Protein AF-A0A2G9V121-F1 (afdb_monomer_lite)

Sequence (448 aa):
MDGSIMDLPVLLLTNGVLLPNAKLKVPIKSRTNLATLDRFVVNKGAPGKSLMLVAYRIEKEKKVFDIGTVAMVEQVVCWSYNNFVQYTIHLVGVSRAKIEKFAIPISTVQQLYAIEGDTTAELRKEFRGNVKELALSLSFDRIEESFALKKFLNEDRLEDLADYSVSLISDISYPSLLDYLATLEIPKRVQLANDWLKEHLKAATSTRSRDIRIEQPYLPRIRSGTQRSPKSGLEELEARLQNAGLPDTVKERVWADFDRLKSMGQNSSEQHVLTSYLDLVASLPWSKSTPESIDIKKARELLDASHSGMEDVKKRVLEFLAVRKLSDSVTGPILCFAGPPGIGKTSIAKAIAQSLGRNFERISLGGIRDESDIRGHRRTYVAAMCGRIIQALKHAGSNNPLILLDEVDKLFSGLHGSPSAALLEVLDPEQNNSFTDQLVSLYQKTIP

InterPro domains:
  IPR003111 Lon protease, N-terminal domain [PF02190] (8-198)
  IPR003111 Lon protease, N-terminal domain [PS51787] (8-201)
  IPR003111 Lon protease, N-terminal domain [SM00464] (7-199)
  IPR003593 AAA+ ATPase domain [SM00382] (331-446)
  IPR003959 ATPase, AAA-type, core [PF00004] (335-433)
  IPR015947 PUA-like superfamily [SSF88697] (6-102)
  IPR027065 Lon protease [PTHR10046] (7-439)
  IPR027417 P-loop containing nucleoside triphosphate hydrolase [G3DSA:3.40.50.300] (296-446)
  IPR027417 P-loop containing nucleoside triphosphate hydrolase [SSF52540] (289-431)
  IPR046336 Lon protease, N-terminal domain superfamily [G3DSA:2.30.130.40] (5-110)

Foldseek 3Di:
DFFDKDKFFEDEDADDAAFAQDKDKDKDDDPLNVVSCCVQQVVVPPQFFHWHWYWYADPVPRDIQQKTFTWTFHDWDWDDDPNDIIIITMIHTHFMWGFPADDPRITIIGTDAADEDDADPVLLVLLLVLLLVVLVPDDPVCPVLSVVLVVCSVVVVQQSNLRSLVSPDPPDDRVVVSVLSVHRYSNVSSVVSSVSSVVRVVVVVVVVVPPPDDDDDDDDDDDDDDDDDDDDPLVVLVVLLVVLPDDPLQNVVLVVLSVVLVPDDPDDPVNVLSVVLSVLSSLFNAPFAFDFDLDLVLLLVLLVVQDPDPPVVSVVVSVVSVVVVVDPDPPDDDDDDDDDPPPCPVSNLVSVQVNGRAQEEEDEQAPDADLCLAQWDASPDDPTDWHPVSVRSSVSSHLDHRYHYHPPVRQDHHDHGGNVVSVCQCVPPVRVQFRHRNSNPSPDGDHD

Organism: Teladorsagia circumcincta (NCBI:txid45464)

Secondary structure (DSSP, 8-state):
--PPEEEEEEEEESS----TT-EEEEEE--HHHHHHHIIIIITTS--SS-EEEEEEB-TTTSPBPSEEEEEEEEEEEEEEETTEEEEEEEEEEEEEEEEEE--SSEEEEEEE--B--PPPHHHHHHHHHHHHHHHHHS-GGGHHHHHHHHHHHHHT-HHHHHHHHHHT-S---HHHHHHHHH--BHHHHHHHHHHHHHHHHHHHHHHHTTS----PPPPP--------PPPPHHHHHHHHHHHT---HHHHHHHHHHHHHHHHS-TT-HHHHHHHHHHHHHHHS-TT--------HHHHHHHHHHH-SS-HHHHHHHHHHHHHHHH-S-S--PPP---S-TTSSHHHHHHHHHHHHT--EEEEE-TT---THHHH---TTSTT----HHHHHHHHHTSSS-EEEEE-GGG----SS--HHHHHHHHH-TTTGGG---TTT--SS----

pLDDT: mean 79.65, std 15.43, range [31.7, 95.0]

Structure (mmCIF, N/CA/C/O backbone):
data_AF-A0A2G9V121-F1
#
_entry.id   AF-A0A2G9V121-F1
#
loop_
_atom_site.group_PDB
_atom_site.id
_atom_site.type_symbol
_atom_site.label_atom_id
_atom_site.label_alt_id
_atom_site.label_comp_id
_atom_site.label_asym_id
_atom_site.label_entity_id
_atom_site.label_seq_id
_atom_site.pdbx_PDB_ins_code
_atom_site.Cartn_x
_atom_site.Cartn_y
_atom_site.Cartn_z
_atom_site.occupancy
_atom_site.B_iso_or_equiv
_atom_site.auth_seq_id
_atom_site.auth_comp_id
_atom_site.auth_asym_id
_atom_site.auth_atom_id
_atom_site.pdbx_PDB_model_num
ATOM 1 N N . MET A 1 1 ? 15.937 -13.904 -38.214 1.00 46.16 1 MET A N 1
ATOM 2 C CA . MET A 1 1 ? 14.620 -13.459 -38.704 1.00 46.16 1 MET A CA 1
ATOM 3 C C . MET A 1 1 ? 13.665 -14.641 -38.680 1.00 46.16 1 MET A C 1
ATOM 5 O O . MET A 1 1 ? 13.389 -15.172 -39.733 1.00 46.16 1 MET A O 1
ATOM 9 N N . ASP A 1 2 ? 13.233 -15.073 -37.496 1.00 48.88 2 ASP A N 1
ATOM 10 C CA . ASP A 1 2 ? 11.986 -15.828 -37.296 1.00 48.88 2 ASP A CA 1
ATOM 11 C C . ASP A 1 2 ? 11.753 -15.877 -35.785 1.00 48.88 2 ASP A C 1
ATOM 13 O O . ASP A 1 2 ? 12.458 -16.568 -35.050 1.00 48.88 2 ASP A O 1
ATOM 17 N N . GLY A 1 3 ? 10.854 -15.023 -35.294 1.00 59.81 3 GLY A N 1
ATOM 18 C CA . GLY A 1 3 ? 10.474 -15.020 -33.884 1.00 59.81 3 GLY A CA 1
ATOM 19 C C . GLY A 1 3 ? 9.628 -16.233 -33.537 1.00 59.81 3 GLY A C 1
ATOM 20 O O . GLY A 1 3 ? 8.909 -16.755 -34.390 1.00 59.81 3 GLY A O 1
ATOM 21 N N . SER A 1 4 ? 9.691 -16.672 -32.281 1.00 77.69 4 SER A N 1
ATOM 22 C CA . SER A 1 4 ? 8.817 -17.729 -31.782 1.00 77.69 4 SER A CA 1
ATOM 23 C C . SER A 1 4 ? 7.350 -17.314 -31.929 1.00 77.69 4 SER A C 1
ATOM 25 O O . SER A 1 4 ? 6.946 -16.217 -31.528 1.00 77.69 4 SER A O 1
ATOM 27 N N . ILE A 1 5 ? 6.556 -18.203 -32.530 1.00 88.44 5 ILE A N 1
ATOM 28 C CA . ILE A 1 5 ? 5.102 -18.067 -32.594 1.00 88.44 5 ILE A CA 1
ATOM 29 C C . ILE A 1 5 ? 4.533 -18.573 -31.272 1.00 88.44 5 ILE A C 1
ATOM 31 O O . ILE A 1 5 ? 4.898 -19.650 -30.800 1.00 88.44 5 ILE A O 1
ATOM 35 N N . MET A 1 6 ? 3.660 -17.781 -30.660 1.00 89.31 6 MET A N 1
ATOM 36 C CA . MET A 1 6 ? 3.081 -18.061 -29.353 1.00 89.31 6 MET A CA 1
ATOM 37 C C . MET A 1 6 ? 1.593 -17.721 -29.346 1.00 89.31 6 MET A C 1
ATOM 39 O O . MET A 1 6 ? 1.171 -16.717 -29.918 1.00 89.31 6 MET A O 1
ATOM 43 N N . ASP A 1 7 ? 0.809 -18.535 -28.646 1.00 90.19 7 ASP A N 1
ATOM 44 C CA . ASP A 1 7 ? -0.599 -18.260 -28.377 1.00 90.19 7 ASP A CA 1
ATOM 45 C C . ASP A 1 7 ? -0.728 -17.595 -27.007 1.00 90.19 7 ASP A C 1
ATOM 47 O O . ASP A 1 7 ? -0.448 -18.208 -25.973 1.00 90.19 7 ASP A O 1
ATOM 51 N N . LEU A 1 8 ? -1.144 -16.328 -26.993 1.00 90.38 8 LEU A N 1
ATOM 52 C CA . LEU A 1 8 ? -1.209 -15.523 -25.777 1.00 90.38 8 LEU A CA 1
ATOM 53 C C . LEU A 1 8 ? -2.631 -15.030 -25.482 1.00 90.38 8 LEU A C 1
ATOM 55 O O . LEU A 1 8 ? -3.351 -14.617 -26.398 1.00 90.38 8 LEU A O 1
ATOM 59 N N . PRO A 1 9 ? -3.042 -15.017 -24.198 1.00 91.00 9 PRO A N 1
ATOM 60 C CA . PRO A 1 9 ? -4.257 -14.339 -23.771 1.00 91.00 9 PRO A CA 1
ATOM 61 C C . PRO A 1 9 ? -4.208 -12.848 -24.109 1.00 91.00 9 PRO A C 1
ATOM 63 O O . PRO A 1 9 ? -3.168 -12.217 -23.941 1.00 91.00 9 PRO A O 1
ATOM 66 N N . VAL A 1 10 ? -5.328 -12.268 -24.533 1.00 90.88 10 VAL A N 1
ATOM 67 C CA . VAL A 1 10 ? -5.368 -10.899 -25.064 1.00 90.88 10 VAL A CA 1
ATOM 68 C C . VAL A 1 10 ? -6.029 -9.921 -24.110 1.00 90.88 10 VAL A C 1
ATOM 70 O O . VAL A 1 10 ? -7.171 -10.114 -23.683 1.00 90.88 10 VAL A O 1
ATOM 73 N N . LEU A 1 11 ? -5.344 -8.807 -23.879 1.00 91.25 11 LEU A N 1
ATOM 74 C CA . LEU A 1 11 ? -5.900 -7.601 -23.300 1.00 91.25 11 LEU A CA 1
ATOM 75 C C . LEU A 1 11 ? -6.032 -6.526 -24.381 1.00 91.25 11 LEU A C 1
ATOM 77 O O . LEU A 1 11 ? -5.034 -6.060 -24.923 1.00 91.25 11 LEU A O 1
ATOM 81 N N . LEU A 1 12 ? -7.265 -6.119 -24.687 1.00 90.62 12 LEU A N 1
ATOM 82 C CA . LEU A 1 12 ? -7.519 -5.080 -25.684 1.00 90.62 12 LEU A CA 1
ATOM 83 C C . LEU A 1 12 ? -7.600 -3.707 -25.009 1.00 90.62 12 LEU A C 1
ATOM 85 O O . LEU A 1 12 ? -8.498 -3.468 -24.195 1.00 90.62 12 LEU A O 1
ATOM 89 N N . LEU A 1 13 ? -6.690 -2.801 -25.362 1.00 89.62 13 LEU A N 1
ATOM 90 C CA . LEU A 1 13 ? -6.665 -1.420 -24.887 1.00 89.62 13 LEU A CA 1
ATOM 91 C C . LEU A 1 13 ? -7.202 -0.466 -25.949 1.00 89.62 13 LEU A C 1
ATOM 93 O O . LEU A 1 13 ? -6.927 -0.609 -27.138 1.00 89.62 13 LEU A O 1
ATOM 97 N N . THR A 1 14 ? -7.965 0.527 -25.500 1.00 82.44 14 THR A N 1
ATOM 98 C CA . THR A 1 14 ? -8.457 1.623 -26.347 1.00 82.44 14 THR A CA 1
ATOM 99 C C . THR A 1 14 ? -7.655 2.906 -26.171 1.00 82.44 14 THR A C 1
ATOM 101 O O . THR A 1 14 ? -7.773 3.783 -27.006 1.00 82.44 14 THR A O 1
ATOM 104 N N . ASN A 1 15 ? -6.874 3.018 -25.093 1.00 80.44 15 ASN A N 1
ATOM 105 C CA . ASN A 1 15 ? -6.002 4.149 -24.791 1.00 80.44 15 ASN A CA 1
ATOM 106 C C . ASN A 1 15 ? -4.770 3.663 -24.024 1.00 80.44 15 ASN A C 1
ATOM 108 O O . ASN A 1 15 ? -4.854 2.694 -23.265 1.00 80.44 15 ASN A O 1
ATOM 112 N N . GLY A 1 16 ? -3.661 4.384 -24.194 1.00 84.06 16 GLY A N 1
ATOM 113 C CA . GLY A 1 16 ? -2.361 4.037 -23.625 1.00 84.06 16 GLY A CA 1
ATOM 114 C C . GLY A 1 16 ? -1.653 2.935 -24.418 1.00 84.06 16 GLY A C 1
ATOM 115 O O . GLY A 1 16 ? -2.279 1.981 -24.882 1.00 84.06 16 GLY A O 1
ATOM 116 N N . VAL A 1 17 ? -0.339 3.080 -24.577 1.00 89.62 17 VAL A N 1
ATOM 117 C CA . VAL A 1 17 ? 0.527 2.104 -25.251 1.00 89.62 17 VAL A CA 1
ATOM 118 C C . VAL A 1 17 ? 1.550 1.604 -24.243 1.00 89.62 17 VAL A C 1
ATOM 120 O O . VAL A 1 17 ? 2.197 2.401 -23.569 1.00 89.62 17 VAL A O 1
ATOM 123 N N . LEU A 1 18 ? 1.681 0.285 -24.114 1.00 93.31 18 LEU A N 1
ATOM 124 C CA . LEU A 1 18 ? 2.705 -0.327 -23.279 1.00 93.31 18 LEU A CA 1
ATOM 125 C C . LEU A 1 18 ? 3.950 -0.580 -24.133 1.00 93.31 18 LEU A C 1
ATOM 127 O O . LEU A 1 18 ? 3.932 -1.436 -25.015 1.00 93.31 18 LEU A O 1
ATOM 131 N N . LEU A 1 19 ? 5.029 0.150 -23.869 1.00 93.06 19 LEU A N 1
ATOM 132 C CA . LEU A 1 19 ? 6.326 -0.086 -24.507 1.00 93.06 19 LEU A CA 1
ATOM 133 C C . LEU A 1 19 ? 7.112 -1.183 -23.761 1.00 93.06 19 LEU A C 1
ATOM 135 O O . LEU A 1 19 ? 6.841 -1.436 -22.582 1.00 93.06 19 LEU A O 1
ATOM 139 N N . PRO A 1 20 ? 8.077 -1.859 -24.412 1.00 90.06 20 PRO A N 1
ATOM 140 C CA . PRO A 1 20 ? 8.964 -2.801 -23.729 1.00 90.06 20 PRO A CA 1
ATOM 141 C C . PRO A 1 20 ? 9.713 -2.155 -22.558 1.00 90.06 20 PRO A C 1
ATOM 143 O O . PRO A 1 20 ? 10.055 -0.976 -22.601 1.00 90.06 20 PRO A O 1
ATOM 146 N N . ASN A 1 21 ? 9.933 -2.925 -21.490 1.00 85.50 21 ASN A N 1
ATOM 147 C CA . ASN A 1 21 ? 10.511 -2.513 -20.202 1.00 85.50 21 ASN A CA 1
ATOM 148 C C . ASN A 1 21 ? 9.726 -1.448 -19.414 1.00 85.50 21 ASN A C 1
ATOM 150 O O . ASN A 1 21 ? 10.058 -1.179 -18.258 1.00 85.50 21 ASN A O 1
ATOM 154 N N . ALA A 1 22 ? 8.682 -0.854 -19.994 1.00 89.31 22 ALA A N 1
ATOM 155 C CA . ALA A 1 22 ? 7.814 0.084 -19.304 1.00 89.31 22 ALA A CA 1
ATOM 156 C C . ALA A 1 22 ? 6.776 -0.648 -18.442 1.00 89.31 22 ALA A C 1
ATOM 158 O O . ALA A 1 22 ? 6.449 -1.818 -18.672 1.00 89.31 22 ALA A O 1
ATOM 159 N N . LYS A 1 23 ? 6.230 0.067 -17.456 1.00 89.75 23 LYS A N 1
ATOM 160 C CA . LYS A 1 23 ? 5.113 -0.406 -16.633 1.00 89.75 23 LYS A CA 1
ATOM 161 C C . LYS A 1 23 ? 3.834 0.319 -17.025 1.00 89.75 23 LYS A C 1
ATOM 163 O O . LYS A 1 23 ? 3.841 1.534 -17.200 1.00 89.75 23 LYS A O 1
ATOM 168 N N . LEU A 1 24 ? 2.723 -0.408 -17.103 1.00 89.00 24 LEU A N 1
ATOM 169 C CA . LEU A 1 24 ? 1.406 0.172 -17.350 1.00 89.00 24 LEU A CA 1
ATOM 170 C C . LEU A 1 24 ? 0.375 -0.404 -16.379 1.00 89.00 24 LEU A C 1
ATOM 172 O O . LEU A 1 24 ? 0.212 -1.619 -16.264 1.00 89.00 24 LEU A O 1
ATOM 176 N N . LYS A 1 25 ? -0.349 0.487 -15.695 1.00 88.62 25 LYS A N 1
ATOM 177 C CA . LYS A 1 25 ? -1.475 0.131 -14.825 1.00 88.62 25 LYS A CA 1
ATOM 178 C C . LYS A 1 25 ? -2.771 0.323 -15.599 1.00 88.62 25 LYS A C 1
ATOM 180 O O . LYS A 1 25 ? -3.116 1.447 -15.957 1.00 88.62 25 LYS A O 1
ATOM 185 N N . VAL A 1 26 ? -3.496 -0.763 -15.853 1.00 87.81 26 VAL A N 1
ATOM 186 C CA . VAL A 1 26 ? -4.727 -0.731 -16.649 1.00 87.81 26 VAL A CA 1
ATOM 187 C C . VAL A 1 26 ? -5.933 -1.062 -15.767 1.00 87.81 26 VAL A C 1
ATOM 189 O O . VAL A 1 26 ? -6.055 -2.200 -15.307 1.00 87.81 26 VAL A O 1
ATOM 192 N N . PRO A 1 27 ? -6.867 -0.116 -15.552 1.00 85.62 27 PRO A N 1
ATOM 193 C CA . PRO A 1 27 ? -8.154 -0.430 -14.949 1.00 85.62 27 PRO A CA 1
ATOM 194 C C . PRO A 1 27 ? -9.027 -1.196 -15.953 1.00 85.62 27 PRO A C 1
ATOM 196 O O . PRO A 1 27 ? -9.346 -0.707 -17.040 1.00 85.62 27 PRO A O 1
ATOM 199 N N . ILE A 1 28 ? -9.446 -2.402 -15.588 1.00 84.81 28 ILE A N 1
ATOM 200 C CA . ILE A 1 28 ? -10.249 -3.273 -16.439 1.00 84.81 28 ILE A CA 1
ATOM 201 C C . ILE A 1 28 ? -11.730 -2.924 -16.291 1.00 84.81 28 ILE A C 1
ATOM 203 O O . ILE A 1 28 ? -12.356 -3.210 -15.274 1.00 84.81 28 ILE A O 1
ATOM 207 N N . LYS A 1 29 ? -12.298 -2.319 -17.341 1.00 78.31 29 LYS A N 1
ATOM 208 C CA . LYS A 1 29 ? -13.730 -1.968 -17.422 1.00 78.31 29 LYS A CA 1
ATOM 209 C C . LYS A 1 29 ? -14.515 -2.818 -18.425 1.00 78.31 29 LYS A C 1
ATOM 211 O O . LYS A 1 29 ? -15.720 -2.997 -18.285 1.00 78.31 29 LYS A O 1
ATOM 216 N N . SER A 1 30 ? -13.847 -3.323 -19.462 1.00 80.69 30 SER A N 1
ATOM 217 C CA . SER A 1 30 ? -14.492 -4.099 -20.526 1.00 80.69 30 SER A CA 1
ATOM 218 C C . SER A 1 30 ? -14.826 -5.514 -20.054 1.00 80.69 30 SER A C 1
ATOM 220 O O . SER A 1 30 ? -13.942 -6.216 -19.560 1.00 80.69 30 SER A O 1
ATOM 222 N N . ARG A 1 31 ? -16.069 -5.968 -20.287 1.00 79.81 31 ARG A N 1
ATOM 223 C CA . ARG A 1 31 ? -16.503 -7.356 -20.019 1.00 79.81 31 ARG A CA 1
ATOM 224 C C . ARG A 1 31 ? -15.590 -8.380 -20.695 1.00 79.81 31 ARG A C 1
ATOM 226 O O . ARG A 1 31 ? -15.293 -9.418 -20.120 1.00 79.81 31 ARG A O 1
ATOM 233 N N . THR A 1 32 ? -15.113 -8.054 -21.892 1.00 82.19 32 THR A N 1
ATOM 234 C CA . THR A 1 32 ? -14.213 -8.894 -22.680 1.00 82.19 32 THR A CA 1
ATOM 235 C C . THR A 1 32 ? -12.861 -9.083 -21.989 1.00 82.19 32 THR A C 1
ATOM 237 O O . THR A 1 32 ? -12.389 -10.207 -21.854 1.00 82.19 32 THR A O 1
ATOM 240 N N . ASN A 1 33 ? -12.274 -7.995 -21.481 1.00 85.00 33 ASN A N 1
ATOM 241 C CA . ASN A 1 33 ? -11.001 -8.042 -20.761 1.00 85.00 33 ASN A CA 1
ATOM 242 C C . ASN A 1 33 ? -11.153 -8.707 -19.382 1.00 85.00 33 ASN A C 1
ATOM 244 O O . ASN A 1 33 ? -10.253 -9.429 -18.963 1.00 85.00 33 ASN A O 1
ATOM 248 N N . LEU A 1 34 ? -12.292 -8.508 -18.699 1.00 82.62 34 LEU A N 1
ATOM 249 C CA . LEU A 1 34 ? -12.606 -9.208 -17.445 1.00 82.62 34 LEU A CA 1
ATOM 250 C C . LEU A 1 34 ? -12.666 -10.723 -17.652 1.00 82.62 34 LEU A C 1
ATOM 252 O O . LEU A 1 34 ? -12.063 -11.459 -16.881 1.00 82.62 34 LEU A O 1
ATOM 256 N N . ALA A 1 35 ? -13.332 -11.184 -18.715 1.00 80.00 35 ALA A N 1
ATOM 257 C CA . ALA A 1 35 ? -13.426 -12.607 -19.027 1.00 80.00 35 ALA A CA 1
ATOM 258 C C . ALA A 1 35 ? -12.051 -13.234 -19.318 1.00 80.00 35 ALA A C 1
ATOM 260 O O . ALA A 1 35 ? -11.772 -14.341 -18.856 1.00 80.00 35 ALA A O 1
ATOM 261 N N . THR A 1 36 ? -11.169 -12.534 -20.044 1.00 82.25 36 THR A N 1
ATOM 262 C CA . THR A 1 36 ? -9.789 -13.004 -20.250 1.00 82.25 36 THR A CA 1
ATOM 263 C C . THR A 1 36 ? -9.020 -13.061 -18.928 1.00 82.25 36 THR A C 1
ATOM 265 O O . THR A 1 36 ? -8.351 -14.054 -18.647 1.00 82.25 36 THR A O 1
ATOM 268 N N . LEU A 1 37 ? -9.119 -12.020 -18.100 1.00 79.75 37 LEU A N 1
ATOM 269 C CA . LEU A 1 37 ? -8.395 -11.936 -16.833 1.00 79.75 37 LEU A CA 1
ATOM 270 C C . LEU A 1 37 ? -8.833 -13.031 -15.851 1.00 79.75 37 LEU A C 1
ATOM 272 O O . LEU A 1 37 ? -7.988 -13.726 -15.287 1.00 79.75 37 LEU A O 1
ATOM 276 N N . ASP A 1 38 ? -10.139 -13.238 -15.698 1.00 75.88 38 ASP A N 1
ATOM 277 C CA . ASP A 1 38 ? -10.686 -14.268 -14.816 1.00 75.88 38 ASP A CA 1
ATOM 278 C C . ASP A 1 38 ? -10.258 -15.676 -15.268 1.00 75.88 38 ASP A C 1
ATOM 280 O O . ASP A 1 38 ? -9.747 -16.485 -14.489 1.00 75.88 38 ASP A O 1
ATOM 284 N N . ARG A 1 39 ? -10.354 -15.951 -16.574 1.00 75.06 39 ARG A N 1
ATOM 285 C CA . ARG A 1 39 ? -10.040 -17.268 -17.143 1.00 75.06 39 ARG A CA 1
ATOM 286 C C . ARG A 1 39 ? -8.549 -17.612 -17.135 1.00 75.06 39 ARG A C 1
ATOM 288 O O . ARG A 1 39 ? -8.207 -18.773 -16.921 1.00 75.06 39 ARG A O 1
ATOM 295 N N . PHE A 1 40 ? -7.668 -16.650 -17.417 1.00 72.62 40 PHE A N 1
ATOM 296 C CA . PHE A 1 40 ? -6.245 -16.933 -17.657 1.00 72.62 40 PHE A CA 1
ATOM 297 C C . PHE A 1 40 ? -5.311 -16.486 -16.537 1.00 72.62 40 PHE A C 1
ATOM 299 O O . PHE A 1 40 ? -4.218 -17.038 -16.441 1.00 72.62 40 PHE A O 1
ATOM 306 N N . VAL A 1 41 ? -5.726 -15.541 -15.690 1.00 69.56 41 VAL A N 1
ATOM 307 C CA . VAL A 1 41 ? -4.861 -14.958 -14.652 1.00 69.56 41 VAL A CA 1
ATOM 308 C C . VAL A 1 41 ? -5.352 -15.314 -13.250 1.00 69.56 41 VAL A C 1
ATOM 310 O O . VAL A 1 41 ? -4.553 -15.740 -12.421 1.00 69.56 41 VAL A O 1
ATOM 313 N N . VAL A 1 42 ? -6.657 -15.196 -12.980 1.00 66.69 42 VAL A N 1
ATOM 314 C CA . VAL A 1 42 ? -7.220 -15.437 -11.637 1.00 66.69 42 VAL A CA 1
ATOM 315 C C . VAL A 1 42 ? -7.375 -16.932 -11.349 1.00 66.69 42 VAL A C 1
ATOM 317 O O . VAL A 1 42 ? -6.866 -17.414 -10.340 1.00 66.69 42 VAL A O 1
ATOM 320 N N . ASN A 1 43 ? -8.001 -17.692 -12.252 1.00 58.66 43 ASN A N 1
ATOM 321 C CA . ASN A 1 43 ? -8.306 -19.111 -12.018 1.00 58.66 43 ASN A CA 1
ATOM 322 C C . ASN A 1 43 ? -7.101 -20.066 -12.134 1.00 58.66 43 ASN A C 1
ATOM 324 O O . ASN A 1 43 ? -7.180 -21.203 -11.677 1.00 58.66 43 ASN A O 1
ATOM 328 N N . LYS A 1 44 ? -5.975 -19.638 -12.725 1.00 55.47 44 LYS A N 1
ATOM 329 C CA . LYS A 1 44 ? -4.778 -20.487 -12.906 1.00 55.47 44 LYS A CA 1
ATOM 330 C C . LYS A 1 44 ? -3.792 -20.480 -11.727 1.00 55.47 44 LYS A C 1
ATOM 332 O O . LYS A 1 44 ? -2.777 -21.164 -11.801 1.00 55.47 44 LYS A O 1
ATOM 337 N N . GLY A 1 45 ? -4.054 -19.731 -10.652 1.00 45.41 45 GLY A N 1
ATOM 338 C CA . GLY A 1 45 ? -3.261 -19.802 -9.414 1.00 45.41 45 GLY A CA 1
ATOM 339 C C . GLY A 1 45 ? -1.826 -19.249 -9.479 1.00 45.41 45 GLY A C 1
ATOM 340 O O . GLY A 1 45 ? -1.099 -19.371 -8.499 1.00 45.41 45 GLY A O 1
ATOM 341 N N . ALA A 1 46 ? -1.408 -18.615 -10.584 1.00 48.94 46 ALA A N 1
ATOM 342 C CA . ALA A 1 46 ? -0.074 -18.019 -10.744 1.00 48.94 46 ALA A CA 1
ATOM 343 C C . ALA A 1 46 ? -0.140 -16.624 -11.414 1.00 48.94 46 ALA A C 1
ATOM 345 O O . ALA A 1 46 ? 0.142 -16.485 -12.609 1.00 48.94 46 ALA A O 1
ATOM 346 N N . PRO A 1 47 ? -0.531 -15.567 -10.671 1.00 51.94 47 PRO A N 1
ATOM 347 C CA . PRO A 1 47 ? -0.644 -14.212 -11.217 1.00 51.94 47 PRO A CA 1
ATOM 348 C C . PRO A 1 47 ? 0.712 -13.559 -11.533 1.00 51.94 47 PRO A C 1
ATOM 350 O O . PRO A 1 47 ? 0.758 -12.667 -12.372 1.00 51.94 47 PRO A O 1
ATOM 353 N N . GLY A 1 48 ? 1.812 -14.012 -10.921 1.00 52.38 48 GLY A N 1
ATOM 354 C CA . GLY A 1 48 ? 3.164 -13.560 -11.260 1.00 52.38 48 GLY A CA 1
ATOM 355 C C . GLY A 1 48 ? 3.799 -14.489 -12.293 1.00 52.38 48 GLY A C 1
ATOM 356 O O . GLY A 1 48 ? 3.977 -15.669 -11.998 1.00 52.38 48 GLY A O 1
ATOM 357 N N . LYS A 1 49 ? 4.182 -13.947 -13.460 1.00 57.97 49 LYS A N 1
ATOM 358 C CA . LYS A 1 49 ? 4.819 -14.614 -14.630 1.00 57.97 49 LYS A CA 1
ATOM 359 C C . LYS A 1 49 ? 3.892 -15.098 -15.752 1.00 57.97 49 LYS A C 1
ATOM 361 O O . LYS A 1 49 ? 4.375 -15.703 -16.707 1.00 57.97 49 LYS A O 1
ATOM 366 N N . SER A 1 50 ? 2.593 -14.812 -15.702 1.00 77.75 50 SER A N 1
ATOM 367 C CA . SER A 1 50 ? 1.727 -15.068 -16.861 1.00 77.75 50 SER A CA 1
ATOM 368 C C . SER A 1 50 ? 2.010 -14.043 -17.964 1.00 77.75 50 SER A C 1
ATOM 370 O O . SER A 1 50 ? 1.968 -12.837 -17.715 1.00 77.75 50 SER A O 1
ATOM 372 N N . LEU A 1 51 ? 2.313 -14.519 -19.174 1.00 88.06 51 LEU A N 1
ATOM 373 C CA . LEU A 1 51 ? 2.463 -13.676 -20.360 1.00 88.06 51 LEU A CA 1
ATOM 374 C C . LEU A 1 51 ? 1.100 -13.442 -21.012 1.00 88.06 51 LEU A C 1
ATOM 376 O O . LEU A 1 51 ? 0.276 -14.353 -21.107 1.00 88.06 51 LEU A O 1
ATOM 380 N N . MET A 1 52 ? 0.874 -12.220 -21.478 1.00 90.94 52 MET A N 1
ATOM 381 C CA . MET A 1 52 ? -0.324 -11.810 -22.202 1.00 90.94 52 MET A CA 1
ATOM 382 C C . MET A 1 52 ? 0.060 -10.901 -23.366 1.00 90.94 52 MET A C 1
ATOM 384 O O . MET A 1 52 ? 1.092 -10.234 -23.345 1.00 90.94 52 MET A O 1
ATOM 388 N N . LEU A 1 53 ? -0.794 -10.850 -24.379 1.00 93.56 53 LEU A N 1
ATOM 389 C CA . LEU A 1 53 ? -0.717 -9.883 -25.458 1.00 93.56 53 LEU A CA 1
ATOM 390 C C . LEU A 1 53 ? -1.525 -8.641 -25.089 1.00 93.56 53 LEU A C 1
ATOM 392 O O . LEU A 1 53 ? -2.732 -8.725 -24.867 1.00 93.56 53 LEU A O 1
ATOM 396 N N . VAL A 1 54 ? -0.886 -7.479 -25.107 1.00 94.12 54 VAL A N 1
ATOM 397 C CA . VAL A 1 54 ? -1.569 -6.186 -25.111 1.00 94.12 54 VAL A CA 1
ATOM 398 C C . VAL A 1 54 ? -1.786 -5.774 -26.562 1.00 94.12 54 VAL A C 1
ATOM 400 O O . VAL A 1 54 ? -0.831 -5.489 -27.285 1.00 94.12 54 VAL A O 1
ATOM 403 N N . ALA A 1 55 ? -3.047 -5.780 -26.986 1.00 93.31 55 ALA A N 1
ATOM 404 C CA . ALA A 1 55 ? -3.479 -5.373 -28.316 1.00 93.31 55 ALA A CA 1
ATOM 405 C C . ALA A 1 55 ? -4.130 -3.987 -28.262 1.00 93.31 55 ALA A C 1
ATOM 407 O O . ALA A 1 55 ? -4.801 -3.641 -27.286 1.00 93.31 55 ALA A O 1
ATOM 408 N N . TYR A 1 56 ? -3.974 -3.206 -29.327 1.00 92.81 56 TYR A N 1
ATOM 409 C CA . TYR A 1 56 ? -4.373 -1.799 -29.362 1.00 92.81 56 TYR A CA 1
ATOM 410 C C . TYR A 1 56 ? -5.482 -1.568 -30.380 1.00 92.81 56 TYR A C 1
ATOM 412 O O . TYR A 1 56 ? -5.399 -2.042 -31.512 1.00 92.81 56 TYR A O 1
ATOM 420 N N . ARG A 1 57 ? -6.538 -0.853 -29.989 1.00 88.56 57 ARG A N 1
ATOM 421 C CA . ARG A 1 57 ? -7.658 -0.541 -30.879 1.00 88.56 57 ARG A CA 1
ATOM 422 C C . ARG A 1 57 ? -7.484 0.830 -31.518 1.00 88.56 57 ARG A C 1
ATOM 424 O O . ARG A 1 57 ? -7.332 1.822 -30.819 1.00 88.56 57 ARG A O 1
ATOM 431 N N . ILE A 1 58 ? -7.633 0.896 -32.837 1.00 83.81 58 ILE A N 1
ATOM 432 C CA . ILE A 1 58 ? -7.604 2.154 -33.587 1.00 83.81 58 ILE A CA 1
ATOM 433 C C . ILE A 1 58 ? -9.038 2.691 -33.685 1.00 83.81 58 ILE A C 1
ATOM 435 O O . ILE A 1 58 ? -9.899 2.082 -34.329 1.00 83.81 58 ILE A O 1
ATOM 439 N N . GLU A 1 59 ? -9.314 3.826 -33.034 1.00 65.88 59 GLU A N 1
ATOM 440 C CA . GLU A 1 59 ? -10.673 4.383 -32.900 1.00 65.88 59 GLU A CA 1
ATOM 441 C C . GLU A 1 59 ? -11.364 4.656 -34.245 1.00 65.88 59 GLU A C 1
ATOM 443 O O . GLU A 1 59 ? -12.567 4.431 -34.370 1.00 65.88 59 GLU A O 1
ATOM 448 N N . LYS A 1 60 ? -10.612 5.071 -35.272 1.00 57.66 60 LYS A N 1
ATOM 449 C CA . LYS A 1 60 ? -11.171 5.446 -36.582 1.00 57.66 60 LYS A CA 1
ATOM 450 C C . LYS A 1 60 ? -11.664 4.263 -37.422 1.00 57.66 60 LYS A C 1
ATOM 452 O O . LYS A 1 60 ? -12.559 4.445 -38.237 1.00 57.66 60 LYS A O 1
ATOM 457 N N . GLU A 1 61 ? -11.133 3.056 -37.214 1.00 56.75 61 GLU A N 1
ATOM 458 C CA . GLU A 1 61 ? -11.397 1.913 -38.107 1.00 56.75 61 GLU A CA 1
ATOM 459 C C . GLU A 1 61 ? -12.074 0.720 -37.421 1.00 56.75 61 GLU A C 1
ATOM 461 O O . GLU A 1 61 ? -12.370 -0.278 -38.074 1.00 56.75 61 GLU A O 1
ATOM 466 N N . LYS A 1 62 ? -12.298 0.774 -36.097 1.00 65.75 62 LYS A N 1
ATOM 467 C CA . LYS A 1 62 ? -12.693 -0.387 -35.266 1.00 65.75 62 LYS A CA 1
ATOM 468 C C . LYS A 1 62 ? -11.756 -1.603 -35.404 1.00 65.75 62 LYS A C 1
ATOM 470 O O . LYS A 1 62 ? -12.095 -2.660 -34.867 1.00 65.75 62 LYS A O 1
ATOM 475 N N . LYS A 1 63 ? -10.598 -1.447 -36.050 1.00 83.56 63 LYS A N 1
ATOM 476 C CA . LYS A 1 63 ? -9.566 -2.468 -36.235 1.00 83.56 63 LYS A CA 1
ATOM 477 C C . LYS A 1 63 ? -8.586 -2.485 -35.068 1.00 83.56 63 LYS A C 1
ATOM 479 O O . LYS A 1 63 ? -8.479 -1.527 -34.297 1.00 83.56 63 LYS A O 1
ATOM 484 N N . VAL A 1 64 ? -7.904 -3.612 -34.944 1.00 87.19 64 VAL A N 1
ATOM 485 C CA . VAL A 1 64 ? -6.789 -3.808 -34.022 1.00 87.19 64 VAL A CA 1
ATOM 486 C C . VAL A 1 64 ? -5.509 -3.475 -34.777 1.00 87.19 64 VAL A C 1
ATOM 488 O O . VAL A 1 64 ? -5.408 -3.796 -35.955 1.00 87.19 64 VAL A O 1
ATOM 491 N N . PHE A 1 65 ? -4.579 -2.793 -34.119 1.00 91.50 65 PHE A N 1
ATOM 492 C CA . PHE A 1 65 ? -3.267 -2.493 -34.679 1.00 91.50 65 PHE A CA 1
ATOM 493 C C . PHE A 1 65 ? -2.451 -3.783 -34.834 1.00 91.50 65 PHE A C 1
ATOM 495 O O . PHE A 1 65 ? -2.484 -4.641 -33.951 1.00 91.50 65 PHE A O 1
ATOM 502 N N . ASP A 1 66 ? -1.720 -3.913 -35.941 1.00 91.31 66 ASP A N 1
ATOM 503 C CA . ASP A 1 66 ? -1.046 -5.165 -36.323 1.00 91.31 66 ASP A CA 1
ATOM 504 C C . ASP A 1 66 ? 0.092 -5.558 -35.367 1.00 91.31 66 ASP A C 1
ATOM 506 O O . ASP A 1 66 ? 0.497 -6.722 -35.312 1.00 91.31 66 ASP A O 1
ATOM 510 N N . ILE A 1 67 ? 0.609 -4.594 -34.600 1.00 93.38 67 ILE A N 1
ATOM 511 C CA . ILE A 1 67 ? 1.686 -4.795 -33.631 1.00 93.38 67 ILE A CA 1
ATOM 512 C C . ILE A 1 67 ? 1.140 -4.607 -32.214 1.00 93.38 67 ILE A C 1
ATOM 514 O O . ILE A 1 67 ? 0.535 -3.594 -31.875 1.00 93.38 67 ILE A O 1
ATOM 518 N N . GLY A 1 68 ? 1.370 -5.604 -31.370 1.00 93.69 68 GLY A N 1
ATOM 519 C CA . GLY A 1 68 ? 1.071 -5.579 -29.948 1.00 93.69 68 GLY A CA 1
ATOM 520 C C . GLY A 1 68 ? 2.332 -5.652 -29.096 1.00 93.69 68 GLY A C 1
ATOM 521 O O . GLY A 1 68 ? 3.458 -5.770 -29.589 1.00 93.69 68 GLY A O 1
ATOM 522 N N . THR A 1 69 ? 2.123 -5.629 -27.785 1.00 95.00 69 THR A N 1
ATOM 523 C CA . THR A 1 69 ? 3.197 -5.802 -26.803 1.00 95.00 69 THR A CA 1
ATOM 524 C C . THR A 1 69 ? 2.957 -7.081 -26.021 1.00 95.00 69 THR A C 1
ATOM 526 O O . THR A 1 69 ? 1.898 -7.255 -25.418 1.00 95.00 69 THR A O 1
ATOM 529 N N . VAL A 1 70 ? 3.942 -7.976 -25.999 1.00 93.75 70 VAL A N 1
ATOM 530 C CA . VAL A 1 70 ? 3.968 -9.091 -25.052 1.00 93.75 70 VAL A CA 1
ATOM 531 C C . VAL A 1 70 ? 4.281 -8.508 -23.687 1.00 93.75 70 VAL A C 1
ATOM 533 O O . VAL A 1 70 ? 5.319 -7.874 -23.495 1.00 93.75 70 VAL A O 1
ATOM 536 N N . ALA A 1 71 ? 3.373 -8.702 -22.745 1.00 93.25 71 ALA A N 1
ATOM 537 C CA . ALA A 1 71 ? 3.468 -8.168 -21.405 1.00 93.25 71 ALA A CA 1
ATOM 538 C C . ALA A 1 71 ? 3.434 -9.291 -20.379 1.00 93.25 71 ALA A C 1
ATOM 540 O O . ALA A 1 71 ? 2.688 -10.262 -20.513 1.00 93.25 71 ALA A O 1
ATOM 541 N N . MET A 1 72 ? 4.219 -9.129 -19.325 1.00 90.38 72 MET A N 1
ATOM 542 C CA . MET A 1 72 ? 4.130 -9.960 -18.141 1.00 90.38 72 MET A CA 1
ATOM 543 C C . MET A 1 72 ? 3.171 -9.310 -17.150 1.00 90.38 72 MET A C 1
ATOM 545 O O . MET A 1 72 ? 3.257 -8.109 -16.879 1.00 90.38 72 MET A O 1
ATOM 549 N N . VAL A 1 73 ? 2.278 -10.114 -16.582 1.00 88.69 73 VAL A N 1
ATOM 550 C CA . VAL A 1 73 ? 1.463 -9.688 -15.446 1.00 88.69 73 VAL A CA 1
ATOM 551 C C . VAL A 1 73 ? 2.349 -9.638 -14.205 1.00 88.69 73 VAL A C 1
ATOM 553 O O . VAL A 1 73 ? 2.862 -10.663 -13.754 1.00 88.69 73 VAL A O 1
ATOM 556 N N . GLU A 1 74 ? 2.559 -8.428 -13.687 1.00 83.25 74 GLU A N 1
ATOM 557 C CA . GLU A 1 74 ? 3.312 -8.187 -12.452 1.00 83.25 74 GLU A CA 1
ATOM 558 C C . GLU A 1 74 ? 2.395 -8.378 -11.244 1.00 83.25 74 GLU A C 1
ATOM 560 O O . GLU A 1 74 ? 2.733 -9.089 -10.300 1.00 83.25 74 GLU A O 1
ATOM 565 N N . GLN A 1 75 ? 1.199 -7.786 -11.297 1.00 80.69 75 GLN A N 1
ATOM 566 C CA . GLN A 1 75 ? 0.221 -7.862 -10.220 1.00 80.69 75 GLN A CA 1
ATOM 567 C C . GLN A 1 75 ? -1.196 -7.653 -10.755 1.00 80.69 75 GLN A C 1
ATOM 569 O O . GLN A 1 75 ? -1.424 -6.870 -11.677 1.00 80.69 75 GLN A O 1
ATOM 574 N N . VAL A 1 76 ? -2.174 -8.308 -10.133 1.00 81.56 76 VAL A N 1
ATOM 575 C CA . VAL A 1 76 ? -3.592 -7.975 -10.299 1.00 81.56 76 VAL A CA 1
ATOM 576 C C . VAL A 1 76 ? -4.108 -7.462 -8.966 1.00 81.56 76 VAL A C 1
ATOM 578 O O . VAL A 1 76 ? -4.128 -8.191 -7.977 1.00 81.56 76 VAL A O 1
ATOM 581 N N . VAL A 1 77 ? -4.526 -6.202 -8.944 1.00 79.06 77 VAL A N 1
ATOM 582 C CA . VAL A 1 77 ? -5.164 -5.571 -7.792 1.00 79.06 77 VAL A CA 1
ATOM 583 C C . VAL A 1 77 ? -6.665 -5.592 -8.022 1.00 79.06 77 VAL A C 1
ATOM 585 O O . VAL A 1 77 ? -7.158 -5.135 -9.048 1.00 79.06 77 VAL A O 1
ATOM 588 N N . CYS A 1 78 ? -7.404 -6.125 -7.063 1.00 73.62 78 CYS A N 1
ATOM 589 C CA . CYS A 1 78 ? -8.854 -6.075 -7.060 1.00 73.62 78 CYS A CA 1
ATOM 590 C C . CYS A 1 78 ? -9.278 -5.220 -5.876 1.00 73.62 78 CYS A C 1
ATOM 592 O O . CYS A 1 78 ? -8.906 -5.520 -4.744 1.00 73.62 78 CYS A O 1
ATOM 594 N N . TRP A 1 79 ? -10.060 -4.179 -6.132 1.00 66.81 79 TRP A N 1
ATOM 595 C CA . TRP A 1 79 ? -10.697 -3.408 -5.075 1.00 66.81 79 TRP A CA 1
ATOM 596 C C . TRP A 1 79 ? -12.202 -3.408 -5.308 1.00 66.81 79 TRP A C 1
ATOM 598 O O . TRP A 1 79 ? -12.678 -3.310 -6.440 1.00 66.81 79 TRP A O 1
ATOM 608 N N . SER A 1 80 ? -12.953 -3.593 -4.229 1.00 63.41 80 SER A N 1
ATOM 609 C CA . SER A 1 80 ? -14.410 -3.627 -4.260 1.00 63.41 80 SER A CA 1
ATOM 610 C C . SER A 1 80 ? -14.966 -2.538 -3.356 1.00 63.41 80 SER A C 1
ATOM 612 O O . SER A 1 80 ? -14.612 -2.484 -2.180 1.00 63.41 80 SER A O 1
ATOM 614 N N . TYR A 1 81 ? -15.849 -1.696 -3.884 1.00 44.94 81 TYR A N 1
ATOM 615 C CA . TYR A 1 81 ? -16.518 -0.632 -3.136 1.00 44.94 81 TYR A CA 1
ATOM 616 C C . TYR A 1 81 ? -17.992 -0.554 -3.550 1.00 44.94 81 TYR A C 1
ATOM 618 O O . TYR A 1 81 ? -18.285 -0.491 -4.738 1.00 44.94 81 TYR A O 1
ATOM 626 N N . ASN A 1 82 ? -18.934 -0.574 -2.599 1.00 42.03 82 ASN A N 1
ATOM 627 C CA . ASN A 1 82 ? -20.385 -0.497 -2.863 1.00 42.03 82 ASN A CA 1
ATOM 628 C C . ASN A 1 82 ? -20.882 -1.432 -3.994 1.00 42.03 82 ASN A C 1
ATOM 630 O O . ASN A 1 82 ? -21.537 -0.977 -4.927 1.00 42.03 82 ASN A O 1
ATOM 634 N N . ASN A 1 83 ? -20.558 -2.733 -3.943 1.00 51.72 83 ASN A N 1
ATOM 635 C CA . ASN A 1 83 ? -20.856 -3.730 -4.995 1.00 51.72 83 ASN A CA 1
ATOM 636 C C . ASN A 1 83 ? -20.191 -3.497 -6.368 1.00 51.72 83 ASN A C 1
ATOM 638 O O . ASN A 1 83 ? -20.383 -4.305 -7.277 1.00 51.72 83 ASN A O 1
ATOM 642 N N . PHE A 1 84 ? -19.363 -2.464 -6.530 1.00 54.53 84 PHE A N 1
ATOM 643 C CA . PHE A 1 84 ? -18.510 -2.309 -7.702 1.00 54.53 84 PHE A CA 1
ATOM 644 C C . PHE A 1 84 ? -17.175 -2.992 -7.448 1.00 54.53 84 PHE A C 1
ATOM 646 O O . PHE A 1 84 ? -16.393 -2.553 -6.608 1.00 54.53 84 PHE A O 1
ATOM 653 N N . VAL A 1 85 ? -16.921 -4.074 -8.178 1.00 64.62 85 VAL A N 1
ATOM 654 C CA . VAL A 1 85 ? -15.612 -4.725 -8.225 1.00 64.62 85 VAL A CA 1
ATOM 655 C C . VAL A 1 85 ? -14.846 -4.140 -9.400 1.00 64.62 85 VAL A C 1
ATOM 657 O O . VAL A 1 85 ? -15.287 -4.239 -10.546 1.00 64.62 85 VAL A O 1
ATOM 660 N N . GLN A 1 86 ? -13.702 -3.526 -9.122 1.00 73.81 86 GLN A N 1
ATOM 661 C CA . GLN A 1 86 ? -12.817 -3.001 -10.146 1.00 73.81 86 GLN A CA 1
ATOM 662 C C . GLN A 1 86 ? -11.465 -3.706 -10.058 1.00 73.81 86 GLN A C 1
ATOM 664 O O . GLN A 1 86 ? -10.792 -3.713 -9.028 1.00 73.81 86 GLN A O 1
ATOM 669 N N . TYR A 1 87 ? -11.066 -4.295 -11.181 1.00 81.50 87 TYR A N 1
ATOM 670 C CA . TYR A 1 87 ? -9.756 -4.908 -11.336 1.00 81.50 87 TYR A CA 1
ATOM 671 C C . TYR A 1 87 ? -8.809 -3.900 -11.975 1.00 81.50 87 TYR A C 1
ATOM 673 O O . TYR A 1 87 ? -9.151 -3.263 -12.971 1.00 81.50 87 TYR A O 1
ATOM 681 N N . THR A 1 88 ? -7.609 -3.783 -11.430 1.00 85.44 88 THR A N 1
ATOM 682 C CA . THR A 1 88 ? -6.494 -3.052 -12.022 1.00 85.44 88 THR A CA 1
ATOM 683 C C . THR A 1 88 ? -5.359 -4.039 -12.225 1.00 85.44 88 THR A C 1
ATOM 685 O O . THR A 1 88 ? -4.894 -4.661 -11.272 1.00 85.44 88 THR A O 1
ATOM 688 N N . ILE A 1 89 ? -4.921 -4.204 -13.469 1.00 87.50 89 ILE A N 1
ATOM 689 C CA . ILE A 1 89 ? -3.779 -5.056 -13.797 1.00 87.50 89 ILE A CA 1
ATOM 690 C C . ILE A 1 89 ? -2.528 -4.196 -13.957 1.00 87.50 89 ILE A C 1
ATOM 692 O O . ILE A 1 89 ? -2.561 -3.152 -14.610 1.00 87.50 89 ILE A O 1
ATOM 696 N N . HIS A 1 90 ? -1.437 -4.614 -13.328 1.00 89.38 90 HIS A N 1
ATOM 697 C CA . HIS A 1 90 ? -0.112 -4.031 -13.489 1.00 89.38 90 HIS A CA 1
ATOM 698 C C . HIS A 1 90 ? 0.665 -4.913 -14.463 1.00 89.38 90 HIS A C 1
ATOM 700 O O . HIS A 1 90 ? 0.856 -6.109 -14.224 1.00 89.38 90 HIS A O 1
ATOM 706 N N . LEU A 1 91 ? 1.058 -4.321 -15.585 1.00 90.69 91 LEU A N 1
ATOM 707 C CA . LEU A 1 91 ? 1.735 -4.996 -16.681 1.00 90.69 91 LEU A CA 1
ATOM 708 C C . LEU A 1 91 ? 3.134 -4.425 -16.855 1.00 90.69 91 LEU A C 1
ATOM 710 O O . LEU A 1 91 ? 3.315 -3.209 -16.794 1.00 90.69 91 LEU A O 1
ATOM 714 N N . VAL A 1 92 ? 4.090 -5.300 -17.140 1.00 91.06 92 VAL A N 1
ATOM 715 C CA . VAL A 1 92 ? 5.446 -4.932 -17.553 1.00 91.06 92 VAL A CA 1
ATOM 716 C C . VAL A 1 92 ? 5.631 -5.382 -18.995 1.00 91.06 92 VAL A C 1
ATOM 718 O O . VAL A 1 92 ? 5.426 -6.557 -19.306 1.00 91.06 92 VAL A O 1
ATOM 721 N N . GLY A 1 93 ? 5.991 -4.460 -19.886 1.00 91.06 93 GLY A N 1
ATOM 722 C CA . GLY A 1 93 ? 6.281 -4.787 -21.281 1.00 91.06 93 GLY A CA 1
ATOM 723 C C . GLY A 1 93 ? 7.546 -5.637 -21.386 1.00 91.06 93 GLY A C 1
ATOM 724 O O . GLY A 1 93 ? 8.566 -5.302 -20.793 1.00 91.06 93 GLY A O 1
ATOM 725 N N . VAL A 1 94 ? 7.490 -6.729 -22.145 1.00 90.25 94 VAL A N 1
ATOM 726 C CA . VAL A 1 94 ? 8.624 -7.644 -22.352 1.00 90.25 94 VAL A CA 1
ATOM 727 C C . VAL A 1 94 ? 9.197 -7.466 -23.751 1.00 90.25 94 VAL A C 1
ATOM 729 O O . VAL A 1 94 ? 10.394 -7.256 -23.910 1.00 90.25 94 VAL A O 1
ATOM 732 N N . SER A 1 95 ? 8.350 -7.545 -24.775 1.00 91.50 95 SER A N 1
ATOM 733 C CA . SER A 1 95 ? 8.787 -7.451 -26.168 1.00 91.50 95 SER A CA 1
ATOM 734 C C . SER A 1 95 ? 7.654 -7.020 -27.093 1.00 91.50 95 SER A C 1
ATOM 736 O O . SER A 1 95 ? 6.475 -7.063 -26.738 1.00 91.50 95 SER A O 1
ATOM 738 N N . ARG A 1 96 ? 8.019 -6.586 -28.300 1.00 93.44 96 ARG A N 1
ATOM 739 C CA . ARG A 1 96 ? 7.071 -6.321 -29.387 1.00 93.44 96 ARG A CA 1
ATOM 740 C C . ARG A 1 96 ? 6.642 -7.642 -30.014 1.00 93.44 96 ARG A C 1
ATOM 742 O O . ARG A 1 96 ? 7.446 -8.569 -30.110 1.00 93.44 96 ARG A O 1
ATOM 749 N N . ALA A 1 97 ? 5.406 -7.722 -30.484 1.00 94.00 97 ALA A N 1
ATOM 750 C CA . ALA A 1 97 ? 4.948 -8.868 -31.253 1.00 94.00 97 ALA A CA 1
ATOM 751 C C . ALA A 1 97 ? 3.993 -8.458 -32.368 1.00 94.00 97 ALA A C 1
ATOM 753 O O . ALA A 1 97 ? 3.150 -7.584 -32.190 1.00 94.00 97 ALA A O 1
ATOM 754 N N . LYS A 1 98 ? 4.109 -9.125 -33.511 1.00 94.94 98 LYS A N 1
ATOM 755 C CA . LYS A 1 98 ? 3.168 -9.018 -34.619 1.00 94.94 98 LYS A CA 1
ATOM 756 C C . LYS A 1 98 ? 1.993 -9.957 -34.377 1.00 94.94 98 LYS A C 1
ATOM 758 O O . LYS A 1 98 ? 2.188 -11.106 -33.980 1.00 94.94 98 LYS A O 1
ATOM 763 N N . ILE A 1 99 ? 0.778 -9.476 -34.603 1.00 94.00 99 ILE A N 1
ATOM 764 C CA . ILE A 1 99 ? -0.440 -10.267 -34.448 1.00 94.00 99 ILE A CA 1
ATOM 765 C C . ILE A 1 99 ? -0.721 -10.980 -35.770 1.00 94.00 99 ILE A C 1
ATOM 767 O O . ILE A 1 99 ? -1.172 -10.362 -36.727 1.00 94.00 99 ILE A O 1
ATOM 771 N N . GLU A 1 100 ? -0.467 -12.286 -35.823 1.00 92.88 100 GLU A N 1
ATOM 772 C CA . GLU A 1 100 ? -0.739 -13.098 -37.019 1.00 92.88 100 GLU A CA 1
ATOM 773 C C . GLU A 1 100 ? -2.226 -13.451 -37.115 1.00 92.88 100 GLU A C 1
ATOM 775 O O . GLU A 1 100 ? -2.835 -13.399 -38.184 1.00 92.88 100 GLU A O 1
ATOM 780 N N . LYS A 1 101 ? -2.847 -13.774 -35.974 1.00 90.75 101 LYS A N 1
ATOM 781 C CA . LYS A 1 101 ? -4.281 -14.052 -35.901 1.00 90.75 101 LYS A CA 1
ATOM 782 C C . LYS A 1 101 ? -4.884 -13.459 -34.641 1.00 90.75 101 LYS A C 1
ATOM 784 O O . LYS A 1 101 ? -4.647 -13.948 -33.536 1.00 90.75 101 LYS A O 1
ATOM 789 N N . PHE A 1 102 ? -5.720 -12.441 -34.826 1.00 91.25 102 PHE A N 1
ATOM 790 C CA . PHE A 1 102 ? -6.451 -11.821 -33.730 1.00 91.25 102 PHE A CA 1
ATOM 791 C C . PHE A 1 102 ? -7.723 -12.605 -33.388 1.00 91.25 102 PHE A C 1
ATOM 793 O O . PHE A 1 102 ? -8.650 -12.713 -34.193 1.00 91.25 102 PHE A O 1
ATOM 800 N N . ALA A 1 103 ? -7.785 -13.113 -32.165 1.00 88.00 103 ALA A N 1
ATOM 801 C CA . ALA A 1 103 ? -8.974 -13.675 -31.546 1.00 88.00 103 ALA A CA 1
ATOM 802 C C . ALA A 1 103 ? -8.972 -13.405 -30.033 1.00 88.00 103 ALA A C 1
ATOM 804 O O . ALA A 1 103 ? -7.935 -13.200 -29.401 1.00 88.00 103 ALA A O 1
ATOM 805 N N . ILE A 1 104 ? -10.163 -13.386 -29.439 1.00 84.00 104 ILE A N 1
ATOM 806 C CA . ILE A 1 104 ? -10.348 -13.212 -27.999 1.00 84.00 104 ILE A CA 1
ATOM 807 C C . ILE A 1 104 ? -11.038 -14.477 -27.474 1.00 84.00 104 ILE A C 1
ATOM 809 O O . ILE A 1 104 ? -12.062 -14.873 -28.032 1.00 84.00 104 ILE A O 1
ATOM 813 N N . PRO A 1 105 ? -10.518 -15.118 -26.414 1.00 84.25 105 PRO A N 1
ATOM 814 C CA . PRO A 1 105 ? -9.534 -14.571 -25.477 1.00 84.25 105 PRO A CA 1
ATOM 815 C C . PRO A 1 105 ? -8.061 -14.842 -25.811 1.00 84.25 105 PRO A C 1
ATOM 817 O O . PRO A 1 105 ? -7.218 -14.301 -25.108 1.00 84.25 105 PRO A O 1
ATOM 820 N N . ILE A 1 106 ? -7.740 -15.643 -26.834 1.00 89.12 106 ILE A N 1
ATOM 821 C CA . ILE A 1 106 ? -6.360 -16.018 -27.203 1.00 89.12 106 ILE A CA 1
ATOM 822 C C . ILE A 1 106 ? -6.077 -15.590 -28.645 1.00 89.12 106 ILE A C 1
ATOM 824 O O . ILE A 1 106 ? -6.876 -15.897 -29.527 1.00 89.12 106 ILE A O 1
ATOM 828 N N . SER A 1 107 ? -4.938 -14.934 -28.875 1.00 91.38 107 SER A N 1
ATOM 829 C CA . SER A 1 107 ? -4.419 -14.593 -30.207 1.00 91.38 107 SER A CA 1
ATOM 830 C C . SER A 1 107 ? -3.065 -15.240 -30.458 1.00 91.38 107 SER A C 1
ATOM 832 O O . SER A 1 107 ? -2.269 -15.397 -29.531 1.00 91.38 107 SER A O 1
ATOM 834 N N . THR A 1 108 ? -2.796 -15.547 -31.724 1.00 92.38 108 THR A N 1
ATOM 835 C CA . THR A 1 108 ? -1.504 -16.066 -32.178 1.00 92.38 108 THR A CA 1
ATOM 836 C C . THR A 1 108 ? -0.619 -14.899 -32.585 1.00 92.38 108 THR A C 1
ATOM 838 O O . THR A 1 108 ? -1.013 -14.072 -33.416 1.00 92.38 108 THR A O 1
ATOM 841 N N . VAL A 1 109 ? 0.571 -14.824 -31.994 1.00 93.69 109 VAL A N 1
ATOM 842 C CA . VAL A 1 109 ? 1.514 -13.727 -32.210 1.00 93.69 109 VAL A CA 1
ATOM 843 C C . VAL A 1 109 ? 2.915 -14.228 -32.501 1.00 93.69 109 VAL A C 1
ATOM 845 O O . VAL A 1 109 ? 3.320 -15.282 -32.019 1.00 93.69 109 VAL A O 1
ATOM 848 N N . GLN A 1 110 ? 3.667 -13.440 -33.260 1.00 92.69 110 GLN A N 1
ATOM 849 C CA . GLN A 1 110 ? 5.078 -13.666 -33.533 1.00 92.69 110 GLN A CA 1
ATOM 850 C C . GLN A 1 110 ? 5.907 -12.594 -32.827 1.00 92.69 110 GLN A C 1
ATOM 852 O O . GLN A 1 110 ? 5.692 -11.400 -33.041 1.00 92.69 110 GLN A O 1
ATOM 857 N N . GLN A 1 111 ? 6.862 -12.999 -31.990 1.00 90.44 111 GLN A N 1
ATOM 858 C CA . GLN A 1 111 ? 7.750 -12.046 -31.324 1.00 90.44 111 GLN A CA 1
ATOM 859 C C . GLN A 1 111 ? 8.638 -11.309 -32.341 1.00 90.44 111 GLN A C 1
ATOM 861 O O . GLN A 1 111 ? 9.234 -11.923 -33.224 1.00 90.44 111 GLN A O 1
ATOM 866 N N . LEU A 1 112 ? 8.747 -9.988 -32.200 1.00 88.38 112 LEU A N 1
ATOM 867 C CA . LEU A 1 112 ? 9.603 -9.142 -33.027 1.00 88.38 112 LEU A CA 1
ATOM 868 C C . LEU A 1 112 ? 10.868 -8.764 -32.256 1.00 88.38 112 LEU A C 1
ATOM 870 O O . LEU A 1 112 ? 10.813 -8.431 -31.070 1.00 88.38 112 LEU A O 1
ATOM 874 N N . TYR A 1 113 ? 11.999 -8.785 -32.956 1.00 85.50 113 TYR A N 1
ATOM 875 C CA . TYR A 1 113 ? 13.289 -8.341 -32.438 1.00 85.50 113 TYR A CA 1
ATOM 876 C C . TYR A 1 113 ? 13.682 -7.012 -33.071 1.00 85.50 113 TYR A C 1
ATOM 878 O O . TYR A 1 113 ? 13.274 -6.696 -34.192 1.00 85.50 113 TYR A O 1
ATOM 886 N N . ALA A 1 114 ? 14.477 -6.242 -32.338 1.00 84.81 114 ALA A N 1
ATOM 887 C CA . ALA A 1 114 ? 15.056 -5.014 -32.840 1.00 84.81 114 ALA A CA 1
ATOM 888 C C . ALA A 1 114 ? 15.971 -5.275 -34.035 1.00 84.81 114 ALA A C 1
ATOM 890 O O . ALA A 1 114 ? 16.671 -6.287 -34.094 1.00 84.81 114 ALA A O 1
ATOM 891 N N . ILE A 1 115 ? 15.979 -4.327 -34.967 1.00 87.12 115 ILE A N 1
ATOM 892 C CA . ILE A 1 115 ? 16.937 -4.310 -36.066 1.00 87.12 115 ILE A CA 1
ATOM 893 C C . ILE A 1 115 ? 18.068 -3.378 -35.646 1.00 87.12 115 ILE A C 1
ATOM 895 O O . ILE A 1 115 ? 17.863 -2.166 -35.498 1.00 87.12 115 ILE A O 1
ATOM 899 N N . GLU A 1 116 ? 19.241 -3.965 -35.411 1.00 82.38 116 GLU A N 1
ATOM 900 C CA . GLU A 1 116 ? 20.461 -3.215 -35.133 1.00 82.38 116 GLU A CA 1
ATOM 901 C C . GLU A 1 116 ? 20.847 -2.357 -36.339 1.00 82.38 116 GLU A C 1
ATOM 903 O O . GLU A 1 116 ? 20.662 -2.735 -37.496 1.00 82.38 116 GLU A O 1
ATOM 908 N N . GLY A 1 117 ? 21.377 -1.177 -36.053 1.00 80.56 117 GLY A N 1
ATOM 909 C CA . GLY A 1 117 ? 21.874 -0.252 -37.054 1.00 80.56 117 GLY A CA 1
ATOM 910 C C . GLY A 1 117 ? 22.767 0.791 -36.403 1.00 80.56 117 GLY A C 1
ATOM 911 O O . GLY A 1 117 ? 22.680 1.032 -35.194 1.00 80.56 117 GLY A O 1
ATOM 912 N N . ASP A 1 118 ? 23.612 1.424 -37.209 1.00 79.06 118 ASP A N 1
ATOM 913 C CA . ASP A 1 118 ? 24.556 2.413 -36.707 1.00 79.06 118 ASP A CA 1
ATOM 914 C C . ASP A 1 118 ? 23.840 3.712 -36.333 1.00 79.06 118 ASP A C 1
ATOM 916 O O . ASP A 1 118 ? 23.265 4.417 -37.162 1.00 79.06 118 ASP A O 1
ATOM 920 N N . THR A 1 119 ? 23.891 4.038 -35.044 1.00 80.94 119 THR A N 1
ATOM 921 C CA . THR A 1 119 ? 23.494 5.349 -34.528 1.00 80.94 119 THR A CA 1
ATOM 922 C C . THR A 1 119 ? 24.735 6.235 -34.497 1.00 80.94 119 THR A C 1
ATOM 924 O O . THR A 1 119 ? 25.759 5.835 -33.940 1.00 80.94 119 THR A O 1
ATOM 927 N N . THR A 1 120 ? 24.668 7.440 -35.068 1.00 86.19 120 THR A N 1
ATOM 928 C CA . THR A 1 120 ? 25.814 8.361 -35.067 1.00 86.19 120 THR A CA 1
ATOM 929 C C . THR A 1 120 ? 26.260 8.681 -33.637 1.00 86.19 120 THR A C 1
ATOM 931 O O . THR A 1 120 ? 25.445 8.829 -32.720 1.00 86.19 120 THR A O 1
ATOM 934 N N . ALA A 1 121 ? 27.575 8.802 -33.426 1.00 84.06 121 ALA A N 1
ATOM 935 C CA . ALA A 1 121 ? 28.142 9.086 -32.104 1.00 84.06 121 ALA A CA 1
ATOM 936 C C . ALA A 1 121 ? 27.603 10.401 -31.505 1.00 84.06 121 ALA A C 1
ATOM 938 O O . ALA A 1 121 ? 27.414 10.507 -30.292 1.00 84.06 121 ALA A O 1
ATOM 939 N N . GLU A 1 122 ? 27.311 11.377 -32.367 1.00 86.62 122 GLU A N 1
ATOM 940 C CA . GLU A 1 122 ? 26.697 12.655 -32.008 1.00 86.62 122 GLU A CA 1
ATOM 941 C C . GLU A 1 122 ? 25.286 12.467 -31.444 1.00 86.62 122 GLU A C 1
ATOM 943 O O . GLU A 1 122 ? 25.022 12.889 -30.315 1.00 86.62 122 GLU A O 1
ATOM 948 N N . LEU A 1 123 ? 24.413 11.757 -32.169 1.00 87.62 123 LEU A N 1
ATOM 949 C CA . LEU A 1 123 ? 23.040 11.490 -31.740 1.00 87.62 123 LEU A CA 1
ATOM 950 C C . LEU A 1 123 ? 23.008 10.679 -30.440 1.00 87.62 123 LEU A C 1
ATOM 952 O O . LEU A 1 123 ? 22.232 10.981 -29.536 1.00 87.62 123 LEU A O 1
ATOM 956 N N . ARG A 1 124 ? 23.899 9.690 -30.299 1.00 87.12 124 ARG A N 1
ATOM 957 C CA . ARG A 1 124 ? 24.023 8.888 -29.073 1.00 87.12 124 ARG A CA 1
ATOM 958 C C . ARG A 1 124 ? 24.381 9.749 -27.863 1.00 87.12 124 ARG A C 1
ATOM 960 O O . ARG A 1 124 ? 23.796 9.587 -26.791 1.00 87.12 124 ARG A O 1
ATOM 967 N N . LYS A 1 125 ? 25.357 10.647 -28.017 1.00 87.25 125 LYS A N 1
ATOM 968 C CA . LYS A 1 125 ? 25.805 11.540 -26.941 1.00 87.25 125 LYS A CA 1
ATOM 969 C C . LYS A 1 125 ? 24.709 12.529 -26.558 1.00 87.25 125 LYS A C 1
ATOM 971 O O . LYS A 1 125 ? 24.474 12.731 -25.367 1.00 87.25 125 LYS A O 1
ATOM 976 N N . GLU A 1 126 ? 24.045 13.113 -27.551 1.00 89.88 126 GLU A N 1
ATOM 977 C CA . GLU A 1 126 ? 22.953 14.059 -27.341 1.00 89.88 126 GLU A CA 1
ATOM 978 C C . GLU A 1 126 ? 21.772 13.400 -26.619 1.00 89.88 126 GLU A C 1
ATOM 980 O O . GLU A 1 126 ? 21.353 13.876 -25.564 1.00 89.88 126 GLU A O 1
ATOM 985 N N . PHE A 1 127 ? 21.305 12.254 -27.121 1.00 90.38 127 PHE A N 1
ATOM 986 C CA . PHE A 1 127 ? 20.206 11.500 -26.525 1.00 90.38 127 PHE A CA 1
ATOM 987 C C . PHE A 1 127 ? 20.493 11.140 -25.062 1.00 90.38 127 PHE A C 1
ATOM 989 O O . PHE A 1 127 ? 19.677 11.406 -24.183 1.00 90.38 127 PHE A O 1
ATOM 996 N N . ARG A 1 128 ? 21.694 10.628 -24.757 1.00 88.38 128 ARG A N 1
ATOM 997 C CA . ARG A 1 128 ? 22.102 10.323 -23.371 1.00 88.38 128 ARG A CA 1
ATOM 998 C C . ARG A 1 128 ? 22.111 11.565 -22.475 1.00 88.38 128 ARG A C 1
ATOM 1000 O O . ARG A 1 128 ? 21.773 11.458 -21.296 1.00 88.38 128 ARG A O 1
ATOM 1007 N N . GLY A 1 129 ? 22.491 12.724 -23.014 1.00 86.75 129 GLY A N 1
ATOM 1008 C CA . GLY A 1 129 ? 22.420 14.007 -22.313 1.00 86.75 129 GLY A CA 1
ATOM 1009 C C . GLY A 1 129 ? 20.986 14.365 -21.927 1.00 86.75 129 GLY A C 1
ATOM 1010 O O . GLY A 1 129 ? 20.709 14.579 -20.747 1.00 86.75 129 GLY A O 1
ATOM 1011 N N . ASN A 1 130 ? 20.071 14.320 -22.897 1.00 88.50 130 ASN A N 1
ATOM 1012 C CA . ASN A 1 130 ? 18.654 14.633 -22.693 1.00 88.50 130 ASN A CA 1
ATOM 1013 C C . ASN A 1 130 ? 17.980 13.649 -21.729 1.00 88.50 130 ASN A C 1
ATOM 1015 O O . ASN A 1 130 ? 17.204 14.050 -20.867 1.00 88.50 130 ASN A O 1
ATOM 1019 N N . VAL A 1 131 ? 18.317 12.359 -21.803 1.00 88.00 131 VAL A N 1
ATOM 1020 C CA . VAL A 1 131 ? 17.788 11.356 -20.868 1.00 88.00 131 VAL A CA 1
ATOM 1021 C C . VAL A 1 131 ? 18.306 11.573 -19.443 1.00 88.00 131 VAL A C 1
ATOM 1023 O O . VAL A 1 131 ? 17.562 11.397 -18.478 1.00 88.00 131 VAL A O 1
ATOM 1026 N N . LYS A 1 132 ? 19.566 11.995 -19.278 1.00 86.06 132 LYS A N 1
ATOM 1027 C CA . LYS A 1 132 ? 20.107 12.356 -17.960 1.00 86.06 132 LYS A CA 1
ATOM 1028 C C . LYS A 1 132 ? 19.384 13.569 -17.378 1.00 86.06 132 LYS A C 1
ATOM 1030 O O . LYS A 1 132 ? 19.098 13.583 -16.183 1.00 86.06 132 LYS A O 1
ATOM 1035 N N . GLU A 1 133 ? 19.085 14.563 -18.207 1.00 84.00 133 GLU A N 1
ATOM 1036 C CA . GLU A 1 133 ? 18.293 15.724 -17.805 1.00 84.00 133 GLU A CA 1
ATOM 1037 C C . GLU A 1 133 ? 16.864 15.323 -17.425 1.00 84.00 133 GLU A C 1
ATOM 1039 O O . GLU A 1 133 ? 16.403 15.698 -16.347 1.00 84.00 133 GLU A O 1
ATOM 1044 N N . LEU A 1 134 ? 16.214 14.462 -18.219 1.00 84.12 134 LEU A N 1
ATOM 1045 C CA . LEU A 1 134 ? 14.913 13.889 -17.874 1.00 84.12 134 LEU A CA 1
ATOM 1046 C C . LEU A 1 134 ? 14.972 13.204 -16.503 1.00 84.12 134 LEU A C 1
ATOM 1048 O O . LEU A 1 134 ? 14.181 13.540 -15.626 1.00 84.12 134 LEU A O 1
ATOM 1052 N N . ALA A 1 135 ? 15.948 12.321 -16.275 1.00 82.25 135 ALA A N 1
ATOM 1053 C CA . ALA A 1 135 ? 16.103 11.591 -15.017 1.00 82.25 135 ALA A CA 1
ATOM 1054 C C . ALA A 1 135 ? 16.302 12.501 -13.789 1.00 82.25 135 ALA A C 1
ATOM 1056 O O . ALA A 1 135 ? 15.953 12.097 -12.678 1.00 82.25 135 ALA A O 1
ATOM 1057 N N . LEU A 1 136 ? 16.873 13.698 -13.976 1.00 78.44 136 LEU A N 1
ATOM 1058 C CA . LEU A 1 136 ? 17.019 14.728 -12.939 1.00 78.44 136 LEU A CA 1
ATOM 1059 C C . LEU A 1 136 ? 15.761 15.592 -12.777 1.00 78.44 136 LEU A C 1
ATOM 1061 O O . LEU A 1 136 ? 15.531 16.131 -11.698 1.00 78.44 136 LEU A O 1
ATOM 1065 N N . SER A 1 137 ? 14.978 15.754 -13.843 1.00 77.62 137 SER A N 1
ATOM 1066 C CA . SER A 1 137 ? 13.752 16.558 -13.848 1.00 77.62 137 SER A CA 1
ATOM 1067 C C . SER A 1 137 ? 12.541 15.842 -13.241 1.00 77.62 137 SER A C 1
ATOM 1069 O O . SER A 1 137 ? 11.602 16.509 -12.806 1.00 77.62 137 SER A O 1
ATOM 1071 N N . LEU A 1 138 ? 12.560 14.503 -13.196 1.00 75.31 138 LEU A N 1
ATOM 1072 C CA . LEU A 1 138 ? 11.508 13.699 -12.574 1.00 75.31 138 LEU A CA 1
ATOM 1073 C C . LEU A 1 138 ? 11.366 14.059 -11.084 1.00 75.31 138 LEU A C 1
ATOM 1075 O O . LEU A 1 138 ? 12.353 14.172 -10.357 1.00 75.31 138 LEU A O 1
ATOM 1079 N N . SER A 1 139 ? 10.125 14.254 -10.634 1.00 61.88 139 SER A N 1
ATOM 1080 C CA . SER A 1 139 ? 9.797 14.594 -9.246 1.00 61.88 139 SER A CA 1
ATOM 1081 C C . SER A 1 139 ? 10.096 13.445 -8.272 1.00 61.88 139 SER A C 1
ATOM 1083 O O . SER A 1 139 ? 10.277 12.294 -8.671 1.00 61.88 139 SER A O 1
ATOM 1085 N N . PHE A 1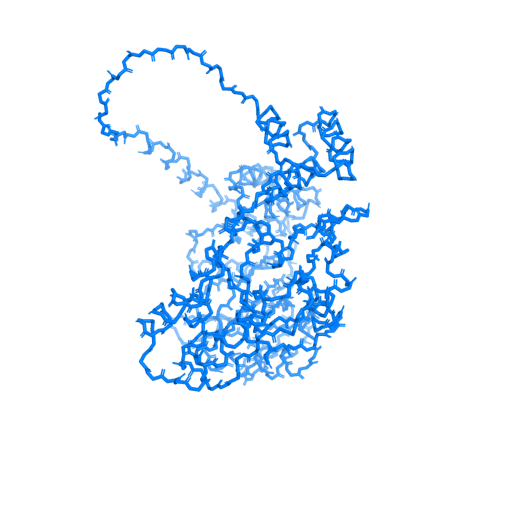 140 ? 10.091 13.754 -6.969 1.00 54.53 140 PHE A N 1
ATOM 1086 C CA . PHE A 1 140 ? 10.308 12.783 -5.886 1.00 54.53 140 PHE A CA 1
ATOM 1087 C C . PHE A 1 140 ? 9.365 11.566 -5.928 1.00 54.53 140 PHE A C 1
ATOM 1089 O O . PHE A 1 140 ? 9.744 10.497 -5.464 1.00 54.53 140 PHE A O 1
ATOM 1096 N N . ASP A 1 141 ? 8.182 11.677 -6.532 1.00 50.50 141 ASP A N 1
ATOM 1097 C CA . ASP A 1 141 ? 7.233 10.560 -6.639 1.00 50.50 141 ASP A CA 1
ATOM 1098 C C . ASP A 1 141 ? 7.586 9.549 -7.753 1.00 50.50 141 ASP A C 1
ATOM 1100 O O . ASP A 1 141 ? 6.923 8.521 -7.868 1.00 50.50 141 ASP A O 1
ATOM 1104 N N . ARG A 1 142 ? 8.619 9.815 -8.574 1.00 68.19 142 ARG A N 1
ATOM 1105 C CA . ARG A 1 142 ? 9.074 8.959 -9.695 1.00 68.19 142 ARG A CA 1
ATOM 1106 C C . ARG A 1 142 ? 10.535 8.501 -9.566 1.00 68.19 142 ARG A C 1
ATOM 1108 O O . ARG A 1 142 ? 11.311 8.484 -10.528 1.00 68.19 142 ARG A O 1
ATOM 1115 N N . ILE A 1 143 ? 10.952 8.183 -8.337 1.00 66.69 143 ILE A N 1
ATOM 1116 C CA . ILE A 1 143 ? 12.330 7.761 -8.027 1.00 66.69 143 ILE A CA 1
ATOM 1117 C C . ILE A 1 143 ? 12.677 6.416 -8.681 1.00 66.69 143 ILE A C 1
ATOM 1119 O O . ILE A 1 143 ? 13.809 6.249 -9.144 1.00 66.69 143 ILE A O 1
ATOM 1123 N N . GLU A 1 144 ? 11.730 5.474 -8.752 1.00 70.25 144 GLU A N 1
ATOM 1124 C CA . GLU A 1 144 ? 11.950 4.176 -9.408 1.00 70.25 144 GLU A CA 1
ATOM 1125 C C . GLU A 1 144 ? 12.313 4.363 -10.886 1.00 70.25 144 GLU A C 1
ATOM 1127 O O . GLU A 1 144 ? 13.267 3.756 -11.379 1.00 70.25 144 GLU A O 1
ATOM 1132 N N . GLU A 1 145 ? 11.613 5.264 -11.573 1.00 76.69 145 GLU A N 1
ATOM 1133 C CA . GLU A 1 145 ? 11.833 5.565 -12.982 1.00 76.69 145 GLU A CA 1
ATOM 1134 C C . GLU A 1 145 ? 13.154 6.305 -13.219 1.00 76.69 145 GLU A C 1
ATOM 1136 O O . GLU A 1 145 ? 13.885 5.988 -14.160 1.00 76.69 145 GLU A O 1
ATOM 1141 N N . SER A 1 146 ? 13.531 7.220 -12.319 1.00 74.88 146 SER A N 1
ATOM 1142 C CA . SER A 1 146 ? 14.856 7.857 -12.342 1.00 74.88 146 SER A CA 1
ATOM 1143 C C . SER A 1 146 ? 15.986 6.832 -12.164 1.00 74.88 146 SER A C 1
ATOM 1145 O O . SER A 1 146 ? 17.011 6.900 -12.851 1.00 74.88 146 SER A O 1
ATOM 1147 N N . PHE A 1 147 ? 15.813 5.847 -11.275 1.00 74.75 147 PHE A N 1
ATOM 1148 C CA . PHE A 1 147 ? 16.807 4.795 -11.054 1.00 74.75 147 PHE A CA 1
ATOM 1149 C C . PHE A 1 147 ? 16.911 3.839 -12.250 1.00 74.75 147 PHE A C 1
ATOM 1151 O O . PHE A 1 147 ? 18.020 3.494 -12.663 1.00 74.75 147 PHE A O 1
ATOM 1158 N N . ALA A 1 148 ? 15.778 3.463 -12.850 1.00 75.19 148 ALA A N 1
ATOM 1159 C CA . ALA A 1 148 ? 15.742 2.652 -14.064 1.00 75.19 148 ALA A CA 1
ATOM 1160 C C . ALA A 1 148 ? 16.459 3.347 -15.234 1.00 75.19 148 ALA A C 1
ATOM 1162 O O . ALA A 1 148 ? 17.315 2.733 -15.872 1.00 75.19 148 ALA A O 1
ATOM 1163 N N . LEU A 1 149 ? 16.216 4.646 -15.451 1.00 80.75 149 LEU A N 1
ATOM 1164 C CA . LEU A 1 149 ? 16.940 5.434 -16.457 1.00 80.75 149 LEU A CA 1
ATOM 1165 C C . LEU A 1 149 ? 18.452 5.449 -16.204 1.00 80.75 149 LEU A C 1
ATOM 1167 O O . LEU A 1 149 ? 19.235 5.234 -17.129 1.00 80.75 149 LEU A O 1
ATOM 1171 N N . LYS A 1 150 ? 18.886 5.657 -14.954 1.00 78.31 150 LYS A N 1
ATOM 1172 C CA . LYS A 1 150 ? 20.316 5.622 -14.589 1.00 78.31 150 LYS A CA 1
ATOM 1173 C C . LYS A 1 150 ? 20.940 4.250 -14.841 1.00 78.31 150 LYS A C 1
ATOM 1175 O O . LYS A 1 150 ? 22.069 4.179 -15.322 1.00 78.31 150 LYS A O 1
ATOM 1180 N N . LYS A 1 151 ? 20.209 3.170 -14.554 1.00 78.56 151 LYS A N 1
ATOM 1181 C CA . LYS A 1 151 ? 20.651 1.801 -14.836 1.00 78.56 151 LYS A CA 1
ATOM 1182 C C . LYS A 1 151 ? 20.842 1.581 -16.340 1.00 78.56 151 LYS A C 1
ATOM 1184 O O .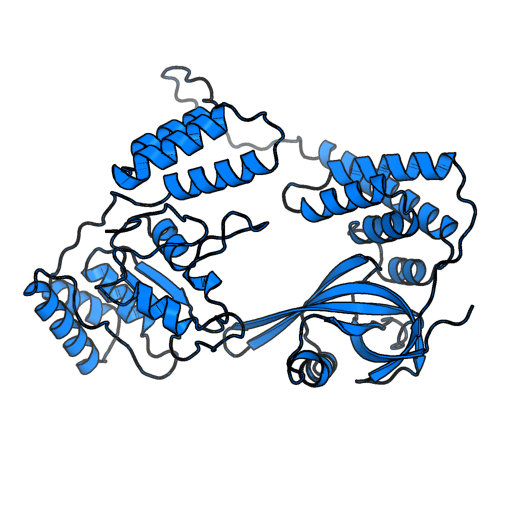 LYS A 1 151 ? 21.929 1.184 -16.749 1.00 78.56 151 LYS A O 1
ATOM 1189 N N . PHE A 1 152 ? 19.846 1.917 -17.160 1.00 81.06 152 PHE A N 1
ATOM 1190 C CA . PHE A 1 152 ? 19.942 1.778 -18.618 1.00 81.06 152 PHE A CA 1
ATOM 1191 C C . PHE A 1 152 ? 21.040 2.660 -19.230 1.00 81.06 152 PHE A C 1
ATOM 1193 O O . PHE A 1 152 ? 21.740 2.227 -20.145 1.00 81.06 152 PHE A O 1
ATOM 1200 N N . LEU A 1 153 ? 21.259 3.867 -18.693 1.00 82.12 153 LEU A N 1
ATOM 1201 C CA . LEU A 1 153 ? 22.385 4.721 -19.086 1.00 82.12 153 LEU A CA 1
ATOM 1202 C C . LEU A 1 153 ? 23.736 4.032 -18.833 1.00 82.12 153 LEU A C 1
ATOM 1204 O O . LEU A 1 153 ? 24.628 4.127 -19.678 1.00 82.12 153 LEU A O 1
ATOM 1208 N N . ASN A 1 154 ? 23.897 3.336 -17.707 1.00 76.00 154 ASN A N 1
ATOM 1209 C CA . ASN A 1 154 ? 25.144 2.645 -17.366 1.00 76.00 154 ASN A CA 1
ATOM 1210 C C . ASN A 1 154 ? 25.377 1.383 -18.210 1.00 76.00 154 ASN A C 1
ATOM 1212 O O . ASN A 1 154 ? 26.515 1.105 -18.571 1.00 76.00 154 ASN A O 1
ATOM 1216 N N . GLU A 1 155 ? 24.315 0.646 -18.542 1.00 77.44 155 GLU A N 1
ATOM 1217 C CA . GLU A 1 155 ? 24.380 -0.586 -19.349 1.00 77.44 155 GLU A CA 1
ATOM 1218 C C . GLU A 1 155 ? 24.507 -0.322 -20.862 1.00 77.44 155 GLU A C 1
ATOM 1220 O O . GLU A 1 155 ? 24.725 -1.251 -21.633 1.00 77.44 155 GLU A O 1
ATOM 1225 N N . ASP A 1 156 ? 24.376 0.939 -21.289 1.00 76.31 156 ASP A N 1
ATOM 1226 C CA . ASP A 1 156 ? 24.528 1.399 -22.679 1.00 76.31 156 ASP A CA 1
ATOM 1227 C C . ASP A 1 156 ? 23.591 0.709 -23.694 1.00 76.31 156 ASP A C 1
ATOM 1229 O O . ASP A 1 156 ? 23.859 0.648 -24.896 1.00 76.31 156 ASP A O 1
ATOM 1233 N N . ARG A 1 157 ? 22.436 0.241 -23.204 1.00 79.88 157 ARG A N 1
ATOM 1234 C CA . ARG A 1 157 ? 21.370 -0.376 -24.002 1.00 79.88 157 ARG A CA 1
ATOM 1235 C C . ARG A 1 157 ? 20.450 0.701 -24.580 1.00 79.88 157 ARG A C 1
ATOM 1237 O O . ARG A 1 157 ? 19.455 1.084 -23.969 1.00 79.88 157 ARG A O 1
ATOM 1244 N N . LEU A 1 158 ? 20.807 1.221 -25.757 1.00 83.94 158 LEU A N 1
ATOM 1245 C CA . LEU A 1 158 ? 20.102 2.347 -26.394 1.00 83.94 158 LEU A CA 1
ATOM 1246 C C . LEU A 1 158 ? 18.639 2.054 -26.735 1.00 83.94 158 LEU A C 1
ATOM 1248 O O . LEU A 1 158 ? 17.809 2.950 -26.622 1.00 83.94 158 LEU A O 1
ATOM 1252 N N . GLU A 1 159 ? 18.328 0.819 -27.128 1.00 84.75 159 GLU A N 1
ATOM 1253 C CA . GLU A 1 159 ? 16.952 0.387 -27.387 1.00 84.75 159 GLU A CA 1
ATOM 1254 C C . GLU A 1 159 ? 16.077 0.541 -26.138 1.00 84.75 159 GLU A C 1
ATOM 1256 O O . GLU A 1 159 ? 15.047 1.213 -26.191 1.00 84.75 159 GLU A O 1
ATOM 1261 N N . ASP A 1 160 ? 16.502 -0.046 -25.017 1.00 86.75 160 ASP A N 1
ATOM 1262 C CA . ASP A 1 160 ? 15.707 -0.041 -23.789 1.00 86.75 160 ASP A CA 1
ATOM 1263 C C . ASP A 1 160 ? 15.608 1.376 -23.224 1.00 86.75 160 ASP A C 1
ATOM 1265 O O . ASP A 1 160 ? 14.562 1.781 -22.723 1.00 86.75 160 ASP A O 1
ATOM 1269 N N . LEU A 1 161 ? 16.684 2.159 -23.363 1.00 88.12 161 LEU A N 1
ATOM 1270 C CA . LEU A 1 161 ? 16.712 3.560 -22.968 1.00 88.12 161 LEU A CA 1
ATOM 1271 C C . LEU A 1 161 ? 15.719 4.403 -23.778 1.00 88.12 161 LEU A C 1
ATOM 1273 O O . LEU A 1 161 ? 15.039 5.249 -23.198 1.00 88.12 161 LEU A O 1
ATOM 1277 N N . ALA A 1 162 ? 15.621 4.183 -25.092 1.00 90.19 162 ALA A N 1
ATOM 1278 C CA . ALA A 1 162 ? 14.661 4.863 -25.960 1.00 90.19 162 ALA A CA 1
ATOM 1279 C C . ALA A 1 162 ? 13.221 4.498 -25.594 1.00 90.19 162 ALA A C 1
ATOM 1281 O O . ALA A 1 162 ? 12.430 5.393 -25.290 1.00 90.19 162 ALA A O 1
ATOM 1282 N N . ASP A 1 163 ? 12.918 3.201 -25.523 1.00 90.12 163 ASP A N 1
ATOM 1283 C CA . ASP A 1 163 ? 11.575 2.715 -25.206 1.00 90.12 163 ASP A CA 1
ATOM 1284 C C . ASP A 1 163 ? 11.117 3.196 -23.817 1.00 90.12 163 ASP A C 1
ATOM 1286 O O . ASP A 1 163 ? 9.994 3.683 -23.652 1.00 90.12 163 ASP A O 1
ATOM 1290 N N . TYR A 1 164 ? 12.002 3.128 -22.818 1.00 88.94 164 TYR A N 1
ATOM 1291 C CA . TYR A 1 164 ? 11.680 3.536 -21.455 1.00 88.94 164 TYR A CA 1
ATOM 1292 C C . TYR A 1 164 ? 11.520 5.054 -21.331 1.00 88.94 164 TYR A C 1
ATOM 1294 O O . TYR A 1 164 ? 10.570 5.512 -20.702 1.00 88.94 164 TYR A O 1
ATOM 1302 N N . SER A 1 165 ? 12.382 5.850 -21.971 1.00 88.75 165 SER A N 1
ATOM 1303 C CA . SER A 1 165 ? 12.284 7.317 -21.920 1.00 88.75 165 SER A CA 1
ATOM 1304 C C . SER A 1 165 ? 10.984 7.823 -22.541 1.00 88.75 165 SER A C 1
ATOM 1306 O O . SER A 1 165 ? 10.314 8.660 -21.944 1.00 88.75 165 SER A O 1
ATOM 1308 N N . VAL A 1 166 ? 10.586 7.273 -23.695 1.00 91.00 166 VAL A N 1
ATOM 1309 C CA . VAL A 1 166 ? 9.319 7.624 -24.360 1.00 91.00 166 VAL A CA 1
ATOM 1310 C C . VAL A 1 166 ? 8.119 7.273 -23.483 1.00 91.00 166 VAL A C 1
ATOM 1312 O O . VAL A 1 166 ? 7.170 8.049 -23.416 1.00 91.00 166 VAL A O 1
ATOM 1315 N N . SER A 1 167 ? 8.174 6.160 -22.744 1.00 89.31 167 SER A N 1
ATOM 1316 C CA . SER A 1 167 ? 7.083 5.754 -21.846 1.00 89.31 167 SER A CA 1
ATOM 1317 C C . SER A 1 167 ? 6.807 6.734 -20.694 1.00 89.31 167 SER A C 1
ATOM 1319 O O . SER A 1 167 ? 5.723 6.708 -20.112 1.00 89.31 167 SER A O 1
ATOM 1321 N N . LEU A 1 168 ? 7.772 7.599 -20.363 1.00 86.06 168 LEU A N 1
ATOM 1322 C CA . LEU A 1 168 ? 7.657 8.586 -19.287 1.00 86.06 168 LEU A CA 1
ATOM 1323 C C . LEU A 1 168 ? 7.093 9.931 -19.761 1.00 86.06 168 LEU A C 1
ATOM 1325 O O . LEU A 1 168 ? 6.698 10.744 -18.924 1.00 86.06 168 LEU A O 1
ATOM 1329 N N . ILE A 1 169 ? 7.040 10.166 -21.074 1.00 86.12 169 ILE A N 1
ATOM 1330 C CA . ILE A 1 169 ? 6.550 11.413 -21.665 1.00 86.12 169 ILE A CA 1
ATOM 1331 C C . ILE A 1 169 ? 5.025 11.329 -21.802 1.00 86.12 169 ILE A C 1
ATOM 1333 O O . ILE A 1 169 ? 4.496 10.468 -22.503 1.00 86.12 169 ILE A O 1
ATOM 1337 N N . SER A 1 170 ? 4.300 12.237 -21.148 1.00 76.12 170 SER A N 1
ATOM 1338 C CA . SER A 1 170 ? 2.828 12.257 -21.150 1.00 76.12 170 SER A CA 1
ATOM 1339 C C . SER A 1 170 ? 2.201 12.866 -22.404 1.00 76.12 170 SER A C 1
ATOM 1341 O O . SER A 1 170 ? 1.023 12.632 -22.667 1.00 76.12 170 SER A O 1
ATOM 1343 N N . ASP A 1 171 ? 2.965 13.645 -23.169 1.00 78.88 171 ASP A N 1
ATOM 1344 C CA . ASP A 1 171 ? 2.416 14.590 -24.152 1.00 78.88 171 ASP A CA 1
ATOM 1345 C C . ASP A 1 171 ? 2.389 14.033 -25.588 1.00 78.88 171 ASP A C 1
ATOM 1347 O O . ASP A 1 171 ? 2.176 14.769 -26.551 1.00 78.88 171 ASP A O 1
ATOM 1351 N N . ILE A 1 172 ? 2.604 12.725 -25.751 1.00 86.56 172 ILE A N 1
ATOM 1352 C CA . ILE A 1 172 ? 2.671 12.071 -27.062 1.00 86.56 172 ILE A CA 1
ATOM 1353 C C . ILE A 1 172 ? 1.287 11.554 -27.458 1.00 86.56 172 ILE A C 1
ATOM 1355 O O . ILE A 1 172 ? 0.588 10.902 -26.679 1.00 86.56 172 ILE A O 1
ATOM 1359 N N . SER A 1 173 ? 0.891 11.818 -28.704 1.00 89.25 173 SER A N 1
ATOM 1360 C CA . SER A 1 173 ? -0.392 11.351 -29.228 1.00 89.25 173 SER A CA 1
ATOM 1361 C C . SER A 1 173 ? -0.448 9.819 -29.329 1.00 89.25 173 SER A C 1
ATOM 1363 O O . SER A 1 173 ? 0.539 9.161 -29.664 1.00 89.25 173 SER A O 1
ATOM 1365 N N . TYR A 1 174 ? -1.626 9.239 -29.084 1.00 88.12 174 TYR A N 1
ATOM 1366 C CA . TYR A 1 174 ? -1.825 7.788 -29.147 1.00 88.12 174 TYR A CA 1
ATOM 1367 C C . TYR A 1 174 ? -1.433 7.164 -30.505 1.00 88.12 174 TYR A C 1
ATOM 1369 O O . TYR A 1 174 ? -0.709 6.169 -30.487 1.00 88.12 174 TYR A O 1
ATOM 1377 N N . PRO A 1 175 ? -1.805 7.735 -31.674 1.00 88.75 175 PRO A N 1
ATOM 1378 C CA . PRO A 1 175 ? -1.333 7.233 -32.968 1.00 88.75 175 PRO A CA 1
ATOM 1379 C C . PRO A 1 175 ? 0.195 7.248 -33.099 1.00 88.75 175 PRO A C 1
ATOM 1381 O O . PRO A 1 175 ? 0.779 6.249 -33.503 1.00 88.75 175 PRO A O 1
ATOM 1384 N N . SER A 1 176 ? 0.853 8.330 -32.668 1.00 90.31 176 SER A N 1
ATOM 1385 C CA . SER A 1 176 ? 2.317 8.436 -32.721 1.00 90.31 176 SER A CA 1
ATOM 1386 C C . SER A 1 176 ? 3.016 7.380 -31.860 1.00 90.31 176 SER A C 1
ATOM 1388 O O . SER A 1 176 ? 4.058 6.862 -32.253 1.00 90.31 176 SER A O 1
ATOM 1390 N N . LEU A 1 177 ? 2.444 7.022 -30.704 1.00 90.56 177 LEU A N 1
ATOM 1391 C CA . LEU A 1 177 ? 2.968 5.937 -29.867 1.00 90.56 177 LEU A CA 1
ATOM 1392 C C . LEU A 1 177 ? 2.811 4.556 -30.520 1.00 90.56 177 LEU A C 1
ATOM 1394 O O . LEU A 1 177 ? 3.672 3.698 -30.328 1.00 90.56 177 LEU A O 1
ATOM 1398 N N . LEU A 1 178 ? 1.742 4.328 -31.290 1.00 91.19 178 LEU A N 1
ATOM 1399 C CA . LEU A 1 178 ? 1.568 3.088 -32.055 1.00 91.19 178 LEU A CA 1
ATOM 1400 C C . LEU A 1 178 ? 2.581 2.993 -33.201 1.00 91.19 178 LEU A C 1
ATOM 1402 O O . LEU A 1 178 ? 3.212 1.950 -33.370 1.00 91.19 178 LEU A O 1
ATOM 1406 N N . ASP A 1 179 ? 2.807 4.092 -33.921 1.00 91.31 179 ASP A N 1
ATOM 1407 C CA . ASP A 1 179 ? 3.831 4.161 -34.970 1.00 91.31 179 ASP A CA 1
ATOM 1408 C C . ASP A 1 179 ? 5.243 3.949 -34.390 1.00 91.31 179 ASP A C 1
ATOM 1410 O O . ASP A 1 179 ? 6.070 3.228 -34.957 1.00 91.31 179 ASP A O 1
ATOM 1414 N N . TYR A 1 180 ? 5.511 4.502 -33.202 1.00 93.94 180 TYR A N 1
ATOM 1415 C CA . TYR A 1 180 ? 6.751 4.248 -32.470 1.00 93.94 180 TYR A CA 1
ATOM 1416 C C . TYR A 1 180 ? 6.898 2.774 -32.078 1.00 93.94 180 TYR A C 1
ATOM 1418 O O . TYR A 1 180 ? 7.958 2.178 -32.277 1.00 93.94 180 TYR A O 1
ATOM 1426 N N . LEU A 1 181 ? 5.832 2.156 -31.556 1.00 92.19 181 LEU A N 1
ATOM 1427 C CA . LEU A 1 181 ? 5.824 0.731 -31.225 1.00 92.19 181 LEU A CA 1
ATOM 1428 C C . LEU A 1 181 ? 6.119 -0.130 -32.464 1.00 92.19 181 LEU A C 1
ATOM 1430 O O . LEU A 1 181 ? 6.834 -1.126 -32.345 1.00 92.19 181 LEU A O 1
ATOM 1434 N N . ALA A 1 182 ? 5.623 0.274 -33.636 1.00 92.44 182 ALA A N 1
ATOM 1435 C CA . ALA A 1 182 ? 5.851 -0.407 -34.906 1.00 92.44 182 ALA A CA 1
ATOM 1436 C C . ALA A 1 182 ? 7.276 -0.260 -35.465 1.00 92.44 182 ALA A C 1
ATOM 1438 O O . ALA A 1 182 ? 7.691 -1.040 -36.325 1.00 92.44 182 ALA A O 1
ATOM 1439 N N . THR A 1 183 ? 8.048 0.712 -34.979 1.00 93.00 183 THR A N 1
ATOM 1440 C CA . THR A 1 183 ? 9.401 0.980 -35.470 1.00 93.00 183 THR A CA 1
ATOM 1441 C C . THR A 1 183 ? 10.405 -0.002 -34.856 1.00 93.00 183 THR A C 1
ATOM 1443 O O . THR A 1 183 ? 10.701 0.059 -33.665 1.00 93.00 183 THR A O 1
ATOM 1446 N N . LEU A 1 184 ? 10.966 -0.906 -35.669 1.00 90.25 184 LEU A N 1
ATOM 1447 C CA . LEU A 1 184 ? 11.924 -1.929 -35.207 1.00 90.25 184 LEU A CA 1
ATOM 1448 C C . LEU A 1 184 ? 13.388 -1.467 -35.244 1.00 90.25 184 LEU A C 1
ATOM 1450 O O . LEU A 1 184 ? 14.213 -1.948 -34.462 1.00 90.25 184 LEU A O 1
ATOM 1454 N N . GLU A 1 185 ? 13.709 -0.527 -36.131 1.00 91.50 185 GLU A N 1
ATOM 1455 C CA . GLU A 1 185 ? 15.061 0.008 -36.306 1.00 91.50 185 GLU A CA 1
ATOM 1456 C C . GLU A 1 185 ? 15.477 0.860 -35.102 1.00 91.50 185 GLU A C 1
ATOM 1458 O O . GLU A 1 185 ? 14.845 1.876 -34.793 1.00 91.50 185 GLU A O 1
ATOM 1463 N N . ILE A 1 186 ? 16.563 0.463 -34.432 1.00 90.12 186 ILE A N 1
ATOM 1464 C CA . ILE A 1 186 ? 17.080 1.171 -33.250 1.00 90.12 186 ILE A CA 1
ATOM 1465 C C . ILE A 1 186 ? 17.431 2.638 -33.565 1.00 90.12 186 ILE A C 1
ATOM 1467 O O . ILE A 1 186 ? 16.979 3.506 -32.815 1.00 90.12 186 ILE A O 1
ATOM 1471 N N . PRO A 1 187 ? 18.140 2.974 -34.665 1.00 91.81 187 PRO A N 1
ATOM 1472 C CA . PRO A 1 187 ? 18.507 4.366 -34.944 1.00 91.81 187 PRO A CA 1
ATOM 1473 C C . PRO A 1 187 ? 17.291 5.288 -35.098 1.00 91.81 187 PRO A C 1
ATOM 1475 O O . PRO A 1 187 ? 17.265 6.382 -34.536 1.00 91.81 187 PRO A O 1
ATOM 1478 N N . LYS A 1 188 ? 16.243 4.823 -35.795 1.00 91.44 188 LYS A N 1
ATOM 1479 C CA . LYS A 1 188 ? 14.991 5.579 -35.956 1.00 91.44 188 LYS A CA 1
ATOM 1480 C C . LYS A 1 188 ? 14.273 5.772 -34.620 1.00 91.44 188 LYS A C 1
ATOM 1482 O O . LYS A 1 188 ? 13.796 6.870 -34.347 1.00 91.44 188 LYS A O 1
ATOM 1487 N N . ARG A 1 189 ? 14.236 4.743 -33.763 1.00 91.81 189 ARG A N 1
ATOM 1488 C CA . ARG A 1 189 ? 13.651 4.850 -32.415 1.00 91.81 189 ARG A CA 1
ATOM 1489 C C . ARG A 1 189 ? 14.385 5.854 -31.538 1.00 91.81 189 ARG A C 1
ATOM 1491 O O . ARG A 1 189 ? 13.734 6.642 -30.857 1.00 91.81 189 ARG A O 1
ATOM 1498 N N . VAL A 1 190 ? 15.717 5.838 -31.557 1.00 92.00 190 VAL A N 1
ATOM 1499 C CA . VAL A 1 190 ? 16.538 6.788 -30.794 1.00 92.00 190 VAL A CA 1
ATOM 1500 C C . VAL A 1 190 ? 16.315 8.213 -31.296 1.00 92.00 190 VAL A C 1
ATOM 1502 O O . VAL A 1 190 ? 16.154 9.114 -30.479 1.00 92.00 190 VAL A O 1
ATOM 1505 N N . GLN A 1 191 ? 16.239 8.416 -32.614 1.00 92.62 191 GLN A N 1
ATOM 1506 C CA . GLN A 1 191 ? 15.953 9.727 -33.198 1.00 92.62 191 GLN A CA 1
ATOM 1507 C C . GLN A 1 191 ? 14.589 10.265 -32.740 1.00 92.62 191 GLN A C 1
ATOM 1509 O O . GLN A 1 191 ? 14.526 11.350 -32.168 1.00 92.62 191 GLN A O 1
ATOM 1514 N N . LEU A 1 192 ? 13.519 9.477 -32.906 1.00 92.75 192 LEU A N 1
ATOM 1515 C CA . LEU A 1 192 ? 12.166 9.860 -32.483 1.00 92.75 192 LEU A CA 1
ATOM 1516 C C . LEU A 1 192 ? 12.095 10.150 -30.978 1.00 92.75 192 LEU A C 1
ATOM 1518 O O . LEU A 1 192 ? 11.529 11.159 -30.563 1.00 92.75 192 LEU A O 1
ATOM 1522 N N . ALA A 1 193 ? 12.712 9.294 -30.157 1.00 91.69 193 ALA A N 1
ATOM 1523 C CA . ALA A 1 193 ? 12.767 9.489 -28.713 1.00 91.69 193 ALA A CA 1
ATOM 1524 C C . ALA A 1 193 ? 13.516 10.777 -28.340 1.00 91.69 193 ALA A C 1
ATOM 1526 O O . ALA A 1 193 ? 13.062 11.524 -27.478 1.00 91.69 193 ALA A O 1
ATOM 1527 N N . ASN A 1 194 ? 14.645 11.058 -28.994 1.00 92.12 194 ASN A N 1
ATOM 1528 C CA . ASN A 1 194 ? 15.429 12.268 -28.762 1.00 92.12 194 ASN A CA 1
ATOM 1529 C C . ASN A 1 194 ? 14.645 13.536 -29.121 1.00 92.12 194 ASN A C 1
ATOM 1531 O O . ASN A 1 194 ? 14.663 14.499 -28.356 1.00 92.12 194 ASN A O 1
ATOM 1535 N N . ASP A 1 195 ? 13.936 13.530 -30.248 1.00 91.56 195 ASP A N 1
ATOM 1536 C CA . ASP A 1 195 ? 13.159 14.682 -30.704 1.00 91.56 195 ASP A CA 1
ATOM 1537 C C . ASP A 1 195 ? 12.000 14.987 -29.741 1.00 91.56 195 ASP A C 1
ATOM 1539 O O . ASP A 1 195 ? 11.856 16.127 -29.291 1.00 91.56 195 ASP A O 1
ATOM 1543 N N . TRP A 1 196 ? 11.257 13.965 -29.306 1.00 91.75 196 TRP A N 1
ATOM 1544 C CA . TRP A 1 196 ? 10.193 14.134 -28.309 1.00 91.75 196 TRP A CA 1
ATOM 1545 C C . TRP A 1 196 ? 10.712 14.541 -26.928 1.00 91.75 196 TRP A C 1
ATOM 1547 O O . TRP A 1 196 ? 10.100 15.378 -26.263 1.00 91.75 196 TRP A O 1
ATOM 1557 N N . LEU A 1 197 ? 11.863 14.016 -26.496 1.00 89.25 197 LEU A N 1
ATOM 1558 C CA . LEU A 1 197 ? 12.494 14.445 -25.245 1.00 89.25 197 LEU A CA 1
ATOM 1559 C C . LEU A 1 197 ? 12.864 15.927 -25.276 1.00 89.25 197 LEU A C 1
ATOM 1561 O O . LEU A 1 197 ? 12.613 16.640 -24.305 1.00 89.25 197 LEU A O 1
ATOM 1565 N N . LYS A 1 198 ? 13.431 16.412 -26.387 1.00 89.50 198 LYS A N 1
ATOM 1566 C CA . LYS A 1 198 ? 13.773 17.833 -26.540 1.00 89.50 198 LYS A CA 1
ATOM 1567 C C . LYS A 1 198 ? 12.539 18.719 -26.432 1.00 89.50 198 LYS A C 1
ATOM 1569 O O . LYS A 1 198 ? 12.600 19.763 -25.785 1.00 89.50 198 LYS A O 1
ATOM 1574 N N . GLU A 1 199 ? 11.438 18.336 -27.072 1.00 87.69 199 GLU A N 1
ATOM 1575 C CA . GLU A 1 199 ? 10.181 19.085 -26.992 1.00 87.69 199 GLU A CA 1
ATOM 1576 C C . GLU A 1 199 ? 9.629 19.108 -25.563 1.00 87.69 199 GLU A C 1
ATOM 1578 O O . GLU A 1 199 ? 9.293 20.180 -25.053 1.00 87.69 199 GLU A O 1
ATOM 1583 N N . HIS A 1 200 ? 9.634 17.961 -24.880 1.00 86.25 200 HIS A N 1
ATOM 1584 C CA . HIS A 1 200 ? 9.156 17.850 -23.504 1.00 86.25 200 HIS A CA 1
ATOM 1585 C C . HIS A 1 200 ? 10.001 18.678 -22.514 1.00 86.25 200 HIS A C 1
ATOM 1587 O O . HIS A 1 200 ? 9.457 19.427 -21.700 1.00 86.25 200 HIS A O 1
ATOM 1593 N N . LEU A 1 201 ? 11.335 18.635 -22.621 1.00 84.50 201 LEU A N 1
ATOM 1594 C CA . LEU A 1 201 ? 12.241 19.424 -21.773 1.00 84.50 201 LEU A CA 1
ATOM 1595 C C . LEU A 1 201 ? 12.111 20.937 -22.031 1.00 84.50 201 LEU A C 1
ATOM 1597 O O . LEU A 1 201 ? 12.116 21.740 -21.089 1.00 84.50 201 LEU A O 1
ATOM 1601 N N . LYS A 1 202 ? 11.914 21.353 -23.290 1.00 83.75 202 LYS A N 1
ATOM 1602 C CA . LYS A 1 202 ? 11.622 22.758 -23.630 1.00 83.75 202 LYS A CA 1
ATOM 1603 C C . LYS A 1 202 ? 10.310 23.226 -22.999 1.00 83.75 202 LYS A C 1
ATOM 1605 O O . LYS A 1 202 ? 10.273 24.310 -22.410 1.00 83.75 202 LYS A O 1
ATOM 1610 N N . ALA A 1 203 ? 9.258 22.410 -23.074 1.00 76.88 203 ALA A N 1
ATOM 1611 C CA . ALA A 1 203 ? 7.972 22.712 -22.455 1.00 76.88 203 ALA A CA 1
ATOM 1612 C C . ALA A 1 203 ? 8.104 22.859 -20.928 1.00 76.88 203 ALA A C 1
ATOM 1614 O O . ALA A 1 203 ? 7.685 23.880 -20.378 1.00 76.88 203 ALA A O 1
ATOM 1615 N N . ALA A 1 204 ? 8.788 21.925 -20.258 1.00 67.50 204 ALA A N 1
ATOM 1616 C CA . ALA A 1 204 ? 9.021 21.958 -18.811 1.00 67.50 204 ALA A CA 1
ATOM 1617 C C . ALA A 1 204 ? 9.786 23.215 -18.342 1.00 67.50 204 ALA A C 1
ATOM 1619 O O . ALA A 1 204 ? 9.499 23.775 -17.280 1.00 67.50 204 ALA A O 1
ATOM 1620 N N . THR A 1 205 ? 10.723 23.705 -19.157 1.00 62.91 205 THR A N 1
ATOM 1621 C CA . THR A 1 205 ? 11.500 24.919 -18.860 1.00 62.91 205 THR A CA 1
ATOM 1622 C C . THR A 1 205 ? 10.653 26.191 -19.007 1.00 62.91 205 THR A C 1
ATOM 1624 O O . THR A 1 205 ? 10.777 27.117 -18.205 1.00 62.91 205 THR A O 1
ATOM 1627 N N . SER A 1 206 ? 9.736 26.221 -19.981 1.00 57.16 206 SER A N 1
ATOM 1628 C CA . SER A 1 206 ? 8.837 27.360 -20.221 1.00 57.16 206 SER A CA 1
ATOM 1629 C C . SER A 1 206 ? 7.753 27.532 -19.145 1.00 57.16 206 SER A C 1
ATOM 1631 O O . SER A 1 206 ? 7.390 28.663 -18.811 1.00 57.16 206 SER A O 1
ATOM 1633 N N . THR A 1 207 ? 7.288 26.435 -18.538 1.00 52.03 207 THR A N 1
ATOM 1634 C CA . THR A 1 207 ? 6.313 26.455 -17.433 1.00 52.03 207 THR A CA 1
ATOM 1635 C C . THR A 1 207 ? 6.927 27.027 -16.152 1.00 52.03 207 THR A C 1
ATOM 1637 O O . THR A 1 207 ? 6.311 27.867 -15.499 1.00 52.03 207 THR A O 1
ATOM 1640 N N . ARG A 1 208 ? 8.202 26.714 -15.856 1.00 47.41 208 ARG A N 1
ATOM 1641 C CA . ARG A 1 208 ? 8.940 27.307 -14.719 1.00 47.41 208 ARG A CA 1
ATOM 1642 C C . ARG A 1 208 ? 9.065 28.835 -14.788 1.00 47.41 208 ARG A C 1
ATOM 1644 O O . ARG A 1 208 ? 9.244 29.470 -13.756 1.00 47.41 208 ARG A O 1
ATOM 1651 N N . SER A 1 209 ? 8.970 29.435 -15.977 1.00 39.50 209 SER A N 1
ATOM 1652 C CA . SER A 1 209 ? 9.029 30.895 -16.154 1.00 39.50 209 SER A CA 1
ATOM 1653 C C . SER A 1 209 ? 7.682 31.606 -15.953 1.00 39.50 209 SER A C 1
ATOM 1655 O O . SER A 1 209 ? 7.670 32.827 -15.807 1.00 39.50 209 SER A O 1
ATOM 1657 N N . ARG A 1 210 ? 6.548 30.887 -15.960 1.00 38.69 210 ARG A N 1
ATOM 1658 C CA . ARG A 1 210 ? 5.200 31.487 -15.863 1.00 38.69 210 ARG A CA 1
ATOM 1659 C C . ARG A 1 210 ? 4.609 31.481 -14.448 1.00 38.69 210 ARG A C 1
ATOM 1661 O O . ARG A 1 210 ? 3.793 32.350 -14.162 1.00 38.69 210 ARG A O 1
ATOM 1668 N N . ASP A 1 211 ? 5.100 30.632 -13.547 1.00 37.22 211 ASP A N 1
ATOM 1669 C CA . ASP A 1 211 ? 4.566 30.501 -12.178 1.00 37.22 211 ASP A CA 1
ATOM 1670 C C . ASP A 1 211 ? 5.212 31.438 -11.128 1.00 37.22 211 ASP A C 1
ATOM 1672 O O . ASP A 1 211 ? 5.020 31.264 -9.927 1.00 37.22 211 ASP A O 1
ATOM 1676 N N . ILE A 1 212 ? 5.939 32.486 -11.551 1.00 42.25 212 ILE A N 1
ATOM 1677 C CA . ILE A 1 212 ? 6.518 33.515 -10.652 1.00 42.25 212 ILE A CA 1
ATOM 1678 C C . ILE A 1 212 ? 5.768 34.858 -10.768 1.00 42.25 212 ILE A C 1
ATOM 1680 O O . ILE A 1 212 ? 6.358 35.937 -10.707 1.00 42.25 212 ILE A O 1
ATOM 1684 N N . ARG A 1 213 ? 4.440 34.839 -10.930 1.00 35.69 213 ARG A N 1
ATOM 1685 C CA . ARG A 1 213 ? 3.612 36.047 -10.763 1.00 35.69 213 ARG A CA 1
ATOM 1686 C C . ARG A 1 213 ? 2.562 35.824 -9.673 1.00 35.69 213 ARG A C 1
ATOM 1688 O O . ARG A 1 213 ? 1.625 35.056 -9.819 1.00 35.69 213 ARG A O 1
ATOM 1695 N N . ILE A 1 214 ? 2.845 36.481 -8.554 1.00 43.50 214 ILE A N 1
ATOM 1696 C CA . ILE A 1 214 ? 2.273 36.390 -7.208 1.00 43.50 214 ILE A CA 1
ATOM 1697 C C . ILE A 1 214 ? 0.824 36.890 -7.150 1.00 43.50 214 ILE A C 1
ATOM 1699 O O . ILE A 1 214 ? 0.561 37.967 -7.670 1.00 43.50 214 ILE A O 1
ATOM 1703 N N . GLU A 1 215 ? -0.024 36.241 -6.343 1.00 31.88 215 GLU A N 1
ATOM 1704 C CA . GLU A 1 215 ? -0.966 36.945 -5.453 1.00 31.88 215 GLU A CA 1
ATOM 1705 C C . GLU A 1 215 ? -0.985 36.268 -4.068 1.00 31.88 215 GLU A C 1
ATOM 1707 O O . GLU A 1 215 ? -1.635 35.249 -3.853 1.00 31.88 215 GLU A O 1
ATOM 1712 N N . GLN A 1 216 ? -0.234 36.826 -3.111 1.00 32.47 216 GLN A N 1
ATOM 1713 C CA . GLN A 1 216 ? -0.416 36.550 -1.682 1.00 32.47 216 GLN A CA 1
ATOM 1714 C C . GLN A 1 216 ? -1.302 37.654 -1.084 1.00 32.47 216 GLN A C 1
ATOM 1716 O O . GLN A 1 216 ? -0.959 38.831 -1.237 1.00 32.47 216 GLN A O 1
ATOM 1721 N N . PRO A 1 217 ? -2.394 37.332 -0.364 1.00 36.06 217 PRO A N 1
ATOM 1722 C CA . PRO A 1 217 ? -3.140 38.333 0.381 1.00 36.06 217 PRO A CA 1
ATOM 1723 C C . PRO A 1 217 ? -2.313 38.819 1.577 1.00 36.06 217 PRO A C 1
ATOM 1725 O O . PRO A 1 217 ? -1.763 38.028 2.343 1.00 36.06 217 PRO A O 1
ATOM 1728 N N . TYR A 1 218 ? -2.249 40.139 1.737 1.00 32.81 218 TYR A N 1
ATOM 1729 C CA . TYR A 1 218 ? -1.643 40.823 2.876 1.00 32.81 218 TYR A CA 1
ATOM 1730 C C . TYR A 1 218 ? -2.247 40.342 4.206 1.00 32.81 218 TYR A C 1
ATOM 1732 O O . TYR A 1 218 ? -3.436 40.534 4.454 1.00 32.81 218 TYR A O 1
ATOM 1740 N N . LEU A 1 219 ? -1.409 39.814 5.104 1.00 31.70 219 LEU A N 1
ATOM 1741 C CA . LEU A 1 219 ? -1.710 39.728 6.536 1.00 31.70 219 LEU A CA 1
ATOM 1742 C C . LEU A 1 219 ? -0.963 40.847 7.285 1.00 31.70 219 LEU A C 1
ATOM 1744 O O . LEU A 1 219 ? 0.205 41.115 6.975 1.00 31.70 219 LEU A O 1
ATOM 1748 N N . PRO A 1 220 ? -1.597 41.526 8.261 1.00 34.31 220 PRO A N 1
ATOM 1749 C CA . PRO A 1 220 ? -0.982 42.652 8.942 1.00 34.31 220 PRO A CA 1
ATOM 1750 C C . PRO A 1 220 ? 0.179 42.183 9.821 1.00 34.31 220 PRO A C 1
ATOM 1752 O O . PRO A 1 220 ? 0.058 41.251 10.616 1.00 34.31 220 PRO A O 1
ATOM 1755 N N . ARG A 1 221 ? 1.315 42.873 9.692 1.00 36.53 221 ARG A N 1
ATOM 1756 C CA . ARG A 1 221 ? 2.510 42.685 10.521 1.00 36.53 221 ARG A CA 1
ATOM 1757 C C . ARG A 1 221 ? 2.188 42.923 11.997 1.00 36.53 221 ARG A C 1
ATOM 1759 O O . ARG A 1 221 ? 2.101 44.071 12.428 1.00 36.53 221 ARG A O 1
ATOM 1766 N N . ILE A 1 222 ? 2.165 41.852 12.783 1.00 36.59 222 ILE A N 1
ATOM 1767 C CA . ILE A 1 222 ? 2.438 41.931 14.218 1.00 36.59 222 ILE A CA 1
ATOM 1768 C C . ILE A 1 222 ? 3.957 41.845 14.382 1.00 36.59 222 ILE A C 1
ATOM 1770 O O . ILE A 1 222 ? 4.578 40.812 14.136 1.00 36.59 222 ILE A O 1
ATOM 1774 N N . ARG A 1 223 ? 4.575 42.974 14.738 1.00 42.06 223 ARG A N 1
ATOM 1775 C CA . ARG A 1 223 ? 5.962 43.022 15.206 1.00 42.06 223 ARG A CA 1
ATOM 1776 C C . ARG A 1 223 ? 5.988 42.630 16.681 1.00 42.06 223 ARG A C 1
ATOM 1778 O O . ARG A 1 223 ? 5.524 43.418 17.493 1.00 42.06 223 ARG A O 1
ATOM 1785 N N . SER A 1 224 ? 6.619 41.506 17.011 1.00 37.53 224 SER A N 1
ATOM 1786 C CA . SER A 1 224 ? 7.440 41.351 18.224 1.00 37.53 224 SER A CA 1
ATOM 1787 C C . SER A 1 224 ? 8.029 39.941 18.312 1.00 37.53 224 SER A C 1
ATOM 1789 O O . SER A 1 224 ? 7.280 38.971 18.272 1.00 37.53 224 SER A O 1
ATOM 1791 N N . GLY A 1 225 ? 9.342 39.853 18.542 1.00 36.44 225 GLY A N 1
ATOM 1792 C CA . GLY A 1 225 ? 9.940 38.725 19.263 1.00 36.44 225 GLY A CA 1
ATOM 1793 C C . GLY A 1 225 ? 10.788 37.760 18.439 1.00 36.44 225 GLY A C 1
ATOM 1794 O O . GLY A 1 225 ? 10.262 36.866 17.795 1.00 36.44 225 GLY A O 1
ATOM 1795 N N . THR A 1 226 ? 12.106 37.953 18.550 1.00 37.06 226 THR A N 1
ATOM 1796 C CA . THR A 1 226 ? 13.182 36.945 18.474 1.00 37.06 226 THR A CA 1
ATOM 1797 C C . THR A 1 226 ? 13.255 36.030 17.248 1.00 37.06 226 THR A C 1
ATOM 1799 O O . THR A 1 226 ? 12.552 35.034 17.105 1.00 37.06 226 THR A O 1
ATOM 1802 N N . GLN A 1 227 ? 14.257 36.315 16.411 1.00 40.44 227 GLN A N 1
ATOM 1803 C CA . GLN A 1 227 ? 14.765 35.384 15.411 1.00 40.44 227 GLN A CA 1
ATOM 1804 C C . GLN A 1 227 ? 15.114 34.034 16.055 1.00 40.44 227 GLN A C 1
ATOM 1806 O O . GLN A 1 227 ? 15.997 33.955 16.908 1.00 40.44 227 GLN A O 1
ATOM 1811 N N . ARG A 1 228 ? 14.442 32.968 15.618 1.00 37.81 228 ARG A N 1
ATOM 1812 C CA . ARG A 1 228 ? 14.976 31.608 15.678 1.00 37.81 228 ARG A CA 1
ATOM 1813 C C . ARG A 1 228 ? 15.390 31.241 14.261 1.00 37.81 228 ARG A C 1
ATOM 1815 O O . ARG A 1 228 ? 14.572 31.294 13.346 1.00 37.81 228 ARG A O 1
ATOM 1822 N N . SER A 1 229 ? 16.667 30.929 14.094 1.00 39.88 229 SER A N 1
ATOM 1823 C CA . SER A 1 229 ? 17.207 30.287 12.901 1.00 39.88 229 SER A CA 1
ATOM 1824 C C . SER A 1 229 ? 16.384 29.035 12.547 1.00 39.88 229 SER A C 1
ATOM 1826 O O . SER A 1 229 ? 15.903 28.354 13.459 1.00 39.88 229 SER A O 1
ATOM 1828 N N . PRO A 1 230 ? 16.197 28.708 11.256 1.00 42.16 230 PRO A N 1
ATOM 1829 C CA . PRO A 1 230 ? 15.614 27.427 10.873 1.00 42.16 230 PRO A CA 1
A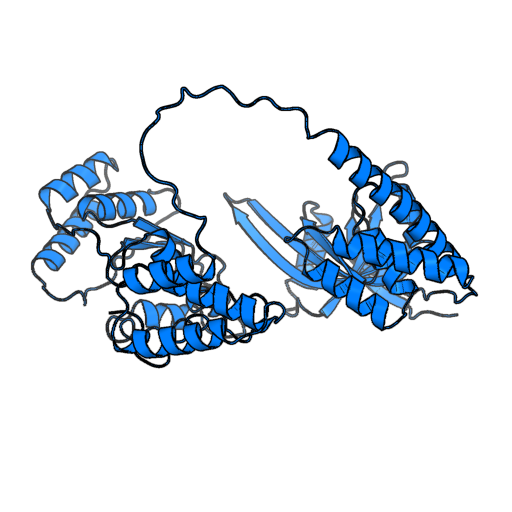TOM 1830 C C . PRO A 1 230 ? 16.532 26.308 11.386 1.00 42.16 230 PRO A C 1
ATOM 1832 O O . PRO A 1 230 ? 17.707 26.254 11.024 1.00 42.16 230 PRO A O 1
ATOM 1835 N N . LYS A 1 231 ? 16.017 25.465 12.288 1.00 52.31 231 LYS A N 1
ATOM 1836 C CA . LYS A 1 231 ? 16.737 24.297 12.814 1.00 52.31 231 LYS A CA 1
ATOM 1837 C C . LYS A 1 231 ? 17.033 23.320 11.676 1.00 52.31 231 LYS A C 1
ATOM 1839 O O . LYS A 1 231 ? 16.218 23.174 10.766 1.00 52.31 231 LYS A O 1
ATOM 1844 N N . SER A 1 232 ? 18.182 22.649 11.724 1.00 71.00 232 SER A N 1
ATOM 1845 C CA . SER A 1 232 ? 18.477 21.562 10.784 1.00 71.00 232 SER A CA 1
ATOM 1846 C C . SER A 1 232 ? 17.457 20.422 10.956 1.00 71.00 232 SER A C 1
ATOM 1848 O O . SER A 1 232 ? 16.987 20.174 12.066 1.00 71.00 232 SER A O 1
ATOM 1850 N N . GLY A 1 233 ? 17.099 19.701 9.884 1.00 76.50 233 GLY A N 1
ATOM 1851 C CA . GLY A 1 233 ? 16.112 18.605 9.966 1.00 76.50 233 GLY A CA 1
ATOM 1852 C C . GLY A 1 233 ? 16.484 17.504 10.976 1.00 76.50 233 GLY A C 1
ATOM 1853 O O . GLY A 1 233 ? 15.610 16.859 11.548 1.00 76.50 233 GLY A O 1
ATOM 1854 N N . LEU A 1 234 ? 17.781 17.339 11.266 1.00 82.25 234 LEU A N 1
ATOM 1855 C CA . LEU A 1 234 ? 18.273 16.433 12.309 1.00 82.25 234 LEU A CA 1
ATOM 1856 C C . LEU A 1 234 ? 17.968 16.935 13.728 1.00 82.25 234 LEU A C 1
ATOM 1858 O O . LEU A 1 234 ? 17.603 16.131 14.580 1.00 82.25 234 LEU A O 1
ATOM 1862 N N . GLU A 1 235 ? 18.071 18.241 13.988 1.00 85.75 235 GLU A N 1
ATOM 1863 C CA . GLU A 1 235 ? 17.714 18.830 15.290 1.00 85.75 235 GLU A CA 1
ATOM 1864 C C . GLU A 1 235 ? 16.209 18.744 15.569 1.00 85.75 235 GLU A C 1
ATOM 1866 O O . GLU A 1 235 ? 15.791 18.599 16.719 1.00 85.75 235 GLU A O 1
ATOM 1871 N N . GLU A 1 236 ? 15.378 18.846 14.528 1.00 87.19 236 GLU A N 1
ATOM 1872 C CA . GLU A 1 236 ? 13.932 18.663 14.663 1.00 87.19 236 GLU A CA 1
ATOM 1873 C C . GLU A 1 236 ? 13.585 17.210 15.008 1.00 87.19 236 GLU A C 1
ATOM 1875 O O . GLU A 1 236 ? 12.799 16.966 15.929 1.00 87.19 236 GLU A O 1
ATOM 1880 N N . LEU A 1 237 ? 14.214 16.248 14.326 1.00 87.88 237 LEU A N 1
ATOM 1881 C CA . LEU A 1 237 ? 14.055 14.825 14.622 1.00 87.88 237 LEU A CA 1
ATOM 1882 C C . LEU A 1 237 ? 14.527 14.488 16.045 1.00 87.88 237 LEU A C 1
ATOM 1884 O O . LEU A 1 237 ? 13.817 13.794 16.771 1.00 87.88 237 LEU A O 1
ATOM 1888 N N . GLU A 1 238 ? 15.665 15.038 16.479 1.00 90.44 238 GLU A N 1
ATOM 1889 C CA . GLU A 1 238 ? 16.183 14.883 17.845 1.00 90.44 238 GLU A CA 1
ATOM 1890 C C . GLU A 1 238 ? 15.175 15.364 18.891 1.00 90.44 238 GLU A C 1
ATOM 1892 O O . GLU A 1 238 ? 14.847 14.644 19.837 1.00 90.44 238 GLU A O 1
ATOM 1897 N N . ALA A 1 239 ? 14.629 16.566 18.693 1.00 90.62 239 ALA A N 1
ATOM 1898 C CA . ALA A 1 239 ? 13.641 17.138 19.596 1.00 90.62 239 ALA A CA 1
ATOM 1899 C C . ALA A 1 239 ? 12.353 16.299 19.640 1.00 90.62 239 ALA A C 1
ATOM 1901 O O . ALA A 1 239 ? 11.762 16.126 20.707 1.00 90.62 239 ALA A O 1
ATOM 1902 N N . ARG A 1 240 ? 11.903 15.757 18.502 1.00 89.94 240 ARG A N 1
ATOM 1903 C CA . ARG A 1 240 ? 10.721 14.883 18.452 1.00 89.94 240 ARG A CA 1
ATOM 1904 C C . ARG A 1 240 ? 10.968 13.557 19.173 1.00 89.94 240 ARG A C 1
ATOM 1906 O O . ARG A 1 240 ? 10.110 13.142 19.945 1.00 89.94 240 ARG A O 1
ATOM 1913 N N . LEU A 1 241 ? 12.138 12.941 18.998 1.00 89.62 241 LEU A N 1
ATOM 1914 C CA . LEU A 1 241 ? 12.516 11.703 19.692 1.00 89.62 241 LEU A CA 1
ATOM 1915 C C . LEU A 1 241 ? 12.616 11.889 21.212 1.00 89.62 241 LEU A C 1
ATOM 1917 O O . LEU A 1 241 ? 12.143 11.035 21.961 1.00 89.62 241 LEU A O 1
ATOM 1921 N N . GLN A 1 242 ? 13.158 13.017 21.681 1.00 89.06 242 GLN A N 1
ATOM 1922 C CA . GLN A 1 242 ? 13.200 13.342 23.115 1.00 89.06 242 GLN A CA 1
ATOM 1923 C C . GLN A 1 242 ? 11.798 13.491 23.715 1.00 89.06 242 GLN A C 1
ATOM 1925 O O . GLN A 1 242 ? 11.544 13.017 24.821 1.00 89.06 242 GLN A O 1
ATOM 1930 N N . ASN A 1 243 ? 10.881 14.116 22.975 1.00 88.19 243 ASN A N 1
ATOM 1931 C CA . ASN A 1 243 ? 9.516 14.371 23.433 1.00 88.19 243 ASN A CA 1
ATOM 1932 C C . ASN A 1 243 ? 8.562 13.179 23.244 1.00 88.19 243 ASN A C 1
ATOM 1934 O O . ASN A 1 243 ? 7.454 13.210 23.775 1.00 88.19 243 ASN A O 1
ATOM 1938 N N . ALA A 1 244 ? 8.963 12.135 22.512 1.00 84.56 244 ALA A N 1
ATOM 1939 C CA . ALA A 1 244 ? 8.106 10.988 22.207 1.00 84.56 244 ALA A CA 1
ATOM 1940 C C . ALA A 1 244 ? 7.788 10.108 23.432 1.00 84.56 244 ALA A C 1
ATOM 1942 O O . ALA A 1 244 ? 6.835 9.335 23.388 1.00 84.56 244 ALA A O 1
ATOM 1943 N N . GLY A 1 245 ? 8.554 10.222 24.526 1.00 85.25 245 GLY A N 1
ATOM 1944 C CA . GLY A 1 245 ? 8.330 9.436 25.745 1.00 85.25 245 GLY A CA 1
ATOM 1945 C C . GLY A 1 245 ? 8.646 7.948 25.573 1.00 85.25 245 GLY A C 1
ATOM 1946 O O . GLY A 1 245 ? 7.870 7.100 26.006 1.00 85.25 245 GLY A O 1
ATOM 1947 N N . LEU A 1 246 ? 9.767 7.641 24.911 1.00 86.81 246 LEU A N 1
ATOM 1948 C CA . LEU A 1 246 ? 10.215 6.272 24.642 1.00 86.81 246 LEU A CA 1
ATOM 1949 C C . LEU A 1 246 ? 10.496 5.503 25.950 1.00 86.81 246 LEU A C 1
ATOM 1951 O O . LEU A 1 246 ? 11.219 6.033 26.800 1.00 86.81 246 LEU A O 1
ATOM 1955 N N . PRO A 1 247 ? 10.011 4.255 26.092 1.00 85.19 247 PRO A N 1
ATOM 1956 C CA . PRO A 1 247 ? 10.408 3.366 27.183 1.00 85.19 247 PRO A CA 1
ATOM 1957 C C . PRO A 1 247 ? 11.916 3.095 27.164 1.00 85.19 247 PRO A C 1
ATOM 1959 O O . PRO A 1 247 ? 12.512 3.023 26.087 1.00 85.19 247 PRO A O 1
ATOM 1962 N N . ASP A 1 248 ? 12.529 2.876 28.331 1.00 81.81 248 ASP A N 1
ATOM 1963 C CA . ASP A 1 248 ? 13.984 2.677 28.449 1.00 81.81 248 ASP A CA 1
ATOM 1964 C C . ASP A 1 248 ? 14.496 1.523 27.568 1.00 81.81 248 ASP A C 1
ATOM 1966 O O . ASP A 1 248 ? 15.532 1.653 26.919 1.00 81.81 248 ASP A O 1
ATOM 1970 N N . THR A 1 249 ? 13.705 0.450 27.438 1.00 77.50 249 THR A N 1
ATOM 1971 C CA . THR A 1 249 ? 13.998 -0.717 26.580 1.00 77.50 249 THR A CA 1
ATOM 1972 C C . THR A 1 249 ? 14.161 -0.377 25.101 1.00 77.50 249 THR A C 1
ATOM 1974 O O . THR A 1 249 ? 14.894 -1.050 24.382 1.00 77.50 249 THR A O 1
ATOM 1977 N N . VAL A 1 250 ? 13.468 0.658 24.629 1.00 82.50 250 VAL A N 1
ATOM 1978 C CA . VAL A 1 250 ? 13.476 1.099 23.230 1.00 82.50 250 VAL A CA 1
ATOM 1979 C C . VAL A 1 250 ? 14.442 2.265 23.037 1.00 82.50 250 VAL A C 1
ATOM 1981 O O . VAL A 1 250 ? 15.086 2.390 21.993 1.00 82.50 250 VAL A O 1
ATOM 1984 N N . LYS A 1 251 ? 14.557 3.114 24.060 1.00 86.00 251 LYS A N 1
ATOM 1985 C CA . LYS A 1 251 ? 15.297 4.371 24.040 1.00 86.00 251 LYS A CA 1
ATOM 1986 C C . LYS A 1 251 ? 16.763 4.170 23.666 1.00 86.00 251 LYS A C 1
ATOM 1988 O O . LYS A 1 251 ? 17.223 4.835 22.743 1.00 86.00 251 LYS A O 1
ATOM 1993 N N . GLU A 1 252 ? 17.472 3.240 24.308 1.00 86.00 252 GLU A N 1
ATOM 1994 C CA . GLU A 1 252 ? 18.894 2.974 24.020 1.00 86.00 252 GLU A CA 1
ATOM 1995 C C . GLU A 1 252 ? 19.139 2.662 22.538 1.00 86.00 252 GLU A C 1
ATOM 1997 O O . GLU A 1 252 ? 20.033 3.225 21.905 1.00 86.00 252 GLU A O 1
ATOM 2002 N N . ARG A 1 253 ? 18.289 1.815 21.951 1.00 84.31 253 ARG A N 1
ATOM 2003 C CA . ARG A 1 253 ? 18.414 1.397 20.554 1.00 84.31 253 ARG A CA 1
ATOM 2004 C C . ARG A 1 253 ? 18.073 2.512 19.573 1.00 84.31 253 ARG A C 1
ATOM 2006 O O . ARG A 1 253 ? 18.751 2.658 18.561 1.00 84.31 253 ARG A O 1
ATOM 2013 N N . VAL A 1 254 ? 17.034 3.293 19.861 1.00 88.94 254 VAL A N 1
ATOM 2014 C CA . VAL A 1 254 ? 16.631 4.432 19.024 1.00 88.94 254 VAL A CA 1
ATOM 2015 C C . VAL A 1 254 ? 17.716 5.510 19.006 1.00 88.94 254 VAL A C 1
ATOM 2017 O O . VAL A 1 254 ? 18.004 6.053 17.941 1.00 88.94 254 VAL A O 1
ATOM 2020 N N . TRP A 1 255 ? 18.365 5.773 20.144 1.00 90.62 255 TRP A N 1
ATOM 2021 C CA . TRP A 1 255 ? 19.494 6.705 20.210 1.00 90.62 255 TRP A CA 1
ATOM 2022 C C . TRP A 1 255 ? 20.733 6.181 19.485 1.00 90.62 255 TRP A C 1
ATOM 2024 O O . TRP A 1 255 ? 21.330 6.936 18.725 1.00 90.62 255 TRP A O 1
ATOM 2034 N N . ALA A 1 256 ? 21.057 4.890 19.604 1.00 87.75 256 ALA A N 1
ATOM 2035 C CA . ALA A 1 256 ? 22.136 4.281 18.822 1.00 87.75 256 ALA A CA 1
ATOM 2036 C C . ALA A 1 256 ? 21.894 4.399 17.301 1.00 87.75 256 ALA A C 1
ATOM 2038 O O . ALA A 1 256 ? 22.805 4.731 16.539 1.00 87.75 256 ALA A O 1
ATOM 2039 N N . ASP A 1 257 ? 20.652 4.179 16.856 1.00 87.06 257 ASP A N 1
ATOM 2040 C CA . ASP A 1 257 ? 20.236 4.357 15.461 1.00 87.06 257 ASP A CA 1
ATOM 2041 C C . ASP A 1 257 ? 20.311 5.836 15.024 1.00 87.06 257 ASP A C 1
ATOM 2043 O O . ASP A 1 257 ? 20.711 6.131 13.897 1.00 87.06 257 ASP A O 1
ATOM 2047 N N . PHE A 1 258 ? 19.986 6.781 15.907 1.00 90.25 258 PHE A N 1
ATOM 2048 C CA . PHE A 1 258 ? 20.099 8.216 15.636 1.00 90.25 258 PHE A CA 1
ATOM 2049 C C . PHE A 1 258 ? 21.558 8.707 15.577 1.00 90.25 258 PHE A C 1
ATOM 2051 O O . PHE A 1 258 ? 21.908 9.479 14.683 1.00 90.25 258 PHE A O 1
ATOM 2058 N N . ASP A 1 259 ? 22.441 8.214 16.446 1.00 88.56 259 ASP A N 1
ATOM 2059 C CA . ASP A 1 259 ? 23.879 8.516 16.401 1.00 88.56 259 ASP A CA 1
ATOM 2060 C C . ASP A 1 259 ? 24.536 7.934 15.141 1.00 88.56 259 ASP A C 1
ATOM 2062 O O . ASP A 1 259 ? 25.369 8.576 14.486 1.00 88.56 259 ASP A O 1
ATOM 2066 N N . ARG A 1 260 ? 24.093 6.741 14.724 1.00 86.19 260 ARG A N 1
ATOM 2067 C CA . ARG A 1 260 ? 24.456 6.178 13.421 1.00 86.19 260 ARG A CA 1
ATOM 2068 C C . ARG A 1 260 ? 23.974 7.082 12.283 1.00 86.19 260 ARG A C 1
ATOM 2070 O O . ARG A 1 260 ? 24.744 7.342 11.367 1.00 86.19 260 ARG A O 1
ATOM 2077 N N . LEU A 1 261 ? 22.750 7.612 12.345 1.00 85.88 261 LEU A N 1
ATOM 2078 C CA . LEU A 1 261 ? 22.242 8.550 11.337 1.00 85.88 261 LEU A CA 1
ATOM 2079 C C . LEU A 1 261 ? 23.085 9.836 11.268 1.00 85.88 261 LEU A C 1
ATOM 2081 O O . LEU A 1 261 ? 23.382 10.301 10.170 1.00 85.88 261 LEU A O 1
ATOM 2085 N N . LYS A 1 262 ? 23.505 10.386 12.417 1.00 85.06 262 LYS A N 1
ATOM 2086 C CA . LYS A 1 262 ? 24.359 11.589 12.501 1.00 85.06 262 LYS A CA 1
ATOM 2087 C C . LYS A 1 262 ? 25.733 11.398 11.853 1.00 85.06 262 LYS A C 1
ATOM 2089 O O . LYS A 1 262 ? 26.290 12.352 11.316 1.00 85.06 262 LYS A O 1
ATOM 2094 N N . SER A 1 263 ? 26.280 10.185 11.913 1.00 81.69 263 SER A N 1
ATOM 2095 C CA . SER A 1 263 ? 27.598 9.850 11.353 1.00 81.69 263 SER A CA 1
ATOM 2096 C C . SER A 1 263 ? 27.560 9.415 9.880 1.00 81.69 263 SER A C 1
ATOM 2098 O O . SER A 1 263 ? 28.613 9.304 9.250 1.00 81.69 263 SER A O 1
ATOM 2100 N N . MET A 1 264 ? 26.373 9.199 9.300 1.00 80.56 264 MET A N 1
ATOM 2101 C CA . MET A 1 264 ? 26.210 8.839 7.887 1.00 80.56 264 MET A CA 1
ATOM 2102 C C . MET A 1 264 ? 26.385 10.046 6.949 1.00 80.56 264 MET A C 1
ATOM 2104 O O . MET A 1 264 ? 25.907 11.147 7.212 1.00 80.56 264 MET A O 1
ATOM 2108 N N . GLY A 1 265 ? 27.034 9.829 5.799 1.00 69.62 265 GLY A N 1
ATOM 2109 C CA . GLY A 1 265 ? 27.133 10.837 4.737 1.00 69.62 265 GLY A CA 1
ATOM 2110 C C . GLY A 1 265 ? 25.797 11.064 4.015 1.00 69.62 265 GLY A C 1
ATOM 2111 O O . GLY A 1 265 ? 25.054 10.111 3.791 1.00 69.62 265 GLY A O 1
ATOM 2112 N N . GLN A 1 266 ? 25.536 12.308 3.588 1.00 60.44 266 GLN A N 1
ATOM 2113 C CA . GLN A 1 266 ? 24.231 12.805 3.097 1.00 60.44 266 GLN A CA 1
ATOM 2114 C C . GLN A 1 266 ? 23.650 12.142 1.819 1.00 60.44 266 GLN A C 1
ATOM 2116 O O . GLN A 1 266 ? 22.600 12.561 1.347 1.00 60.44 266 GLN A O 1
ATOM 2121 N N . ASN A 1 267 ? 24.308 11.129 1.238 1.00 59.09 267 ASN A N 1
ATOM 2122 C CA . ASN A 1 267 ? 23.950 10.528 -0.060 1.00 59.09 267 ASN A CA 1
ATOM 2123 C C . ASN A 1 267 ? 23.753 8.994 -0.013 1.00 59.09 267 ASN A C 1
ATOM 2125 O O . ASN A 1 267 ? 23.860 8.330 -1.046 1.00 59.09 267 ASN A O 1
ATOM 2129 N N . SER A 1 268 ? 23.502 8.402 1.161 1.00 68.19 268 SER A N 1
ATOM 2130 C CA . SER A 1 268 ? 23.304 6.947 1.298 1.00 68.19 268 SER A CA 1
ATOM 2131 C C . SER A 1 268 ? 21.826 6.546 1.212 1.00 68.19 268 SER A C 1
ATOM 2133 O O . SER A 1 268 ? 20.976 7.134 1.879 1.00 68.19 268 SER A O 1
ATOM 2135 N N . SER A 1 269 ? 21.516 5.480 0.466 1.00 63.41 269 SER A N 1
ATOM 2136 C CA . SER A 1 269 ? 20.182 4.855 0.458 1.00 63.41 269 SER A CA 1
ATOM 2137 C C . SER A 1 269 ? 19.762 4.335 1.840 1.00 63.41 269 SER A C 1
ATOM 2139 O O . SER A 1 269 ? 18.571 4.292 2.142 1.00 63.41 269 SER A O 1
ATOM 2141 N N . GLU A 1 270 ? 20.721 4.003 2.711 1.00 69.31 270 GLU A N 1
ATOM 2142 C CA . GLU A 1 270 ? 20.450 3.596 4.095 1.00 69.31 270 GLU A CA 1
ATOM 2143 C C . GLU A 1 270 ? 19.980 4.760 4.973 1.00 69.31 270 GLU A C 1
ATOM 2145 O O . GLU A 1 270 ? 19.182 4.553 5.891 1.00 69.31 270 GLU A O 1
ATOM 2150 N N . GLN A 1 271 ? 20.441 5.982 4.681 1.00 77.75 271 GLN A N 1
ATOM 2151 C CA . GLN A 1 271 ? 20.103 7.171 5.458 1.00 77.75 271 GLN A CA 1
ATOM 2152 C C . GLN A 1 271 ? 18.600 7.438 5.389 1.00 77.75 271 GLN A C 1
ATOM 2154 O O . GLN A 1 271 ? 17.962 7.600 6.422 1.00 77.75 271 GLN A O 1
ATOM 2159 N N . HIS A 1 272 ? 18.008 7.391 4.192 1.00 73.69 272 HIS A N 1
ATOM 2160 C CA . HIS A 1 272 ? 16.574 7.624 4.010 1.00 73.69 272 HIS A CA 1
ATOM 2161 C C . HIS A 1 272 ? 15.700 6.587 4.723 1.00 73.69 272 HIS A C 1
ATOM 2163 O O . HIS A 1 272 ? 14.687 6.949 5.324 1.00 73.69 272 HIS A O 1
ATOM 2169 N N . VAL A 1 273 ? 16.098 5.311 4.701 1.00 75.94 273 VAL A N 1
ATOM 2170 C CA . VAL A 1 273 ? 15.378 4.238 5.407 1.00 75.94 273 VAL A CA 1
ATOM 2171 C C . VAL A 1 273 ? 15.453 4.450 6.920 1.00 75.94 273 VAL A C 1
ATOM 2173 O O . VAL A 1 273 ? 14.449 4.314 7.616 1.00 75.94 273 VAL A O 1
ATOM 2176 N N . LEU A 1 274 ? 16.630 4.814 7.435 1.00 81.00 274 LEU A N 1
ATOM 2177 C CA . LEU A 1 274 ? 16.851 5.078 8.855 1.00 81.00 274 LEU A CA 1
ATOM 2178 C C . LEU A 1 274 ? 16.136 6.354 9.331 1.00 81.00 274 LEU A C 1
ATOM 2180 O O . LEU A 1 274 ? 15.497 6.317 10.378 1.00 81.00 274 LEU A O 1
ATOM 2184 N N . THR A 1 275 ? 16.156 7.439 8.553 1.00 83.31 275 THR A N 1
ATOM 2185 C CA . THR A 1 275 ? 15.380 8.657 8.834 1.00 83.31 275 THR A CA 1
ATOM 2186 C C . THR A 1 275 ? 13.886 8.359 8.865 1.00 83.31 275 THR A C 1
ATOM 2188 O O . THR A 1 275 ? 13.238 8.678 9.852 1.00 83.31 275 THR A O 1
ATOM 2191 N N . SER A 1 276 ? 13.350 7.668 7.851 1.00 81.75 276 SER A N 1
ATOM 2192 C CA . SER A 1 276 ? 11.919 7.326 7.785 1.00 81.75 276 SER A CA 1
ATOM 2193 C C . SER A 1 276 ? 11.477 6.448 8.960 1.00 81.75 276 SER A C 1
ATOM 2195 O O . SER A 1 276 ? 10.388 6.625 9.506 1.00 81.75 276 SER A O 1
ATOM 2197 N N . TYR A 1 277 ? 12.337 5.515 9.378 1.00 85.56 277 TYR A N 1
ATOM 2198 C CA . TYR A 1 277 ? 12.120 4.693 10.565 1.00 85.56 277 TYR A CA 1
ATOM 2199 C C . TYR A 1 277 ? 12.104 5.534 11.850 1.00 85.56 277 TYR A C 1
ATOM 2201 O O . TYR A 1 277 ? 11.164 5.425 12.636 1.00 85.56 277 TYR A O 1
ATOM 2209 N N . LEU A 1 278 ? 13.100 6.401 12.057 1.00 87.94 278 LEU A N 1
ATOM 2210 C CA . LEU A 1 278 ? 13.161 7.263 13.240 1.00 87.94 278 LEU A CA 1
ATOM 2211 C C . LEU A 1 278 ? 12.001 8.264 13.275 1.00 87.94 278 LEU A C 1
ATOM 2213 O O . LEU A 1 278 ? 11.451 8.519 14.343 1.00 87.94 278 LEU A O 1
ATOM 2217 N N . ASP A 1 279 ? 11.566 8.765 12.119 1.00 87.56 279 ASP A N 1
ATOM 2218 C CA . ASP A 1 279 ? 10.374 9.602 11.989 1.00 87.56 279 ASP A CA 1
ATOM 2219 C C . ASP A 1 279 ? 9.094 8.859 12.375 1.00 87.56 279 ASP A C 1
ATOM 2221 O O . ASP A 1 279 ? 8.230 9.423 13.056 1.00 87.56 279 ASP A O 1
ATOM 2225 N N . LEU A 1 280 ? 8.965 7.596 11.954 1.00 87.44 280 LEU A N 1
ATOM 2226 C CA . LEU A 1 280 ? 7.853 6.738 12.349 1.00 87.44 280 LEU A CA 1
ATOM 2227 C C . LEU A 1 280 ? 7.855 6.541 13.866 1.00 87.44 280 LEU A C 1
ATOM 2229 O O . LEU A 1 280 ? 6.848 6.844 14.504 1.00 87.44 280 LEU A O 1
ATOM 2233 N N . VAL A 1 281 ? 8.984 6.123 14.443 1.00 88.69 281 VAL A N 1
ATOM 2234 C CA . VAL A 1 281 ? 9.144 5.917 15.891 1.00 88.69 281 VAL A CA 1
ATOM 2235 C C . VAL A 1 281 ? 8.824 7.192 16.672 1.00 88.69 281 VAL A C 1
ATOM 2237 O O . VAL A 1 281 ? 8.073 7.134 17.642 1.00 88.69 281 VAL A O 1
ATOM 2240 N N . ALA A 1 282 ? 9.308 8.350 16.218 1.00 89.25 282 ALA A N 1
ATOM 2241 C CA . ALA A 1 282 ? 9.032 9.644 16.839 1.00 89.25 282 ALA A CA 1
ATOM 2242 C C . ALA A 1 282 ? 7.554 10.066 16.752 1.00 89.25 282 ALA A C 1
ATOM 2244 O O . ALA A 1 282 ? 7.113 10.924 17.511 1.00 89.25 282 ALA A O 1
ATOM 2245 N N . SER A 1 283 ? 6.796 9.521 15.795 1.00 89.31 283 SER A N 1
ATOM 2246 C CA . SER A 1 283 ? 5.373 9.831 15.603 1.00 89.31 283 SER A CA 1
ATOM 2247 C C . SER A 1 283 ? 4.421 8.921 16.381 1.00 89.31 283 SER A C 1
ATOM 2249 O O . SER A 1 283 ? 3.229 9.218 16.450 1.00 89.31 283 SER A O 1
ATOM 2251 N N . LEU A 1 284 ? 4.917 7.819 16.950 1.00 90.31 284 LEU A N 1
ATOM 2252 C CA . LEU A 1 284 ? 4.079 6.885 17.693 1.00 90.31 284 LEU A CA 1
ATOM 2253 C C . LEU A 1 284 ? 3.734 7.431 19.088 1.00 90.31 284 LEU A C 1
ATOM 2255 O O . LEU A 1 284 ? 4.570 8.064 19.735 1.00 90.31 284 LEU A O 1
ATOM 2259 N N . PRO A 1 285 ? 2.510 7.187 19.582 1.00 89.81 285 PRO A N 1
ATOM 2260 C CA . PRO A 1 285 ? 2.032 7.757 20.836 1.00 89.81 285 PRO A CA 1
ATOM 2261 C C . PRO A 1 285 ? 2.469 6.946 22.070 1.00 89.81 285 PRO A C 1
ATOM 2263 O O . PRO A 1 285 ? 1.623 6.555 22.864 1.00 89.81 285 PRO A O 1
ATOM 2266 N N . TRP A 1 286 ? 3.770 6.704 22.262 1.00 88.25 286 TRP A N 1
ATOM 2267 C CA . TRP A 1 286 ? 4.308 5.812 23.309 1.00 88.25 286 TRP A CA 1
ATOM 2268 C C . TRP A 1 286 ? 3.729 6.061 24.709 1.00 88.25 286 TRP A C 1
ATOM 2270 O O . TRP A 1 286 ? 3.239 5.139 25.359 1.00 88.25 286 TRP A O 1
ATOM 2280 N N . SER A 1 287 ? 3.735 7.319 25.151 1.00 86.69 287 SER A N 1
ATOM 2281 C CA . SER A 1 287 ? 3.284 7.738 26.486 1.00 86.69 287 SER A CA 1
ATOM 2282 C C . SER A 1 287 ? 1.982 8.545 26.477 1.00 86.69 287 SER A C 1
ATOM 2284 O O . SER A 1 287 ? 1.536 9.025 27.520 1.00 86.69 287 SER A O 1
ATOM 2286 N N . LYS A 1 288 ? 1.363 8.730 25.306 1.00 87.69 288 LYS A N 1
ATOM 2287 C CA . LYS A 1 288 ? 0.189 9.590 25.150 1.00 87.69 288 LYS A CA 1
ATOM 2288 C C . LYS A 1 288 ? -1.084 8.752 25.168 1.00 87.69 288 LYS A C 1
ATOM 2290 O O . LYS A 1 288 ? -1.403 8.085 24.190 1.00 87.69 288 LYS A O 1
ATOM 2295 N N . SER A 1 289 ? -1.847 8.849 26.249 1.00 90.50 289 SER A N 1
ATOM 2296 C CA . SER A 1 289 ? -3.151 8.192 26.392 1.00 90.50 289 SER A CA 1
ATOM 2297 C C . SER A 1 289 ? -4.287 9.211 26.356 1.00 90.50 289 SER A C 1
ATOM 2299 O O . SER A 1 289 ? -4.152 10.329 26.855 1.00 90.50 289 SER A O 1
ATOM 2301 N N . THR A 1 290 ? -5.430 8.833 25.789 1.00 90.94 290 THR A N 1
ATOM 2302 C CA . THR A 1 290 ? -6.674 9.586 25.978 1.00 90.94 290 THR A CA 1
ATOM 2303 C C . THR A 1 290 ? -7.222 9.349 27.385 1.00 90.94 290 THR A C 1
ATOM 2305 O O . THR A 1 290 ? -7.165 8.205 27.849 1.00 90.94 290 THR A O 1
ATOM 2308 N N . PRO A 1 291 ? -7.777 10.378 28.054 1.00 87.12 291 PRO A N 1
ATOM 2309 C CA . PRO A 1 291 ? -8.424 10.210 29.349 1.00 87.12 291 PRO A CA 1
ATOM 2310 C C . PRO A 1 291 ? -9.642 9.296 29.197 1.00 87.12 291 PRO A C 1
ATOM 2312 O O . PRO A 1 291 ? -10.623 9.649 28.544 1.00 87.12 291 PRO A O 1
ATOM 2315 N N . GLU A 1 292 ? -9.563 8.108 29.786 1.00 83.06 292 GLU A N 1
ATOM 2316 C CA . GLU A 1 292 ? -10.641 7.128 29.748 1.00 83.06 292 GLU A CA 1
ATOM 2317 C C . GLU A 1 292 ? -11.608 7.341 30.914 1.00 83.06 292 GLU A C 1
ATOM 2319 O O . GLU A 1 292 ? -11.199 7.517 32.061 1.00 83.06 292 GLU A O 1
ATOM 2324 N N . SER A 1 293 ? -12.907 7.290 30.625 1.00 83.44 293 SER A N 1
ATOM 2325 C CA . SER A 1 293 ? -13.948 7.302 31.649 1.00 83.44 293 SER A CA 1
ATOM 2326 C C . SER A 1 293 ? -15.084 6.366 31.259 1.00 83.44 293 SER A C 1
ATOM 2328 O O . SER A 1 293 ? -15.663 6.496 30.182 1.00 83.44 293 SER A O 1
ATOM 2330 N N . ILE A 1 294 ? -15.416 5.421 32.143 1.00 85.25 294 ILE A N 1
ATOM 2331 C CA . ILE A 1 294 ? -16.532 4.493 31.942 1.00 85.25 294 ILE A CA 1
ATOM 2332 C C . ILE A 1 294 ? -17.751 4.986 32.733 1.00 85.25 294 ILE A C 1
ATOM 2334 O O . ILE A 1 294 ? -17.946 4.668 33.916 1.00 85.25 294 ILE A O 1
ATOM 2338 N N . ASP A 1 295 ? -18.601 5.761 32.057 1.00 90.00 295 ASP A N 1
ATOM 2339 C CA . ASP A 1 295 ? -19.919 6.164 32.548 1.00 90.00 295 ASP A CA 1
ATOM 2340 C C . ASP A 1 295 ? -21.029 5.475 31.746 1.00 90.00 295 ASP A C 1
ATOM 2342 O O . ASP A 1 295 ? -21.277 5.778 30.579 1.00 90.00 295 ASP A O 1
ATOM 2346 N N . ILE A 1 296 ? -21.719 4.543 32.406 1.00 92.06 296 ILE A N 1
ATOM 2347 C CA . ILE A 1 296 ? -22.791 3.737 31.817 1.00 92.06 296 ILE A CA 1
ATOM 2348 C C . ILE A 1 296 ? -23.995 4.614 31.436 1.00 92.06 296 ILE A C 1
ATOM 2350 O O . ILE A 1 296 ? -24.646 4.339 30.430 1.00 92.06 296 ILE A O 1
ATOM 2354 N N . LYS A 1 297 ? -24.291 5.681 32.196 1.00 91.56 297 LYS A N 1
ATOM 2355 C CA . LYS A 1 297 ? -25.417 6.579 31.885 1.00 91.56 297 LYS A CA 1
ATOM 2356 C C . LYS A 1 297 ? -25.133 7.360 30.608 1.00 91.56 297 LYS A C 1
ATOM 2358 O O . LYS A 1 297 ? -25.923 7.303 29.670 1.00 91.56 297 LYS A O 1
ATOM 2363 N N . LYS A 1 298 ? -23.951 7.977 30.537 1.00 90.56 298 LYS A N 1
ATOM 2364 C CA . LYS A 1 298 ? -23.474 8.680 29.340 1.00 90.56 298 LYS A CA 1
ATOM 2365 C C . LYS A 1 298 ? -23.390 7.751 28.124 1.00 90.56 298 LYS A C 1
ATOM 2367 O O . LYS A 1 298 ? -23.768 8.141 27.022 1.00 90.56 298 LYS A O 1
ATOM 2372 N N . ALA A 1 299 ? -22.915 6.517 28.311 1.00 91.12 299 ALA A N 1
ATOM 2373 C CA . ALA A 1 299 ? -22.865 5.523 27.242 1.00 91.12 299 ALA A CA 1
ATOM 2374 C C . ALA A 1 299 ? -24.261 5.188 26.706 1.00 91.12 299 ALA A C 1
ATOM 2376 O O . ALA A 1 299 ? -24.439 5.120 25.493 1.00 91.12 299 ALA A O 1
ATOM 2377 N N . ARG A 1 300 ? -25.258 5.038 27.587 1.00 91.56 300 ARG A N 1
ATOM 2378 C CA . ARG A 1 300 ? -26.649 4.805 27.187 1.00 91.56 300 ARG A CA 1
ATOM 2379 C C . ARG A 1 300 ? -27.202 5.966 26.365 1.00 91.56 300 ARG A C 1
ATOM 2381 O O . ARG A 1 300 ? -27.689 5.734 25.267 1.00 91.56 300 ARG A O 1
ATOM 2388 N N . GLU A 1 301 ? -27.053 7.195 26.851 1.00 91.94 301 GLU A N 1
ATOM 2389 C CA . GLU A 1 301 ? -27.517 8.399 26.147 1.00 91.94 301 GLU A CA 1
ATOM 2390 C C . GLU A 1 301 ? -26.896 8.528 24.749 1.00 91.94 301 GLU A C 1
ATOM 2392 O O . GLU A 1 301 ? -27.602 8.791 23.777 1.00 91.94 301 GLU A O 1
ATOM 2397 N N . LEU A 1 302 ? -25.587 8.287 24.619 1.00 90.12 302 LEU A N 1
ATOM 2398 C CA . LEU A 1 302 ? -24.892 8.346 23.330 1.00 90.12 302 LEU A CA 1
ATOM 2399 C C . LEU A 1 302 ? -25.298 7.215 22.380 1.00 90.12 302 LEU A C 1
ATOM 2401 O O . LEU A 1 302 ? -25.429 7.453 21.178 1.00 90.12 302 LEU A O 1
ATOM 2405 N N . LEU A 1 303 ? -25.501 5.997 22.888 1.00 90.38 303 LEU A N 1
ATOM 2406 C CA . LEU A 1 303 ? -25.990 4.869 22.090 1.00 90.38 303 LEU A CA 1
ATOM 2407 C C . LEU A 1 303 ? -27.421 5.120 21.595 1.00 90.38 303 LEU A C 1
ATOM 2409 O O . LEU A 1 303 ? -27.713 4.858 20.426 1.00 90.38 303 LEU A O 1
ATOM 2413 N N . ASP A 1 304 ? -28.281 5.669 22.454 1.00 89.44 304 ASP A N 1
ATOM 2414 C CA . ASP A 1 304 ? -29.669 6.010 22.134 1.00 89.44 304 ASP A CA 1
ATOM 2415 C C . ASP A 1 304 ? -29.772 7.170 21.142 1.00 89.44 304 ASP A C 1
ATOM 2417 O O . ASP A 1 304 ? -30.556 7.096 20.197 1.00 89.44 304 ASP A O 1
ATOM 2421 N N . ALA A 1 305 ? -28.926 8.192 21.286 1.00 88.81 305 ALA A N 1
ATOM 2422 C CA . ALA A 1 305 ? -28.836 9.291 20.330 1.00 88.81 305 ALA A CA 1
ATOM 2423 C C . ALA A 1 305 ? -28.277 8.843 18.971 1.00 88.81 305 ALA A C 1
ATOM 2425 O O . ALA A 1 305 ? -28.664 9.373 17.930 1.00 88.81 305 ALA A O 1
ATOM 2426 N N . SER A 1 306 ? -27.356 7.875 18.968 1.00 83.56 306 SER A N 1
ATOM 2427 C CA . SER A 1 306 ? -26.691 7.442 17.742 1.00 83.56 306 SER A CA 1
ATOM 2428 C C . SER A 1 306 ? -27.587 6.573 16.865 1.00 83.56 306 SER A C 1
ATOM 2430 O O . SER A 1 306 ? -27.490 6.689 15.645 1.00 83.56 306 SER A O 1
ATOM 2432 N N . HIS A 1 307 ? -28.381 5.653 17.431 1.00 81.88 307 HIS A N 1
ATOM 2433 C CA . HIS A 1 307 ? -29.189 4.673 16.683 1.00 81.88 307 HIS A CA 1
ATOM 2434 C C . HIS A 1 307 ? -30.585 4.509 17.299 1.00 81.88 307 HIS A C 1
ATOM 2436 O O . HIS A 1 307 ? -30.716 4.254 18.496 1.00 81.88 307 HIS A O 1
ATOM 2442 N N . SER A 1 308 ? -31.632 4.576 16.469 1.00 79.56 308 SER A N 1
ATOM 2443 C CA . SER A 1 308 ? -32.995 4.233 16.893 1.00 79.56 308 SER A CA 1
ATOM 2444 C C . SER A 1 308 ? -33.192 2.709 16.899 1.00 79.56 308 SER A C 1
ATOM 2446 O O . SER A 1 308 ? -32.793 2.014 15.964 1.00 79.56 308 SER A O 1
ATOM 2448 N N . GLY A 1 309 ? -33.781 2.175 17.973 1.00 84.38 309 GLY A N 1
ATOM 2449 C CA . GLY A 1 309 ? -33.968 0.733 18.170 1.00 84.38 309 GLY A CA 1
ATOM 2450 C C . GLY A 1 309 ? -32.705 -0.002 18.637 1.00 84.38 309 GLY A C 1
ATOM 2451 O O . GLY A 1 309 ? -31.843 0.578 19.291 1.00 84.38 309 GLY A O 1
ATOM 2452 N N . MET A 1 310 ? -32.603 -1.298 18.312 1.00 85.44 310 MET A N 1
ATOM 2453 C CA . MET A 1 310 ? -31.512 -2.193 18.745 1.00 85.44 310 MET A CA 1
ATOM 2454 C C . MET A 1 310 ? -31.344 -2.305 20.268 1.00 85.44 310 MET A C 1
ATOM 2456 O O . MET A 1 310 ? -30.223 -2.435 20.762 1.00 85.44 310 MET A O 1
ATOM 2460 N N . GLU A 1 311 ? -32.453 -2.282 21.008 1.00 87.81 311 GLU A N 1
ATOM 2461 C CA . GLU A 1 311 ? -32.450 -2.303 22.478 1.00 87.81 311 GLU A CA 1
ATOM 2462 C C . GLU A 1 311 ? -31.639 -3.471 23.052 1.00 87.81 311 GLU A C 1
ATOM 2464 O O . GLU A 1 311 ? -30.826 -3.272 23.953 1.00 87.81 311 GLU A O 1
ATOM 2469 N N . ASP A 1 312 ? -31.759 -4.665 22.466 1.00 88.44 312 ASP A N 1
ATOM 2470 C CA . ASP A 1 312 ? -31.007 -5.845 22.906 1.00 88.44 312 ASP A CA 1
ATOM 2471 C C . ASP A 1 312 ? -29.490 -5.683 22.712 1.00 88.44 312 ASP A C 1
ATOM 2473 O O . ASP A 1 312 ? -28.700 -6.023 23.595 1.00 88.44 312 ASP A O 1
ATOM 2477 N N . VAL A 1 313 ? -29.064 -5.110 21.579 1.00 89.94 313 VAL A N 1
ATOM 2478 C CA . VAL A 1 313 ? -27.640 -4.873 21.278 1.00 89.94 313 VAL A CA 1
ATOM 2479 C C . VAL A 1 313 ? -27.084 -3.794 22.198 1.00 89.94 313 VAL A C 1
ATOM 2481 O O . VAL A 1 313 ? -26.025 -3.983 22.794 1.00 89.94 313 VAL A O 1
ATOM 2484 N N . LYS A 1 314 ? -27.805 -2.679 22.361 1.00 90.25 314 LYS A N 1
ATOM 2485 C CA . LYS A 1 314 ? -27.414 -1.592 23.265 1.00 90.25 314 LYS A CA 1
ATOM 2486 C C . LYS A 1 314 ? -27.305 -2.085 24.701 1.00 90.25 314 LYS A C 1
ATOM 2488 O O . LYS A 1 314 ? -26.304 -1.816 25.360 1.00 90.25 314 LYS A O 1
ATOM 2493 N N . LYS A 1 315 ? -28.282 -2.866 25.170 1.00 91.44 315 LYS A N 1
ATOM 2494 C CA . LYS A 1 315 ? -28.247 -3.497 26.492 1.00 91.44 315 LYS A CA 1
ATOM 2495 C C . LYS A 1 315 ? -27.003 -4.370 26.652 1.00 91.44 315 LYS A C 1
ATOM 2497 O O . LYS A 1 315 ? -26.301 -4.232 27.649 1.00 91.44 315 LYS A O 1
ATOM 2502 N N . ARG A 1 316 ? -26.670 -5.191 25.650 1.00 90.88 316 ARG A N 1
ATOM 2503 C CA . ARG A 1 316 ? -25.477 -6.049 25.684 1.00 90.88 316 ARG A CA 1
ATOM 2504 C C . ARG A 1 316 ? -24.168 -5.257 25.715 1.00 90.88 316 ARG A C 1
ATOM 2506 O O . ARG A 1 316 ? -23.239 -5.634 26.425 1.00 90.88 316 ARG A O 1
ATOM 2513 N N . VAL A 1 317 ? -24.099 -4.143 24.985 1.00 91.19 317 VAL A N 1
ATOM 2514 C CA . VAL A 1 317 ? -22.962 -3.210 25.035 1.00 91.19 317 VAL A CA 1
ATOM 2515 C C . VAL A 1 317 ? -22.833 -2.588 26.428 1.00 91.19 317 VAL A C 1
ATOM 2517 O O . VAL A 1 317 ? -21.734 -2.535 26.972 1.00 91.19 317 VAL A O 1
ATOM 2520 N N . LEU A 1 318 ? -23.940 -2.152 27.036 1.00 91.56 318 LEU A N 1
ATOM 2521 C CA . LEU A 1 318 ? -23.932 -1.583 28.387 1.00 91.56 318 LEU A CA 1
ATOM 2522 C C . LEU A 1 318 ? -23.513 -2.614 29.444 1.00 91.56 318 LEU A C 1
ATOM 2524 O O . LEU A 1 318 ? -22.735 -2.275 30.331 1.00 91.56 318 LEU A O 1
ATOM 2528 N N . GLU A 1 319 ? -23.964 -3.867 29.329 1.00 90.00 319 GLU A N 1
ATOM 2529 C CA . GLU A 1 319 ? -23.507 -4.980 30.175 1.00 90.00 319 GLU A CA 1
ATOM 2530 C C . GLU A 1 319 ? -21.995 -5.194 30.044 1.00 90.00 319 GLU A C 1
ATOM 2532 O O . GLU A 1 319 ? -21.294 -5.298 31.049 1.00 90.00 319 GLU A O 1
ATOM 2537 N N . PHE A 1 320 ? -21.476 -5.197 28.813 1.00 88.75 320 PHE A N 1
ATOM 2538 C CA . PHE A 1 320 ? -20.043 -5.325 28.550 1.00 88.75 320 PHE A CA 1
ATOM 2539 C C . PHE A 1 320 ? -19.233 -4.193 29.204 1.00 88.75 320 PHE A C 1
ATOM 2541 O O . PHE A 1 320 ? -18.236 -4.446 29.882 1.00 88.75 320 PHE A O 1
ATOM 2548 N N . LEU A 1 321 ? -19.687 -2.944 29.060 1.00 88.00 321 LEU A N 1
ATOM 2549 C CA . LEU A 1 321 ? -19.056 -1.783 29.693 1.00 88.00 321 LEU A CA 1
ATOM 2550 C C . LEU A 1 321 ? -19.149 -1.829 31.225 1.00 88.00 321 LEU A C 1
ATOM 2552 O O . LEU A 1 321 ? -18.208 -1.422 31.903 1.00 88.00 321 LEU A O 1
ATOM 2556 N N . ALA A 1 322 ? -20.249 -2.345 31.777 1.00 88.12 322 ALA A N 1
ATOM 2557 C CA . ALA A 1 322 ? -20.425 -2.505 33.217 1.00 88.12 322 ALA A CA 1
ATOM 2558 C C . ALA A 1 322 ? -19.453 -3.537 33.804 1.00 88.12 322 ALA A C 1
ATOM 2560 O O . ALA A 1 322 ? -18.830 -3.267 34.827 1.00 88.12 322 ALA A O 1
ATOM 2561 N N . VAL A 1 323 ? -19.267 -4.678 33.132 1.00 85.81 323 VAL A N 1
ATOM 2562 C CA . VAL A 1 323 ? -18.272 -5.688 33.533 1.00 85.81 323 VAL A CA 1
ATOM 2563 C C . VAL A 1 323 ? -16.864 -5.100 33.472 1.00 85.81 323 VAL A C 1
ATOM 2565 O O . VAL A 1 323 ? -16.099 -5.241 34.421 1.00 85.81 323 VAL A O 1
ATOM 2568 N N . ARG A 1 324 ? -16.545 -4.364 32.402 1.00 81.38 324 ARG A N 1
ATOM 2569 C CA . ARG A 1 324 ? -15.246 -3.698 32.251 1.00 81.38 324 ARG A CA 1
ATOM 2570 C C . ARG A 1 324 ? -14.994 -2.618 33.307 1.00 81.38 324 ARG A C 1
ATOM 2572 O O . ARG A 1 324 ? -13.852 -2.370 33.652 1.00 81.38 324 ARG A O 1
ATOM 2579 N N . LYS A 1 325 ? -16.042 -1.984 33.835 1.00 84.19 325 LYS A N 1
ATOM 2580 C CA . LYS A 1 325 ? -15.928 -1.027 34.946 1.00 84.19 325 LYS A CA 1
ATOM 2581 C C . LYS A 1 325 ? -15.588 -1.699 36.281 1.00 84.19 325 LYS A C 1
ATOM 2583 O O . LYS A 1 325 ? -15.021 -1.047 37.148 1.00 84.19 325 LYS A O 1
ATOM 2588 N N . LEU A 1 326 ? -15.991 -2.957 36.461 1.00 82.31 326 LEU A N 1
ATOM 2589 C CA . LEU A 1 326 ? -15.754 -3.735 37.682 1.00 82.31 326 LEU A CA 1
ATOM 2590 C C . LEU A 1 326 ? -14.441 -4.525 37.639 1.00 82.31 326 LEU A C 1
ATOM 2592 O O . LEU A 1 326 ? -13.958 -4.950 38.684 1.00 82.31 326 LEU A O 1
ATOM 2596 N N . SER A 1 327 ? -13.898 -4.761 36.445 1.00 72.69 327 SER A N 1
ATOM 2597 C CA . SER A 1 327 ? -12.641 -5.474 36.239 1.00 72.69 327 SER A CA 1
ATOM 2598 C C . SER A 1 327 ? -11.501 -4.485 36.007 1.00 72.69 327 SER A C 1
ATOM 2600 O O . SER A 1 327 ? -11.527 -3.729 35.041 1.00 72.69 327 SER A O 1
ATOM 2602 N N . ASP A 1 328 ? -10.474 -4.533 36.856 1.00 58.28 328 ASP A N 1
ATOM 2603 C CA . ASP A 1 328 ? -9.244 -3.746 36.675 1.00 58.28 328 ASP A CA 1
ATOM 2604 C C . ASP A 1 328 ? -8.337 -4.301 35.556 1.00 58.28 328 ASP A C 1
ATOM 2606 O O . ASP A 1 328 ? -7.365 -3.663 35.153 1.00 58.28 328 ASP A O 1
ATOM 2610 N N . SER A 1 329 ? -8.642 -5.493 35.027 1.00 58.81 329 SER A N 1
ATOM 2611 C CA . SER A 1 329 ? -7.865 -6.146 33.971 1.00 58.81 329 SER A CA 1
ATOM 2612 C C . SER A 1 329 ? -8.468 -5.911 32.583 1.00 58.81 329 SER A C 1
ATOM 2614 O O . SER A 1 329 ? -9.654 -6.146 32.358 1.00 58.81 329 SER A O 1
ATOM 2616 N N . VAL A 1 330 ? -7.629 -5.536 31.612 1.00 59.22 330 VAL A N 1
ATOM 2617 C CA . VAL A 1 330 ? -8.005 -5.388 30.186 1.00 59.22 330 VAL A CA 1
ATOM 2618 C C . VAL A 1 330 ? -8.280 -6.744 29.506 1.00 59.22 330 VAL A C 1
ATOM 2620 O O . VAL A 1 330 ? -8.802 -6.791 28.394 1.00 59.22 330 VAL A O 1
ATOM 2623 N N . THR A 1 331 ? -7.982 -7.857 30.179 1.00 59.03 331 THR A N 1
ATOM 2624 C CA . THR A 1 331 ? -8.219 -9.232 29.722 1.00 59.03 331 THR A CA 1
ATOM 2625 C C . THR A 1 331 ? -9.713 -9.563 29.770 1.00 59.03 331 THR A C 1
ATOM 2627 O O . THR A 1 331 ? -10.214 -10.175 30.713 1.00 59.03 331 THR A O 1
ATOM 2630 N N . GLY A 1 332 ? -10.447 -9.113 28.759 1.00 66.50 332 GLY A N 1
ATOM 2631 C CA . GLY A 1 332 ? -11.862 -9.401 28.576 1.00 66.50 332 GLY A CA 1
ATOM 2632 C C . GLY A 1 332 ? -12.150 -9.882 27.154 1.00 66.50 332 GLY A C 1
ATOM 2633 O O . GLY A 1 332 ? -11.344 -9.667 26.249 1.00 66.50 332 GLY A O 1
ATOM 2634 N N . PRO A 1 333 ? -13.301 -10.534 26.933 1.00 73.81 333 PRO A N 1
ATOM 2635 C CA . PRO A 1 333 ? -13.693 -10.984 25.605 1.00 73.81 333 PRO A CA 1
ATOM 2636 C C . PRO A 1 333 ? -13.821 -9.800 24.638 1.00 73.81 333 PRO A C 1
ATOM 2638 O O . PRO A 1 333 ? -14.285 -8.721 25.005 1.00 73.81 333 PRO A O 1
ATOM 2641 N N . ILE A 1 334 ? -13.439 -10.004 23.380 1.00 85.62 334 ILE A N 1
ATOM 2642 C CA . ILE A 1 334 ? -13.564 -8.982 22.337 1.00 85.62 334 ILE A CA 1
ATOM 2643 C C . ILE A 1 334 ? -15.024 -8.895 21.888 1.00 85.62 334 ILE A C 1
ATOM 2645 O O . ILE A 1 334 ? -15.676 -9.907 21.624 1.00 85.62 334 ILE A O 1
ATOM 2649 N N . LEU A 1 335 ? -15.543 -7.672 21.775 1.00 88.94 335 LEU A N 1
ATOM 2650 C CA . LEU A 1 335 ? -16.906 -7.442 21.313 1.00 88.94 335 LEU A CA 1
ATOM 2651 C C . LEU A 1 335 ? -17.000 -7.660 19.795 1.00 88.94 335 LEU A C 1
ATOM 2653 O O . LEU A 1 335 ? -16.392 -6.927 19.017 1.00 88.94 335 LEU A O 1
ATOM 2657 N N . CYS A 1 336 ? -17.791 -8.649 19.373 1.00 90.94 336 CYS A N 1
ATOM 2658 C CA . CYS A 1 336 ? -18.015 -8.966 17.963 1.00 90.94 336 CYS A CA 1
ATOM 2659 C C . CYS A 1 336 ? -19.453 -8.635 17.541 1.00 90.94 336 CYS A C 1
ATOM 2661 O O . CYS A 1 336 ? -20.414 -9.146 18.117 1.00 90.94 336 CYS A O 1
ATOM 2663 N N . PHE A 1 337 ? -19.605 -7.801 16.507 1.00 90.31 337 PHE A N 1
ATOM 2664 C CA . PHE A 1 337 ? -20.905 -7.445 15.934 1.00 90.31 337 PHE A CA 1
ATOM 2665 C C . PHE A 1 337 ? -21.183 -8.240 14.646 1.00 90.31 337 PHE A C 1
ATOM 2667 O O . PHE A 1 337 ? -20.666 -7.926 13.569 1.00 90.31 337 PHE A O 1
ATOM 2674 N N . ALA A 1 338 ? -22.065 -9.236 14.721 1.00 89.38 338 ALA A N 1
ATOM 2675 C CA . ALA A 1 338 ? -22.516 -10.024 13.569 1.00 89.38 338 ALA A CA 1
ATOM 2676 C C . ALA A 1 338 ? -23.843 -9.489 12.995 1.00 89.38 338 ALA A C 1
ATOM 2678 O O . ALA A 1 338 ? -24.666 -8.939 13.719 1.00 89.38 338 ALA A O 1
ATOM 2679 N N . GLY A 1 339 ? -24.041 -9.608 11.678 1.00 87.75 339 GLY A N 1
ATOM 2680 C CA . GLY A 1 339 ? -25.247 -9.117 10.994 1.00 87.75 339 GLY A CA 1
ATOM 2681 C C . GLY A 1 339 ? -24.986 -8.591 9.575 1.00 87.75 339 GLY A C 1
ATOM 2682 O O . GLY A 1 339 ? -23.819 -8.428 9.204 1.00 87.75 339 GLY A O 1
ATOM 2683 N N . PRO A 1 340 ? -26.041 -8.330 8.784 1.00 85.25 340 PRO A N 1
ATOM 2684 C CA . PRO A 1 340 ? -25.919 -7.867 7.401 1.00 85.25 340 PRO A CA 1
ATOM 2685 C C . PRO A 1 340 ? -25.244 -6.485 7.288 1.00 85.25 340 PRO A C 1
ATOM 2687 O O . PRO A 1 340 ? -25.183 -5.736 8.270 1.00 85.25 340 PRO A O 1
ATOM 2690 N N . PRO A 1 341 ? -24.714 -6.123 6.104 1.00 84.69 341 PRO A N 1
ATOM 2691 C CA . PRO A 1 341 ? -24.147 -4.797 5.876 1.00 84.69 341 PRO A CA 1
ATOM 2692 C C . PRO A 1 341 ? -25.223 -3.707 5.996 1.00 84.69 341 PRO A C 1
ATOM 2694 O O . PRO A 1 341 ? -26.393 -3.936 5.706 1.00 84.69 341 PRO A O 1
ATOM 2697 N N . GLY A 1 342 ? -24.820 -2.504 6.414 1.00 83.19 342 GLY A N 1
ATOM 2698 C CA . GLY A 1 342 ? -25.711 -1.337 6.476 1.00 83.19 342 GLY A CA 1
ATOM 2699 C C . GLY A 1 342 ? -26.546 -1.195 7.755 1.00 83.19 342 GLY A C 1
ATOM 2700 O O . GLY A 1 342 ? -27.234 -0.194 7.903 1.00 83.19 342 GLY A O 1
ATOM 2701 N N . ILE A 1 343 ? -26.442 -2.121 8.714 1.00 85.25 343 ILE A N 1
ATOM 2702 C CA . ILE A 1 343 ? -27.193 -2.055 9.986 1.00 85.25 343 ILE A CA 1
ATOM 2703 C C . ILE A 1 343 ? -26.576 -1.126 11.046 1.00 85.25 343 ILE A C 1
ATOM 2705 O O . ILE A 1 343 ? -27.080 -1.055 12.157 1.00 85.25 343 ILE A O 1
ATOM 2709 N N . GLY A 1 344 ? -25.467 -0.442 10.752 1.00 85.94 344 GLY A N 1
ATOM 2710 C CA . GLY A 1 344 ? -24.884 0.526 11.692 1.00 85.94 344 GLY A CA 1
ATOM 2711 C C . GLY A 1 344 ? -23.912 -0.039 12.741 1.00 85.94 344 GLY A C 1
ATOM 2712 O O . GLY A 1 344 ? -23.732 0.538 13.811 1.00 85.94 344 GLY A O 1
ATOM 2713 N N . LYS A 1 345 ? -23.220 -1.147 12.447 1.00 90.62 345 LYS A N 1
ATOM 2714 C CA . LYS A 1 345 ? -22.185 -1.711 13.343 1.00 90.62 345 LYS A CA 1
ATOM 2715 C C . LYS A 1 345 ? -21.057 -0.715 13.639 1.00 90.62 345 LYS A C 1
ATOM 2717 O O . LYS A 1 345 ? -20.678 -0.503 14.788 1.00 90.62 345 LYS A O 1
ATOM 2722 N N . THR A 1 346 ? -20.541 -0.071 12.591 1.00 89.50 346 THR A N 1
ATOM 2723 C CA . THR A 1 346 ? -19.447 0.907 12.682 1.00 89.50 346 THR A CA 1
ATOM 2724 C C . THR A 1 346 ? -19.842 2.132 13.500 1.00 89.50 346 THR A C 1
ATOM 2726 O O . THR A 1 346 ? -19.039 2.671 14.256 1.00 89.50 346 THR A O 1
ATOM 2729 N N . SER A 1 347 ? -21.089 2.573 13.373 1.00 89.06 347 SER A N 1
ATOM 2730 C CA . SER A 1 347 ? -21.618 3.715 14.110 1.00 89.06 347 SER A CA 1
ATOM 2731 C C . SER A 1 347 ? -21.832 3.407 15.589 1.00 89.06 347 SER A C 1
ATOM 2733 O O . SER A 1 347 ? -21.501 4.254 16.415 1.00 89.06 347 SER A O 1
ATOM 2735 N N . ILE A 1 348 ? -22.274 2.194 15.943 1.00 90.88 348 ILE A N 1
ATOM 2736 C CA . ILE A 1 348 ? -22.303 1.743 17.344 1.00 90.88 348 ILE A CA 1
ATOM 2737 C C . ILE A 1 348 ? -20.887 1.742 17.934 1.00 90.88 348 ILE A C 1
ATOM 2739 O O . ILE A 1 348 ? -20.675 2.293 19.011 1.00 90.88 348 ILE A O 1
ATOM 2743 N N . ALA A 1 349 ? -19.892 1.205 17.220 1.00 92.25 349 ALA A N 1
ATOM 2744 C CA . ALA A 1 349 ? -18.501 1.216 17.683 1.00 92.25 349 ALA A CA 1
ATOM 2745 C C . ALA A 1 349 ? -17.962 2.644 17.907 1.00 92.25 349 ALA A C 1
ATOM 2747 O O . ALA A 1 349 ? -17.290 2.912 18.905 1.00 92.25 349 ALA A O 1
ATOM 2748 N N . LYS A 1 350 ? -18.314 3.585 17.021 1.00 92.12 350 LYS A N 1
ATOM 2749 C CA . LYS A 1 350 ? -17.965 5.004 17.168 1.00 92.12 350 LYS A CA 1
ATOM 2750 C C . LYS A 1 350 ? -18.633 5.641 18.394 1.00 92.12 350 LYS A C 1
ATOM 2752 O O . LYS A 1 350 ? -17.973 6.386 19.115 1.00 92.12 350 LYS A O 1
ATOM 2757 N N . ALA A 1 351 ? -19.901 5.324 18.659 1.00 91.56 351 ALA A N 1
ATOM 2758 C CA . ALA A 1 351 ? -20.611 5.788 19.852 1.00 91.56 351 ALA A CA 1
ATOM 2759 C C . ALA A 1 351 ? -19.972 5.247 21.143 1.00 91.56 351 ALA A C 1
ATOM 2761 O O . ALA A 1 351 ? -19.799 5.992 22.108 1.00 91.56 351 ALA A O 1
ATOM 2762 N N . ILE A 1 352 ? -19.532 3.981 21.141 1.00 92.19 352 ILE A N 1
ATOM 2763 C CA . ILE A 1 352 ? -18.787 3.386 22.260 1.00 92.19 352 ILE A CA 1
ATOM 2764 C C . ILE A 1 352 ? -17.479 4.150 22.495 1.00 92.19 352 ILE A C 1
ATOM 2766 O O . ILE A 1 352 ? -17.212 4.558 23.624 1.00 92.19 352 ILE A O 1
ATOM 2770 N N . ALA A 1 353 ? -16.691 4.410 21.448 1.00 92.75 353 ALA A N 1
ATOM 2771 C CA . ALA A 1 353 ? -15.438 5.156 21.575 1.00 92.75 353 ALA A CA 1
ATOM 2772 C C . ALA A 1 353 ? -15.654 6.566 22.152 1.00 92.75 353 ALA A C 1
ATOM 2774 O O . ALA A 1 353 ? -14.958 6.966 23.086 1.00 92.75 353 ALA A O 1
ATOM 2775 N N . GLN A 1 354 ? -16.680 7.277 21.669 1.00 91.62 354 GLN A N 1
ATOM 2776 C CA . GLN A 1 354 ? -17.075 8.586 22.197 1.00 91.62 354 GLN A CA 1
ATOM 2777 C C . GLN A 1 354 ? -17.514 8.524 23.664 1.00 91.62 354 GLN A C 1
ATOM 2779 O O . GLN A 1 354 ? -17.163 9.410 24.445 1.00 91.62 354 GLN A O 1
ATOM 2784 N N . SER A 1 355 ? -18.251 7.481 24.058 1.00 91.44 355 SER A N 1
ATOM 2785 C CA . SER A 1 355 ? -18.679 7.304 25.450 1.00 91.44 355 SER A CA 1
ATOM 2786 C C . SER A 1 355 ? -17.504 7.079 26.399 1.00 91.44 355 SER A C 1
ATOM 2788 O O . SER A 1 355 ? -17.499 7.640 27.492 1.00 91.44 355 SER A O 1
ATOM 2790 N N . LEU A 1 356 ? -16.487 6.344 25.936 1.00 89.88 356 LEU A N 1
ATOM 2791 C CA . LEU A 1 356 ? -15.264 6.042 26.679 1.00 89.88 356 LEU A CA 1
ATOM 2792 C C . LEU A 1 356 ? -14.250 7.193 26.690 1.00 89.88 356 LEU A C 1
ATOM 2794 O O . LEU A 1 356 ? -13.307 7.154 27.477 1.00 89.88 356 LEU A O 1
ATOM 2798 N N . GLY A 1 357 ? -14.408 8.188 25.810 1.00 90.75 357 GLY A N 1
ATOM 2799 C CA . GLY A 1 357 ? -13.417 9.250 25.616 1.00 90.75 357 GLY A CA 1
ATOM 2800 C C . GLY A 1 357 ? -12.145 8.780 24.903 1.00 90.75 357 GLY A C 1
ATOM 2801 O O . GLY A 1 357 ? -11.110 9.429 25.017 1.00 90.75 357 GLY A O 1
ATOM 2802 N N . ARG A 1 358 ? -12.205 7.657 24.176 1.00 92.62 358 ARG A N 1
ATOM 2803 C CA . ARG A 1 358 ? -11.069 7.094 23.435 1.00 92.62 358 ARG A CA 1
ATOM 2804 C C . ARG A 1 358 ? -11.089 7.543 21.977 1.00 92.62 358 ARG A C 1
ATOM 2806 O O . ARG A 1 358 ? -12.155 7.642 21.366 1.00 92.62 358 ARG A O 1
ATOM 2813 N N . ASN A 1 359 ? -9.907 7.743 21.397 1.00 94.00 359 ASN A N 1
ATOM 2814 C CA . ASN A 1 359 ? -9.781 7.965 19.956 1.00 94.00 359 ASN A CA 1
ATOM 2815 C C . ASN A 1 359 ? -10.259 6.720 19.197 1.00 94.00 359 ASN A C 1
ATOM 2817 O O . ASN A 1 359 ? -10.029 5.594 19.637 1.00 94.00 359 ASN A O 1
ATOM 2821 N N . PHE A 1 360 ? -10.963 6.931 18.087 1.00 94.38 360 PHE A N 1
ATOM 2822 C CA . PHE A 1 360 ? -11.569 5.867 17.293 1.00 94.38 360 PHE A CA 1
ATOM 2823 C C . PHE A 1 360 ? -10.810 5.695 15.986 1.00 94.38 360 PHE A C 1
ATOM 2825 O O . PHE A 1 360 ? -10.689 6.656 15.230 1.00 94.38 360 PHE A O 1
ATOM 2832 N N . GLU A 1 361 ? -10.401 4.468 15.690 1.00 94.81 361 GLU A N 1
ATOM 2833 C CA . GLU A 1 361 ? -9.820 4.109 14.401 1.00 94.81 361 GLU A CA 1
ATOM 2834 C C . GLU A 1 361 ? -10.505 2.885 13.812 1.00 94.81 361 GLU A C 1
ATOM 2836 O O . GLU A 1 361 ? -10.977 2.002 14.530 1.00 94.81 361 GLU A O 1
ATOM 2841 N N . ARG A 1 362 ? -10.565 2.826 12.481 1.00 92.88 362 ARG A N 1
ATOM 2842 C CA . ARG A 1 362 ? -11.170 1.703 11.760 1.00 92.88 362 ARG A CA 1
ATOM 2843 C C . ARG A 1 362 ? -10.151 1.065 10.835 1.00 92.88 362 ARG A C 1
ATOM 2845 O O . ARG A 1 362 ? -9.661 1.709 9.912 1.00 92.88 362 ARG A O 1
ATOM 2852 N N . ILE A 1 363 ? -9.941 -0.234 11.011 1.00 92.38 363 ILE A N 1
ATOM 2853 C CA . ILE A 1 363 ? -9.123 -1.059 10.130 1.00 92.38 363 ILE A CA 1
ATOM 2854 C C . ILE A 1 363 ? -10.055 -1.998 9.373 1.00 92.38 363 ILE A C 1
ATOM 2856 O O . ILE A 1 363 ? -10.723 -2.837 9.969 1.00 92.38 363 ILE A O 1
ATOM 2860 N N . SER A 1 364 ? -10.104 -1.862 8.050 1.00 88.81 364 SER A N 1
ATOM 2861 C CA . SER A 1 364 ? -10.789 -2.838 7.201 1.00 88.81 364 SER A CA 1
ATOM 2862 C C . SER A 1 364 ? -9.863 -4.024 6.951 1.00 88.81 364 SER A C 1
ATOM 2864 O O . SER A 1 364 ? -8.730 -3.843 6.494 1.00 88.81 364 SER A O 1
ATOM 2866 N N . LEU A 1 365 ? -10.349 -5.219 7.276 1.00 85.12 365 LEU A N 1
ATOM 2867 C CA . LEU A 1 365 ? -9.656 -6.488 7.072 1.00 85.12 365 LEU A CA 1
ATOM 2868 C C . LEU A 1 365 ? -10.094 -7.208 5.788 1.00 85.12 365 LEU A C 1
ATOM 2870 O O . LEU A 1 365 ? -9.478 -8.196 5.385 1.00 85.12 365 LEU A O 1
ATOM 2874 N N . GLY A 1 366 ? -11.124 -6.693 5.116 1.00 8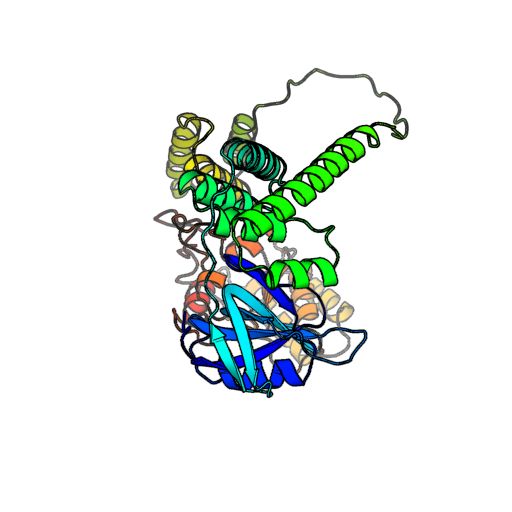1.25 366 GLY A N 1
ATOM 2875 C CA . GLY A 1 366 ? -11.632 -7.248 3.872 1.00 81.25 366 GLY A CA 1
ATOM 2876 C C . GLY A 1 366 ? -10.568 -7.277 2.779 1.00 81.25 366 GLY A C 1
ATOM 2877 O O . GLY A 1 366 ? -9.951 -6.262 2.453 1.00 81.25 366 GLY A O 1
ATOM 2878 N N . GLY A 1 367 ? -10.350 -8.461 2.203 1.00 75.31 367 GLY A N 1
ATOM 2879 C CA . GLY A 1 367 ? -9.402 -8.643 1.103 1.00 75.31 367 GLY A CA 1
ATOM 2880 C C . GLY A 1 367 ? -7.928 -8.664 1.516 1.00 75.31 367 GLY A C 1
ATOM 2881 O O . GLY A 1 367 ? -7.076 -8.747 0.630 1.00 75.31 367 GLY A O 1
ATOM 2882 N N . ILE A 1 368 ? -7.618 -8.639 2.819 1.00 80.31 368 ILE A N 1
ATOM 2883 C CA . ILE A 1 368 ? -6.261 -8.905 3.306 1.00 80.31 368 ILE A CA 1
ATOM 2884 C C . ILE A 1 368 ? -5.906 -10.361 3.005 1.00 80.31 368 ILE A C 1
ATOM 2886 O O . ILE A 1 368 ? -6.694 -11.277 3.252 1.00 80.31 368 ILE A O 1
ATOM 2890 N N . ARG A 1 369 ? -4.712 -10.550 2.439 1.00 73.44 369 ARG A N 1
ATOM 2891 C CA . ARG A 1 369 ? -4.167 -11.859 2.052 1.00 73.44 369 ARG A CA 1
ATOM 2892 C C . ARG A 1 369 ? -2.791 -12.129 2.644 1.00 73.44 369 ARG A C 1
ATOM 2894 O O . ARG A 1 369 ? -2.371 -13.278 2.643 1.00 73.44 369 ARG A O 1
ATOM 2901 N N . ASP A 1 370 ? -2.094 -11.103 3.119 1.00 80.44 370 ASP A N 1
ATOM 2902 C CA . ASP A 1 370 ? -0.742 -11.228 3.651 1.00 80.44 370 ASP A CA 1
ATOM 2903 C C . ASP A 1 370 ? -0.714 -10.844 5.133 1.00 80.44 370 ASP A C 1
ATOM 2905 O O . ASP A 1 370 ? -1.432 -9.958 5.590 1.00 80.44 370 ASP A O 1
ATOM 2909 N N . GLU A 1 371 ? 0.132 -11.521 5.892 1.00 81.81 371 GLU A N 1
ATOM 2910 C CA . GLU A 1 371 ? 0.445 -11.185 7.274 1.00 81.81 371 GLU A CA 1
ATOM 2911 C C . GLU A 1 371 ? 1.194 -9.849 7.376 1.00 81.81 371 GLU A C 1
ATOM 2913 O O . GLU A 1 371 ? 1.012 -9.115 8.351 1.00 81.81 371 GLU A O 1
ATOM 2918 N N . SER A 1 372 ? 1.979 -9.482 6.356 1.00 82.62 372 SER A N 1
ATOM 2919 C CA . SER A 1 372 ? 2.676 -8.191 6.315 1.00 82.62 372 SER A CA 1
ATOM 2920 C C . SER A 1 372 ? 1.731 -6.985 6.288 1.00 82.62 372 SER A C 1
ATOM 2922 O O . SER A 1 372 ? 2.124 -5.911 6.735 1.00 82.62 372 SER A O 1
ATOM 2924 N N . ASP A 1 373 ? 0.469 -7.135 5.870 1.00 84.38 373 ASP A N 1
ATOM 2925 C CA . ASP A 1 373 ? -0.535 -6.071 6.032 1.00 84.38 373 ASP A CA 1
ATOM 2926 C C . A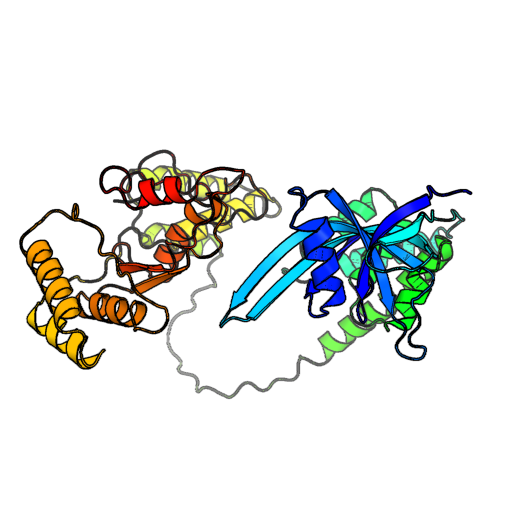SP A 1 373 ? -0.794 -5.752 7.516 1.00 84.38 373 ASP A C 1
ATOM 2928 O O . ASP A 1 373 ? -1.159 -4.629 7.861 1.00 84.38 373 ASP A O 1
ATOM 2932 N N . ILE A 1 374 ? -0.625 -6.731 8.406 1.00 86.81 374 ILE A N 1
ATOM 2933 C CA . ILE A 1 374 ? -0.938 -6.620 9.836 1.00 86.81 374 ILE A CA 1
ATOM 2934 C C . ILE A 1 374 ? 0.325 -6.315 10.637 1.00 86.81 374 ILE A C 1
ATOM 2936 O O . ILE A 1 374 ? 0.311 -5.394 11.453 1.00 86.81 374 ILE A O 1
ATOM 2940 N N . ARG A 1 375 ? 1.417 -7.042 10.360 1.00 83.81 375 ARG A N 1
ATOM 2941 C CA . ARG A 1 375 ? 2.709 -6.931 11.058 1.00 83.81 375 ARG A CA 1
ATOM 2942 C C . ARG A 1 375 ? 3.727 -6.019 10.376 1.00 83.81 375 ARG A C 1
ATOM 2944 O O . ARG A 1 375 ? 4.804 -5.828 10.922 1.00 83.81 375 ARG A O 1
ATOM 2951 N N . GLY A 1 376 ? 3.451 -5.499 9.186 1.00 84.75 376 GLY A N 1
ATOM 2952 C CA . GLY A 1 376 ? 4.421 -4.723 8.415 1.00 84.75 376 GLY A CA 1
ATOM 2953 C C . GLY A 1 376 ? 5.471 -5.583 7.710 1.00 84.75 376 GLY A C 1
ATOM 2954 O O . GLY A 1 376 ? 5.503 -6.813 7.812 1.00 84.75 376 GLY A O 1
ATOM 2955 N N . HIS A 1 377 ? 6.342 -4.911 6.964 1.00 81.31 377 HIS A N 1
ATOM 2956 C CA . HIS A 1 377 ? 7.435 -5.519 6.207 1.00 81.31 377 HIS A CA 1
ATOM 2957 C C . HIS A 1 377 ? 8.766 -5.388 6.945 1.00 81.31 377 HIS A C 1
ATOM 2959 O O . HIS A 1 377 ? 9.021 -4.380 7.597 1.00 81.31 377 HIS A O 1
ATOM 2965 N N . ARG A 1 378 ? 9.675 -6.356 6.777 1.00 79.44 378 ARG A N 1
ATOM 2966 C CA . ARG A 1 378 ? 11.048 -6.225 7.290 1.00 79.44 378 ARG A CA 1
ATOM 2967 C C . ARG A 1 378 ? 11.711 -4.955 6.757 1.00 79.44 378 ARG A C 1
ATOM 2969 O O . ARG A 1 378 ? 11.678 -4.691 5.557 1.00 79.44 378 ARG A O 1
ATOM 2976 N N . ARG A 1 379 ? 12.417 -4.240 7.636 1.00 70.44 379 ARG A N 1
ATOM 2977 C CA . ARG A 1 379 ? 13.158 -3.001 7.324 1.00 70.44 379 ARG A CA 1
ATOM 2978 C C . ARG A 1 379 ? 14.160 -3.121 6.163 1.00 70.44 379 ARG A C 1
ATOM 2980 O O . ARG A 1 379 ? 14.506 -2.120 5.550 1.00 70.44 379 ARG A O 1
ATOM 2987 N N . THR A 1 380 ? 14.629 -4.329 5.857 1.00 67.50 380 THR A N 1
ATOM 2988 C CA . THR A 1 380 ? 15.554 -4.607 4.745 1.00 67.50 380 THR A CA 1
ATOM 2989 C C . THR A 1 380 ? 14.886 -4.600 3.369 1.00 67.50 380 THR A C 1
ATOM 2991 O O . THR A 1 380 ? 15.588 -4.671 2.363 1.00 67.50 380 THR A O 1
ATOM 2994 N N . TYR A 1 381 ? 13.552 -4.574 3.296 1.00 63.00 381 TYR A N 1
ATOM 2995 C CA . TYR A 1 381 ? 12.836 -4.529 2.027 1.00 63.00 381 TYR A CA 1
ATOM 2996 C C . TYR A 1 381 ? 12.729 -3.099 1.493 1.00 63.00 381 TYR A C 1
ATOM 2998 O O . TYR A 1 381 ? 12.480 -2.143 2.228 1.00 63.00 381 TYR A O 1
ATOM 3006 N N . VAL A 1 382 ? 12.914 -2.961 0.181 1.00 56.34 382 VAL A N 1
ATOM 3007 C CA . VAL A 1 382 ? 12.701 -1.696 -0.527 1.00 56.34 382 VAL A CA 1
ATOM 3008 C C . VAL A 1 382 ? 11.211 -1.343 -0.431 1.00 56.34 382 VAL A C 1
ATOM 3010 O O . VAL A 1 382 ? 10.371 -2.209 -0.658 1.00 56.34 382 VAL A O 1
ATOM 3013 N N . ALA A 1 383 ? 10.894 -0.096 -0.064 1.00 66.88 383 ALA A N 1
ATOM 3014 C CA . ALA A 1 383 ? 9.529 0.385 0.201 1.00 66.88 383 ALA A CA 1
ATOM 3015 C C . ALA A 1 383 ? 8.787 -0.336 1.352 1.00 66.88 383 ALA A C 1
ATOM 3017 O O . ALA A 1 383 ? 7.561 -0.457 1.332 1.00 66.88 383 ALA A O 1
ATOM 3018 N N . ALA A 1 384 ? 9.514 -0.805 2.374 1.00 70.75 384 ALA A N 1
ATOM 3019 C CA . ALA A 1 384 ? 8.903 -1.405 3.555 1.00 70.75 384 ALA A CA 1
ATOM 3020 C C . ALA A 1 384 ? 7.936 -0.433 4.261 1.00 70.75 384 ALA A C 1
ATOM 3022 O O . ALA A 1 384 ? 8.277 0.709 4.568 1.00 70.75 384 ALA A O 1
ATOM 3023 N N . MET A 1 385 ? 6.727 -0.919 4.534 1.00 81.44 385 MET A N 1
ATOM 3024 C CA . MET A 1 385 ? 5.656 -0.185 5.210 1.00 81.44 385 MET A CA 1
ATOM 3025 C C . MET A 1 385 ? 5.354 -0.842 6.559 1.00 81.44 385 MET A C 1
ATOM 3027 O O . MET A 1 385 ? 5.495 -2.059 6.707 1.00 81.44 385 MET A O 1
ATOM 3031 N N . CYS A 1 386 ? 4.947 -0.037 7.543 1.00 85.25 386 CYS A N 1
ATOM 3032 C CA . CYS A 1 386 ? 4.446 -0.561 8.814 1.00 85.25 386 CYS A CA 1
ATOM 3033 C C . CYS A 1 386 ? 3.070 -1.193 8.610 1.00 85.25 386 CYS A C 1
ATOM 3035 O O . CYS A 1 386 ? 2.323 -0.798 7.710 1.00 85.25 386 CYS A O 1
ATOM 3037 N N . GLY A 1 387 ? 2.739 -2.161 9.454 1.00 89.19 387 GLY A N 1
ATOM 3038 C CA . GLY A 1 387 ? 1.455 -2.837 9.436 1.00 89.19 387 GLY A CA 1
ATOM 3039 C C . GLY A 1 387 ? 0.308 -1.911 9.828 1.00 89.19 387 GLY A C 1
ATOM 3040 O O . GLY A 1 387 ? 0.489 -0.870 10.469 1.00 89.19 387 GLY A O 1
ATOM 3041 N N . ARG A 1 388 ? -0.914 -2.309 9.469 1.00 90.12 388 ARG A N 1
ATOM 3042 C CA . ARG A 1 388 ? -2.141 -1.534 9.714 1.00 90.12 388 ARG A CA 1
ATOM 3043 C C . ARG A 1 388 ? -2.371 -1.215 11.191 1.00 90.12 388 ARG A C 1
ATOM 3045 O O . ARG A 1 388 ? -2.961 -0.182 11.485 1.00 90.12 388 ARG A O 1
ATOM 3052 N N . ILE A 1 389 ? -1.888 -2.053 12.111 1.00 90.81 389 ILE A N 1
ATOM 3053 C CA . ILE A 1 389 ? -1.985 -1.802 13.558 1.00 90.81 389 ILE A CA 1
ATOM 3054 C C . ILE A 1 389 ? -1.151 -0.577 13.956 1.00 90.81 389 ILE A C 1
ATOM 3056 O O . ILE A 1 389 ? -1.671 0.353 14.570 1.00 90.81 389 ILE A O 1
ATOM 3060 N N . ILE A 1 390 ? 0.120 -0.530 13.547 1.00 90.19 390 ILE A N 1
ATOM 3061 C CA . ILE A 1 390 ? 1.014 0.604 13.822 1.00 90.19 390 ILE A CA 1
ATOM 3062 C C . ILE A 1 390 ? 0.526 1.872 13.113 1.00 90.19 390 ILE A C 1
ATOM 3064 O O . ILE A 1 390 ? 0.556 2.956 13.698 1.00 90.19 390 ILE A O 1
ATOM 3068 N N . GLN A 1 391 ? 0.017 1.748 11.884 1.00 90.12 391 GLN A N 1
ATOM 3069 C CA . GLN A 1 391 ? -0.598 2.872 11.173 1.00 90.12 391 GLN A CA 1
ATOM 3070 C C . GLN A 1 391 ? -1.810 3.427 11.931 1.00 90.12 391 GLN A C 1
ATOM 3072 O O . GLN A 1 391 ? -1.914 4.641 12.098 1.00 90.12 391 GLN A O 1
ATOM 3077 N N . ALA A 1 392 ? -2.686 2.557 12.442 1.00 91.00 392 ALA A N 1
ATOM 3078 C CA . ALA A 1 392 ? -3.840 2.970 13.233 1.00 91.00 392 ALA A CA 1
ATOM 3079 C C . ALA A 1 392 ? -3.422 3.666 14.536 1.00 91.00 392 ALA A C 1
ATOM 3081 O O . ALA A 1 392 ? -3.979 4.706 14.864 1.00 91.00 392 ALA A O 1
ATOM 3082 N N . LEU A 1 393 ? -2.400 3.172 15.244 1.00 90.94 393 LEU A N 1
ATOM 3083 C CA . LEU A 1 393 ? -1.868 3.847 16.438 1.00 90.94 393 LEU A CA 1
ATOM 3084 C C . LEU A 1 393 ? -1.303 5.234 16.110 1.00 90.94 393 LEU A C 1
ATOM 3086 O O . LEU A 1 393 ? -1.581 6.207 16.812 1.00 90.94 393 LEU A O 1
ATOM 3090 N N . LYS A 1 394 ? -0.547 5.344 15.012 1.00 89.50 394 LYS A N 1
ATOM 3091 C CA . LYS A 1 394 ? -0.019 6.624 14.528 1.00 89.50 394 LYS A CA 1
ATOM 3092 C C . LYS A 1 394 ? -1.142 7.611 14.197 1.00 89.50 394 LYS A C 1
ATOM 3094 O O . LYS A 1 394 ? -1.047 8.776 14.572 1.00 89.50 394 LYS A O 1
ATOM 3099 N N . HIS A 1 395 ? -2.189 7.158 13.509 1.00 91.62 395 HIS A N 1
ATOM 3100 C CA . HIS A 1 395 ? -3.333 7.990 13.124 1.00 91.62 395 HIS A CA 1
ATOM 3101 C C . HIS A 1 395 ? -4.177 8.402 14.334 1.00 91.62 395 HIS A C 1
ATOM 3103 O O . HIS A 1 395 ? -4.504 9.580 14.479 1.00 91.62 395 HIS A O 1
ATOM 3109 N N . ALA A 1 396 ? -4.438 7.463 15.247 1.00 91.56 396 ALA A N 1
ATOM 3110 C CA . ALA A 1 396 ? -5.142 7.735 16.491 1.00 91.56 396 ALA A CA 1
ATOM 3111 C C . ALA A 1 396 ? -4.397 8.751 17.362 1.00 91.56 396 ALA A C 1
ATOM 3113 O O . ALA A 1 396 ? -5.023 9.510 18.099 1.00 91.56 396 ALA A O 1
ATOM 3114 N N . GLY A 1 397 ? -3.060 8.748 17.336 1.00 90.94 397 GLY A N 1
ATOM 3115 C CA . GLY A 1 397 ? -2.241 9.644 18.149 1.00 90.94 397 GLY A CA 1
ATOM 3116 C C . GLY A 1 397 ? -2.390 9.416 19.659 1.00 90.94 397 GLY A C 1
ATOM 3117 O O . GLY A 1 397 ? -2.070 10.317 20.442 1.00 90.94 397 GLY A O 1
ATOM 3118 N N . SER A 1 398 ? -2.883 8.241 20.063 1.00 91.56 398 SER A N 1
ATOM 3119 C CA . SER A 1 398 ? -2.911 7.745 21.441 1.00 91.56 398 SER A CA 1
ATOM 3120 C C . SER A 1 398 ? -2.560 6.251 21.496 1.00 91.56 398 SER A C 1
ATOM 3122 O O . SER A 1 398 ? -2.760 5.541 20.513 1.00 91.56 398 SER A O 1
ATOM 3124 N N . ASN A 1 399 ? -2.025 5.771 22.623 1.00 89.75 399 ASN A N 1
ATOM 3125 C CA . ASN A 1 399 ? -1.694 4.350 22.840 1.00 89.75 399 ASN A CA 1
ATOM 3126 C C . ASN A 1 399 ? -2.885 3.489 23.292 1.00 89.75 399 ASN A C 1
ATOM 3128 O O . ASN A 1 399 ? -2.803 2.268 23.250 1.00 89.75 399 ASN A O 1
ATOM 3132 N N . ASN A 1 400 ? -4.004 4.098 23.688 1.00 91.19 400 ASN A N 1
ATOM 3133 C CA . ASN A 1 400 ? -5.215 3.405 24.137 1.00 91.19 400 ASN A CA 1
ATOM 3134 C C . ASN A 1 400 ? -6.455 3.628 23.234 1.00 91.19 400 ASN A C 1
ATOM 3136 O O . ASN A 1 400 ? -7.560 3.806 23.769 1.00 91.19 400 ASN A O 1
ATOM 3140 N N . PRO A 1 401 ? -6.339 3.633 21.889 1.00 93.75 401 PRO A N 1
ATOM 3141 C CA . PRO A 1 401 ? -7.488 3.873 21.028 1.00 93.75 401 PRO A CA 1
ATOM 3142 C C . PRO A 1 401 ? -8.477 2.704 21.059 1.00 93.75 401 PRO A C 1
ATOM 3144 O O . PRO A 1 401 ? -8.155 1.580 21.445 1.00 93.75 401 PRO A O 1
ATOM 3147 N N . LEU A 1 402 ? -9.709 2.973 20.629 1.00 93.19 402 LEU A N 1
ATOM 3148 C CA . LEU A 1 402 ? -10.656 1.936 20.243 1.00 93.19 402 LEU A CA 1
ATOM 3149 C C . LEU A 1 402 ? -10.481 1.675 18.747 1.00 93.19 402 LEU A C 1
ATOM 3151 O O . LEU A 1 402 ? -10.827 2.519 17.920 1.00 93.19 402 LEU A O 1
ATOM 3155 N N . ILE A 1 403 ? -9.953 0.499 18.416 1.00 94.06 403 ILE A N 1
ATOM 3156 C CA . ILE A 1 403 ? -9.757 0.058 17.036 1.00 94.06 403 ILE A CA 1
ATOM 3157 C C . ILE A 1 403 ? -10.905 -0.875 16.649 1.00 94.06 403 ILE A C 1
ATOM 3159 O O . ILE A 1 403 ? -11.094 -1.929 17.253 1.00 94.06 403 ILE A O 1
ATOM 3163 N N . LEU A 1 404 ? -11.673 -0.497 15.628 1.00 94.44 404 LEU A N 1
ATOM 3164 C CA . LEU A 1 404 ? -12.665 -1.364 15.005 1.00 94.44 404 LEU A CA 1
ATOM 3165 C C . LEU A 1 404 ? -12.011 -2.174 13.885 1.00 94.44 404 LEU A C 1
ATOM 3167 O O . LEU A 1 404 ? -11.605 -1.610 12.868 1.00 94.44 404 LEU A O 1
ATOM 3171 N N . LEU A 1 405 ? -11.980 -3.494 14.057 1.00 92.94 405 LEU A N 1
ATOM 3172 C CA . LEU A 1 405 ? -11.622 -4.449 13.013 1.00 92.94 405 LEU A CA 1
ATOM 3173 C C . LEU A 1 405 ? -12.873 -4.798 12.198 1.00 92.94 405 LEU A C 1
ATOM 3175 O O . LEU A 1 405 ? -13.757 -5.512 12.669 1.00 92.94 405 LEU A O 1
ATOM 3179 N N . ASP A 1 406 ? -12.970 -4.242 10.997 1.00 90.88 406 ASP A N 1
ATOM 3180 C CA . ASP A 1 406 ? -14.133 -4.367 10.119 1.00 90.88 406 ASP A CA 1
ATOM 3181 C C . ASP A 1 406 ? -13.928 -5.495 9.099 1.00 90.88 406 ASP A C 1
ATOM 3183 O O . ASP A 1 406 ? -12.814 -5.705 8.619 1.00 90.88 406 ASP A O 1
ATOM 3187 N N . GLU A 1 407 ? -15.004 -6.195 8.739 1.00 87.94 407 GLU A N 1
ATOM 3188 C CA . GLU A 1 407 ? -14.993 -7.311 7.773 1.00 87.94 407 GLU A CA 1
ATOM 3189 C C . GLU A 1 407 ? -14.020 -8.464 8.111 1.00 87.94 407 GLU A C 1
ATOM 3191 O O . GLU A 1 407 ? -13.369 -9.026 7.227 1.00 87.94 407 GLU A O 1
ATOM 3196 N N . VAL A 1 408 ? -13.926 -8.846 9.392 1.00 85.75 408 VAL A N 1
ATOM 3197 C CA . VAL A 1 408 ? -13.128 -10.008 9.853 1.00 85.75 408 VAL A CA 1
ATOM 3198 C C . VAL A 1 408 ? -13.550 -11.304 9.138 1.00 85.75 408 VAL A C 1
ATOM 3200 O O . VAL A 1 408 ? -12.727 -12.177 8.881 1.00 85.75 408 VAL A O 1
ATOM 3203 N N . ASP A 1 409 ? -14.826 -11.426 8.768 1.00 82.69 409 ASP A N 1
ATOM 3204 C CA . ASP A 1 409 ? -15.386 -12.557 8.022 1.00 82.69 409 ASP A CA 1
ATOM 3205 C C . ASP A 1 409 ? -14.874 -12.658 6.574 1.00 82.69 409 ASP A C 1
ATOM 3207 O O . ASP A 1 409 ? -14.969 -13.720 5.962 1.00 82.69 409 ASP A O 1
ATOM 3211 N N . LYS A 1 410 ? -14.298 -11.578 6.030 1.00 79.44 410 LYS A N 1
ATOM 3212 C CA . LYS A 1 410 ? -13.740 -11.512 4.668 1.00 79.44 410 LYS A CA 1
ATOM 3213 C C . LYS A 1 410 ? -12.215 -11.629 4.626 1.00 79.44 410 LYS A C 1
ATOM 3215 O O . LYS A 1 410 ? -11.587 -11.237 3.635 1.00 79.44 410 LYS A O 1
ATOM 3220 N N . LEU A 1 411 ? -11.615 -12.147 5.694 1.00 73.94 411 LEU A N 1
ATOM 3221 C CA . LEU A 1 411 ? -10.207 -12.518 5.710 1.00 73.94 411 LEU A CA 1
ATOM 3222 C C . LEU A 1 411 ? -9.983 -13.732 4.806 1.00 73.94 411 LEU A C 1
ATOM 3224 O O . LEU A 1 411 ? -10.611 -14.775 4.978 1.00 73.94 411 LEU A O 1
ATOM 3228 N N . PHE A 1 412 ? -9.065 -13.601 3.851 1.00 62.19 412 PHE A N 1
ATOM 3229 C CA . PHE A 1 412 ? -8.651 -14.710 2.999 1.00 62.19 412 PHE A CA 1
ATOM 3230 C C . PHE A 1 412 ? -7.335 -15.288 3.523 1.00 62.19 412 PHE A C 1
ATOM 3232 O O . PHE A 1 412 ? -6.388 -14.555 3.798 1.00 62.19 412 PHE A O 1
ATOM 3239 N N . SER A 1 413 ? -7.240 -16.613 3.613 1.00 55.97 413 SER A N 1
ATOM 3240 C CA . SER A 1 413 ? -5.960 -17.289 3.836 1.00 55.97 413 SER A CA 1
ATOM 3241 C C . SER A 1 413 ? -5.086 -17.148 2.583 1.00 55.97 413 SER A C 1
ATOM 3243 O O . SER A 1 413 ? -5.460 -17.645 1.517 1.00 55.97 413 SER A O 1
ATOM 3245 N N . GLY A 1 414 ? -3.956 -16.445 2.683 1.00 52.66 414 GLY A N 1
ATOM 3246 C CA . GLY A 1 414 ? -2.995 -16.300 1.588 1.00 52.66 414 GLY A CA 1
ATOM 3247 C C . GLY A 1 414 ? -1.940 -17.408 1.530 1.00 52.66 414 GLY A C 1
ATOM 3248 O O . GLY A 1 414 ? -1.930 -18.334 2.334 1.00 52.66 414 GLY A O 1
ATOM 3249 N N . LEU A 1 415 ? -1.033 -17.294 0.552 1.00 40.91 415 LEU A N 1
ATOM 3250 C CA . LEU A 1 415 ? 0.052 -18.251 0.271 1.00 40.91 415 LEU A CA 1
ATOM 3251 C C . LEU A 1 415 ? 1.291 -18.094 1.185 1.00 40.91 415 LEU A C 1
ATOM 3253 O O . LEU A 1 415 ? 2.096 -19.017 1.254 1.00 40.91 415 LEU A O 1
ATOM 3257 N N . HIS A 1 416 ? 1.461 -16.951 1.867 1.00 48.06 416 HIS A N 1
ATOM 3258 C CA . HIS A 1 416 ? 2.677 -16.597 2.630 1.00 48.06 416 HIS A CA 1
ATOM 3259 C C . HIS A 1 416 ? 2.504 -16.567 4.158 1.00 48.06 416 HIS A C 1
ATOM 3261 O O . HIS A 1 416 ? 3.404 -16.140 4.873 1.00 48.06 416 HIS A O 1
ATOM 3267 N N . GLY A 1 417 ? 1.373 -17.053 4.666 1.00 57.75 417 GLY A N 1
ATOM 3268 C CA . GLY A 1 417 ? 1.034 -17.024 6.086 1.00 57.75 417 GLY A CA 1
ATOM 3269 C C . GLY A 1 417 ? -0.473 -16.906 6.271 1.00 57.75 417 GLY A C 1
ATOM 3270 O O . GLY A 1 417 ? -1.213 -16.713 5.304 1.00 57.75 417 GLY A O 1
ATOM 3271 N N . SER A 1 418 ? -0.942 -17.036 7.510 1.00 71.12 418 SER A N 1
ATOM 3272 C CA . SER A 1 418 ? -2.351 -16.826 7.840 1.00 71.12 418 SER A CA 1
ATOM 3273 C C . SER A 1 418 ? -2.518 -15.439 8.462 1.00 71.12 418 SER A C 1
ATOM 3275 O O . SER A 1 418 ? -2.109 -15.252 9.610 1.00 71.12 418 SER A O 1
ATOM 3277 N N . PRO A 1 419 ? -3.153 -14.470 7.771 1.00 77.62 419 PRO A N 1
ATOM 3278 C CA . PRO A 1 419 ? -3.502 -13.180 8.370 1.00 77.62 419 PRO A CA 1
ATOM 3279 C C . PRO A 1 419 ? -4.302 -13.341 9.670 1.00 77.62 419 PRO A C 1
ATOM 3281 O O . PRO A 1 419 ? -4.171 -12.541 10.591 1.00 77.62 419 PRO A O 1
ATOM 3284 N N . SER A 1 420 ? -5.084 -14.418 9.788 1.00 79.56 420 SER A N 1
ATOM 3285 C CA . SER A 1 420 ? -5.808 -14.764 11.012 1.00 79.56 420 SER A CA 1
ATOM 3286 C C . SER A 1 420 ? -4.874 -15.083 12.182 1.00 79.56 420 SER A C 1
ATOM 3288 O O . SER A 1 420 ? -5.175 -14.695 13.303 1.00 79.56 420 SER A O 1
ATOM 3290 N N . ALA A 1 421 ? -3.733 -15.741 11.945 1.00 80.06 421 ALA A N 1
ATOM 3291 C CA . ALA A 1 421 ? -2.747 -16.014 12.995 1.00 80.06 421 ALA A CA 1
ATOM 3292 C C . ALA A 1 421 ? -2.064 -14.725 13.477 1.00 80.06 421 ALA A C 1
ATOM 3294 O O . ALA A 1 421 ? -1.901 -14.522 14.677 1.00 80.06 421 ALA A O 1
ATOM 3295 N N . ALA A 1 422 ? -1.746 -13.819 12.551 1.00 83.50 422 ALA A N 1
ATOM 3296 C CA . ALA A 1 422 ? -1.212 -12.504 12.888 1.00 83.50 422 ALA A CA 1
ATOM 3297 C C . ALA A 1 422 ? -2.214 -11.647 13.677 1.00 83.50 422 ALA A C 1
ATOM 3299 O O . ALA A 1 422 ? -1.824 -10.930 14.592 1.00 83.50 422 ALA A O 1
ATOM 3300 N N . LEU A 1 423 ? -3.512 -11.751 13.367 1.00 85.75 423 LEU A N 1
ATOM 3301 C CA . LEU A 1 423 ? -4.561 -11.118 14.169 1.00 85.75 423 LEU A CA 1
ATOM 3302 C C . LEU A 1 423 ? -4.677 -11.725 15.559 1.00 85.75 423 LEU A C 1
ATOM 3304 O O . LEU A 1 423 ? -4.893 -10.976 16.501 1.00 85.75 423 LEU A O 1
ATOM 3308 N N . LEU A 1 424 ? -4.543 -13.045 15.703 1.00 84.81 424 LEU A N 1
ATOM 3309 C CA . LEU A 1 424 ? -4.611 -13.683 17.017 1.00 84.81 424 LEU A CA 1
ATOM 3310 C C . LEU A 1 424 ? -3.516 -13.164 17.948 1.00 84.81 424 LEU A C 1
ATOM 3312 O O . LEU A 1 424 ? -3.826 -12.854 19.086 1.00 84.81 424 LEU A O 1
ATOM 3316 N N . GLU A 1 425 ? -2.292 -12.959 17.465 1.00 84.62 425 GLU A N 1
ATOM 3317 C CA . GLU A 1 425 ? -1.217 -12.360 18.273 1.00 84.62 425 GLU A CA 1
ATOM 3318 C C . GLU A 1 425 ? -1.546 -10.925 18.734 1.00 84.62 425 GLU A C 1
ATOM 3320 O O . GLU A 1 425 ? -1.206 -10.532 19.845 1.00 84.62 425 GLU A O 1
ATOM 3325 N N . VAL A 1 426 ? -2.232 -10.135 17.898 1.00 86.44 426 VAL A N 1
ATOM 3326 C CA . VAL A 1 426 ? -2.658 -8.762 18.240 1.00 86.44 426 VAL A CA 1
ATOM 3327 C C . VAL A 1 426 ? -3.846 -8.758 19.207 1.00 86.44 426 VAL A C 1
ATOM 3329 O O . VAL A 1 426 ? -3.988 -7.857 20.034 1.00 86.44 426 VAL A O 1
ATOM 3332 N N . LEU A 1 427 ? -4.741 -9.731 19.064 1.00 85.62 427 LEU A N 1
ATOM 3333 C CA . LEU A 1 427 ? -5.997 -9.809 19.801 1.00 85.62 427 LEU A CA 1
ATOM 3334 C C . LEU A 1 427 ? -5.862 -10.535 21.141 1.00 85.62 427 LEU A C 1
ATOM 3336 O O . LEU A 1 427 ? -6.653 -10.269 22.044 1.00 85.62 427 LEU A O 1
ATOM 3340 N N . ASP A 1 428 ? -4.893 -11.437 21.264 1.00 84.38 428 ASP A N 1
ATOM 3341 C CA . ASP A 1 428 ? -4.622 -12.203 22.474 1.00 84.38 428 ASP A CA 1
ATOM 3342 C C . ASP A 1 428 ? -3.936 -11.314 23.529 1.00 84.38 428 ASP A C 1
ATOM 3344 O O . ASP A 1 428 ? -2.809 -10.862 23.302 1.00 84.38 428 ASP A O 1
ATOM 3348 N N . PRO A 1 429 ? -4.573 -11.056 24.690 1.00 80.19 429 PRO A N 1
ATOM 3349 C CA . PRO A 1 429 ? -3.987 -10.254 25.763 1.00 80.19 429 PRO A CA 1
ATOM 3350 C C . PRO A 1 429 ? -2.665 -10.802 26.316 1.00 80.19 429 PRO A C 1
ATOM 3352 O O . PRO A 1 429 ? -1.897 -10.044 26.906 1.00 80.19 429 PRO A O 1
ATOM 3355 N N . GLU A 1 430 ? -2.396 -12.102 26.164 1.00 80.12 430 GLU A N 1
ATOM 3356 C CA . GLU A 1 430 ? -1.134 -12.697 26.618 1.00 80.12 430 GLU A CA 1
ATOM 3357 C C . GLU A 1 430 ? 0.026 -12.426 25.651 1.00 80.12 430 GLU A C 1
ATOM 3359 O O . GLU A 1 430 ? 1.182 -12.415 26.075 1.00 80.12 430 GLU A O 1
ATOM 3364 N N . GLN A 1 431 ? -0.272 -12.183 24.369 1.00 81.50 431 GLN A N 1
ATOM 3365 C CA . GLN A 1 431 ? 0.729 -12.007 23.312 1.00 81.50 431 GLN A CA 1
ATOM 3366 C C . GLN A 1 431 ? 0.881 -10.549 22.874 1.00 81.50 431 GLN A C 1
ATOM 3368 O O . GLN A 1 431 ? 1.986 -10.126 22.521 1.00 81.50 431 GLN A O 1
ATOM 3373 N N . ASN A 1 432 ? -0.193 -9.759 22.917 1.00 84.75 432 ASN A N 1
ATOM 3374 C CA . ASN A 1 432 ? -0.225 -8.425 22.318 1.00 84.75 432 ASN A CA 1
ATOM 3375 C C . ASN A 1 432 ? 0.736 -7.418 22.975 1.00 84.75 432 ASN A C 1
ATOM 3377 O O . ASN A 1 432 ? 1.268 -6.550 22.284 1.00 84.75 432 ASN A O 1
ATOM 3381 N N . ASN A 1 433 ? 1.054 -7.599 24.258 1.00 78.62 433 ASN A N 1
ATOM 3382 C CA . ASN A 1 433 ? 2.070 -6.842 25.002 1.00 78.62 433 ASN A CA 1
ATOM 3383 C C . ASN A 1 433 ? 3.509 -7.041 24.464 1.00 78.62 433 ASN A C 1
ATOM 3385 O O . ASN A 1 433 ? 4.456 -6.337 24.826 1.00 78.62 433 ASN A O 1
ATOM 3389 N N . SER A 1 434 ? 3.698 -8.047 23.611 1.00 74.81 434 SER A N 1
ATOM 3390 C CA . SER A 1 434 ? 4.961 -8.403 22.969 1.00 74.81 434 SER A CA 1
ATOM 3391 C C . SER A 1 434 ? 4.879 -8.331 21.443 1.00 74.81 434 SER A C 1
ATOM 3393 O O . SER A 1 434 ? 5.852 -8.661 20.758 1.00 74.81 434 SER A O 1
ATOM 3395 N N . PHE A 1 435 ? 3.751 -7.838 20.914 1.00 82.12 435 PHE A N 1
ATOM 3396 C CA . PHE A 1 435 ? 3.531 -7.681 19.485 1.00 82.12 435 PHE A CA 1
ATOM 3397 C C . PHE A 1 435 ? 4.665 -6.877 18.848 1.00 82.12 435 PHE A C 1
ATOM 3399 O O . PHE A 1 435 ? 4.996 -5.768 19.277 1.00 82.12 435 PHE A O 1
ATOM 3406 N N . THR A 1 436 ? 5.254 -7.450 17.800 1.00 77.31 436 THR A N 1
ATOM 3407 C CA . THR A 1 436 ? 6.390 -6.859 17.097 1.00 77.31 436 THR A CA 1
ATOM 3408 C C . THR A 1 436 ? 6.039 -6.637 15.631 1.00 77.31 436 THR A C 1
ATOM 3410 O O . THR A 1 436 ? 5.877 -7.583 14.860 1.00 77.31 436 THR A O 1
ATOM 3413 N N . ASP A 1 437 ? 5.987 -5.371 15.220 1.00 83.94 437 ASP A N 1
ATOM 3414 C CA . ASP A 1 437 ? 5.919 -5.008 13.804 1.00 83.94 437 ASP A CA 1
ATOM 3415 C C . ASP A 1 437 ? 7.298 -5.199 13.144 1.00 83.94 437 ASP A C 1
ATOM 3417 O O . ASP A 1 437 ? 8.329 -4.828 13.704 1.00 83.94 437 ASP A O 1
ATOM 3421 N N . GLN A 1 438 ? 7.343 -5.800 11.956 1.00 80.06 438 GLN A N 1
ATOM 3422 C CA . GLN A 1 438 ? 8.578 -6.159 11.256 1.00 80.06 438 GLN A CA 1
ATOM 3423 C C . GLN A 1 438 ? 9.373 -4.944 10.760 1.00 80.06 438 GLN A C 1
ATOM 3425 O O . GLN A 1 438 ? 10.597 -5.043 10.612 1.00 80.06 438 GLN A O 1
ATOM 3430 N N . LEU A 1 439 ? 8.708 -3.813 10.504 1.00 73.75 439 LEU A N 1
ATOM 3431 C CA . LEU A 1 439 ? 9.372 -2.567 10.126 1.00 73.75 439 LEU A CA 1
ATOM 3432 C C . LEU A 1 439 ? 9.941 -1.894 11.367 1.00 73.75 439 LEU A C 1
ATOM 3434 O O . LEU A 1 439 ? 11.079 -1.421 11.356 1.00 73.75 439 LEU A O 1
ATOM 3438 N N . VAL A 1 440 ? 9.139 -1.866 12.433 1.00 67.94 440 VAL A N 1
ATOM 3439 C CA . VAL A 1 440 ? 9.524 -1.238 13.698 1.00 67.94 440 VAL A CA 1
ATOM 3440 C C . VAL A 1 440 ? 10.499 -2.113 14.482 1.00 67.94 440 VAL A C 1
ATOM 3442 O O . VAL A 1 440 ? 11.163 -1.574 15.346 1.00 67.94 440 VAL A O 1
ATOM 3445 N N . SER A 1 441 ? 10.628 -3.408 14.159 1.00 62.22 441 SER A N 1
ATOM 3446 C CA . SER A 1 441 ? 11.339 -4.466 14.896 1.00 62.22 441 SER A CA 1
ATOM 3447 C C . SER A 1 441 ? 12.478 -3.971 15.796 1.00 62.22 441 SER A C 1
ATOM 3449 O O . SER A 1 441 ? 13.671 -3.979 15.467 1.00 62.22 441 SER A O 1
ATOM 3451 N N . LEU A 1 442 ? 12.062 -3.563 16.989 1.00 54.50 442 LEU A N 1
ATOM 3452 C CA . LEU A 1 442 ? 12.887 -3.344 18.154 1.00 54.50 442 LEU A CA 1
ATOM 3453 C C . LEU A 1 442 ? 12.887 -4.707 18.832 1.00 54.50 442 LEU A C 1
ATOM 3455 O O . LEU A 1 442 ? 11.866 -5.129 19.367 1.00 54.50 442 LEU A O 1
ATOM 3459 N N . TYR A 1 443 ? 13.978 -5.463 18.713 1.00 39.16 443 TYR A N 1
ATOM 3460 C CA . TYR A 1 443 ? 14.090 -6.729 19.434 1.00 39.16 443 TYR A CA 1
ATOM 3461 C C . TYR A 1 443 ? 13.869 -6.435 20.925 1.00 39.16 443 TYR A C 1
ATOM 3463 O O . TYR A 1 443 ? 14.695 -5.759 21.530 1.00 39.16 443 TYR A O 1
ATOM 3471 N N . GLN A 1 444 ? 12.763 -6.977 21.447 1.00 38.12 444 GLN A N 1
ATOM 3472 C CA . GLN A 1 444 ? 12.222 -6.909 22.811 1.00 38.12 444 GLN A CA 1
ATOM 3473 C C . GLN A 1 444 ? 11.283 -5.730 23.148 1.00 38.12 444 GLN A C 1
ATOM 3475 O O . GLN A 1 444 ? 11.673 -4.568 23.165 1.00 38.12 444 GLN A O 1
ATOM 3480 N N . LYS A 1 445 ? 10.045 -6.124 23.512 1.00 40.88 445 LYS A N 1
ATOM 3481 C CA . LYS A 1 445 ? 8.955 -5.376 24.173 1.00 40.88 445 LYS A CA 1
ATOM 3482 C C . LYS A 1 445 ? 8.615 -4.031 23.540 1.00 40.88 445 LYS A C 1
ATOM 3484 O O . LYS A 1 445 ? 9.158 -2.998 23.923 1.00 40.88 445 LYS A O 1
ATOM 3489 N N . THR A 1 446 ? 7.683 -4.053 22.590 1.00 39.91 446 THR A N 1
ATOM 3490 C CA . THR A 1 446 ? 7.375 -2.866 21.790 1.00 39.91 446 THR A CA 1
ATOM 3491 C C . THR A 1 446 ? 6.089 -2.144 22.192 1.00 39.91 446 THR A C 1
ATOM 3493 O O . THR A 1 446 ? 5.994 -0.964 21.881 1.00 39.91 446 THR A O 1
ATOM 3496 N N . ILE A 1 447 ? 5.122 -2.743 22.899 1.00 36.91 447 ILE A N 1
ATOM 3497 C CA . ILE A 1 447 ? 3.889 -2.019 23.274 1.00 36.91 447 ILE A CA 1
ATOM 3498 C C . ILE A 1 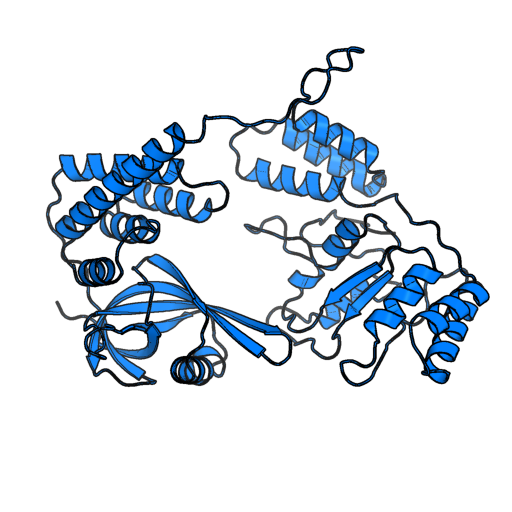447 ? 3.346 -2.546 24.618 1.00 36.91 447 ILE A C 1
ATOM 3500 O O . ILE A 1 447 ? 3.157 -3.752 24.723 1.00 36.91 447 ILE A O 1
ATOM 3504 N N . PRO A 1 448 ? 3.139 -1.701 25.649 1.00 35.31 448 PRO A N 1
ATOM 3505 C CA . PRO A 1 448 ? 2.465 -2.105 26.885 1.00 35.31 448 PRO A CA 1
ATOM 3506 C C . PRO A 1 448 ? 0.964 -2.357 26.708 1.00 35.31 448 PRO A C 1
ATOM 3508 O O . PRO A 1 448 ? 0.342 -1.691 25.846 1.00 35.31 448 PRO A O 1
#

Radius of gyration: 28.43 Å; chains: 1; bounding box: 62×64×76 Å